Protein AF-0000000070113692 (afdb_homodimer)

Structure (mmCIF, N/CA/C/O backbone):
data_AF-0000000070113692-model_v1
#
loop_
_entity.id
_entity.type
_entity.pdbx_description
1 polymer 'Putative glutamate--cysteine ligase 2'
#
loop_
_atom_site.group_PDB
_atom_site.id
_atom_site.type_symbol
_atom_site.label_atom_id
_atom_site.label_alt_id
_atom_site.label_comp_id
_atom_site.label_asym_id
_atom_site.label_entity_id
_atom_site.label_seq_id
_atom_site.pdbx_PDB_ins_code
_atom_site.Cartn_x
_atom_site.Cartn_y
_atom_site.Cartn_z
_atom_site.occupancy
_atom_site.B_iso_or_equiv
_atom_site.auth_seq_id
_atom_site.auth_comp_id
_atom_site.auth_asym_id
_atom_site.auth_atom_id
_atom_site.pdbx_PDB_model_num
ATOM 1 N N . MET A 1 1 ? -15.805 25.297 23.344 1 83.69 1 MET A N 1
ATOM 2 C CA . MET A 1 1 ? -14.906 25.297 22.188 1 83.69 1 MET A CA 1
ATOM 3 C C . MET A 1 1 ? -13.984 24.078 22.219 1 83.69 1 MET A C 1
ATOM 5 O O . MET A 1 1 ? -13.461 23.734 23.281 1 83.69 1 MET A O 1
ATOM 9 N N . ARG A 1 2 ? -13.859 23.469 21.078 1 93.44 2 ARG A N 1
ATOM 10 C CA . ARG A 1 2 ? -13.016 22.281 21.047 1 93.44 2 ARG A CA 1
ATOM 11 C C . ARG A 1 2 ? -11.539 22.656 21.016 1 93.44 2 ARG A C 1
ATOM 13 O O . ARG A 1 2 ? -11.133 23.531 20.234 1 93.44 2 ARG A O 1
ATOM 20 N N . THR A 1 3 ? -10.82 22.109 21.875 1 97.69 3 THR A N 1
ATOM 21 C CA . THR A 1 3 ? -9.375 22.344 21.922 1 97.69 3 THR A CA 1
ATOM 22 C C . THR A 1 3 ? -8.68 21.594 20.781 1 97.69 3 THR A C 1
ATOM 24 O O . THR A 1 3 ? -9.242 20.656 20.219 1 97.69 3 THR A O 1
ATOM 27 N N . PHE A 1 4 ? -7.535 22.078 20.375 1 98.44 4 PHE A N 1
ATOM 28 C CA . PHE A 1 4 ? -6.758 21.375 19.359 1 98.44 4 PHE A CA 1
ATOM 29 C C . PHE A 1 4 ? -5.266 21.656 19.531 1 98.44 4 PHE A C 1
ATOM 31 O O . PHE A 1 4 ? -4.875 22.453 20.375 1 98.44 4 PHE A O 1
ATOM 38 N N . GLY A 1 5 ? -4.406 20.953 18.938 1 98.5 5 GLY A N 1
ATOM 39 C CA . GLY A 1 5 ? -2.959 21.031 18.859 1 98.5 5 GLY A CA 1
ATOM 40 C C . GLY A 1 5 ? -2.385 20.312 17.641 1 98.5 5 GLY A C 1
ATOM 41 O O . GLY A 1 5 ? -3.094 19.578 16.969 1 98.5 5 GLY A O 1
ATOM 42 N N . VAL A 1 6 ? -1.096 20.641 17.359 1 98.69 6 VAL A N 1
ATOM 43 C CA . VAL A 1 6 ? -0.519 20.031 16.156 1 98.69 6 VAL A CA 1
ATOM 44 C C . VAL A 1 6 ? 0.861 19.469 16.484 1 98.69 6 VAL A C 1
ATOM 46 O O . VAL A 1 6 ? 1.522 19.906 17.422 1 98.69 6 VAL A O 1
ATOM 49 N N . GLU A 1 7 ? 1.207 18.422 15.828 1 98.56 7 GLU A N 1
ATOM 50 C CA . GLU A 1 7 ? 2.549 17.859 15.703 1 98.56 7 GLU A CA 1
ATOM 51 C C . GLU A 1 7 ? 3.09 18.031 14.281 1 98.56 7 GLU A C 1
ATOM 53 O O . GLU A 1 7 ? 2.424 17.672 13.312 1 98.56 7 GLU A O 1
ATOM 58 N N . GLU A 1 8 ? 4.234 18.625 14.172 1 98.81 8 GLU A N 1
ATOM 59 C CA . GLU A 1 8 ? 4.859 18.812 12.867 1 98.81 8 GLU A CA 1
ATOM 60 C C . GLU A 1 8 ? 6.184 18.062 12.773 1 98.81 8 GLU A C 1
ATOM 62 O O . GLU A 1 8 ? 7.047 18.203 13.641 1 98.81 8 GLU A O 1
ATOM 67 N N . GLU A 1 9 ? 6.266 17.297 11.758 1 98.69 9 GLU A N 1
ATOM 68 C CA . GLU A 1 9 ? 7.527 16.641 11.438 1 98.69 9 GLU A CA 1
ATOM 69 C C . GLU A 1 9 ? 8.297 17.406 10.367 1 98.69 9 GLU A C 1
ATOM 71 O O . GLU A 1 9 ? 7.699 17.922 9.414 1 98.69 9 GLU A O 1
ATOM 76 N N . PHE A 1 10 ? 9.664 17.516 10.547 1 98.75 10 PHE A N 1
ATOM 77 C CA . PHE A 1 10 ? 10.492 18.266 9.602 1 98.75 10 PHE A CA 1
ATOM 78 C C . PHE A 1 10 ? 11.688 17.438 9.172 1 98.75 10 PHE A C 1
ATOM 80 O O . PHE A 1 10 ? 12.125 16.531 9.891 1 98.75 10 PHE A O 1
ATOM 87 N N . LEU A 1 11 ? 12.164 17.75 8.008 1 98.56 11 LEU A N 1
ATOM 88 C CA . LEU A 1 11 ? 13.461 17.219 7.586 1 98.56 11 LEU A CA 1
ATOM 89 C C . LEU A 1 11 ? 14.57 18.234 7.863 1 98.56 11 LEU A C 1
ATOM 91 O O . LEU A 1 11 ? 14.352 19.438 7.754 1 98.56 11 LEU A O 1
ATOM 95 N N . LEU A 1 12 ? 15.695 17.734 8.242 1 98.69 12 LEU A N 1
ATOM 96 C CA . LEU A 1 12 ? 16.953 18.484 8.25 1 98.69 12 LEU A CA 1
ATOM 97 C C . LEU A 1 12 ? 17.734 18.219 6.965 1 98.69 12 LEU A C 1
ATOM 99 O O . LEU A 1 12 ? 18.172 17.094 6.711 1 98.69 12 LEU A O 1
ATOM 103 N N . LEU A 1 13 ? 17.938 19.344 6.172 1 98.69 13 LEU A N 1
ATOM 104 C CA . LEU A 1 13 ? 18.531 19.156 4.855 1 98.69 13 LEU A CA 1
ATOM 105 C C . LEU A 1 13 ? 19.844 19.922 4.734 1 98.69 13 LEU A C 1
ATOM 107 O O . LEU A 1 13 ? 20.016 2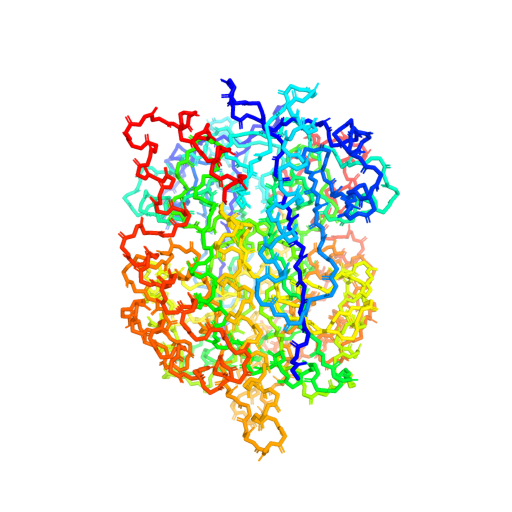0.953 5.383 1 98.69 13 LEU A O 1
ATOM 111 N N . ASP A 1 14 ? 20.797 19.375 3.949 1 98.44 14 ASP A N 1
ATOM 112 C CA . ASP A 1 14 ? 21.891 20.141 3.363 1 98.44 14 ASP A CA 1
ATOM 113 C C . ASP A 1 14 ? 21.422 20.891 2.113 1 98.44 14 ASP A C 1
ATOM 115 O O . ASP A 1 14 ? 21.172 20.266 1.072 1 98.44 14 ASP A O 1
ATOM 119 N N . LEU A 1 15 ? 21.328 22.141 2.207 1 97.75 15 LEU A N 1
ATOM 120 C CA . LEU A 1 15 ? 20.75 22.922 1.105 1 97.75 15 LEU A CA 1
ATOM 121 C C . LEU A 1 15 ? 21.703 22.969 -0.08 1 97.75 15 LEU A C 1
ATOM 123 O O . LEU A 1 15 ? 21.328 23.406 -1.169 1 97.75 15 LEU A O 1
ATOM 127 N N . ARG A 1 16 ? 23.078 22.562 0.041 1 97.62 16 ARG A N 1
ATOM 128 C CA . ARG A 1 16 ? 24.031 22.5 -1.062 1 97.62 16 ARG A CA 1
ATOM 129 C C . ARG A 1 16 ? 23.766 21.281 -1.938 1 97.62 16 ARG A C 1
ATOM 131 O O . ARG A 1 16 ? 24.016 21.312 -3.145 1 97.62 16 ARG A O 1
ATOM 138 N N . THR A 1 17 ? 23.109 20.219 -1.308 1 97.88 17 THR A N 1
ATOM 139 C CA . THR A 1 17 ? 22.938 18.969 -2.045 1 97.88 17 THR A CA 1
ATOM 140 C C . THR A 1 17 ? 21.469 18.547 -2.08 1 97.88 17 THR A C 1
ATOM 142 O O . THR A 1 17 ? 21.062 17.734 -2.914 1 97.88 17 THR A O 1
ATOM 145 N N . GLY A 1 18 ? 20.703 19.094 -1.194 1 98.19 18 GLY A N 1
ATOM 146 C CA . GLY A 1 18 ? 19.312 18.672 -1.054 1 98.19 18 GLY A CA 1
ATOM 147 C C . GLY A 1 18 ? 19.156 17.391 -0.257 1 98.19 18 GLY A C 1
ATOM 148 O O . GLY A 1 18 ? 18.031 16.922 -0.055 1 98.19 18 GLY A O 1
ATOM 149 N N . GLU A 1 19 ? 20.234 16.828 0.259 1 98.12 19 GLU A N 1
ATOM 150 C CA . GLU A 1 19 ? 20.203 15.539 0.946 1 98.12 19 GLU A CA 1
ATOM 151 C C . GLU A 1 19 ? 19.859 15.711 2.424 1 98.12 19 GLU A C 1
ATOM 153 O O . GLU A 1 19 ? 20.125 16.766 3.012 1 98.12 19 GLU A O 1
ATOM 158 N N . ASN A 1 20 ? 19.328 14.664 2.994 1 98.19 20 ASN A N 1
ATOM 159 C CA . ASN A 1 20 ? 19.031 14.633 4.422 1 98.19 20 ASN A CA 1
ATOM 160 C C . ASN A 1 20 ? 20.297 14.648 5.262 1 98.19 20 ASN A C 1
ATOM 162 O O . ASN A 1 20 ? 21.281 14 4.91 1 98.19 20 ASN A O 1
ATOM 166 N N . MET A 1 21 ? 20.25 15.336 6.336 1 97.38 21 MET A N 1
ATOM 167 C CA . MET A 1 21 ? 21.359 15.383 7.273 1 97.38 21 MET A CA 1
ATOM 168 C C . MET A 1 21 ? 20.984 14.75 8.609 1 97.38 21 MET A C 1
ATOM 170 O O . MET A 1 21 ? 20 15.133 9.219 1 97.38 21 MET A O 1
ATOM 174 N N . PRO A 1 22 ? 21.766 13.766 9.055 1 95.81 22 PRO A N 1
ATOM 175 C CA . PRO A 1 22 ? 21.469 13.102 10.328 1 95.81 22 PRO A CA 1
ATOM 176 C C . PRO A 1 22 ? 21.891 13.922 11.539 1 95.81 22 PRO A C 1
ATOM 178 O O . PRO A 1 22 ? 22.75 13.492 12.305 1 95.81 22 PRO A O 1
ATOM 181 N N . GLU A 1 23 ? 21.203 15.062 11.797 1 95.81 23 GLU A N 1
ATOM 182 C CA . GLU A 1 23 ? 21.672 16.016 12.797 1 95.81 23 GLU A CA 1
ATOM 183 C C . GLU A 1 23 ? 20.625 16.25 13.875 1 95.81 23 GLU A C 1
ATOM 185 O O . GLU A 1 23 ? 20.75 17.188 14.672 1 95.81 23 GLU A O 1
ATOM 190 N N . ALA A 1 24 ? 19.625 15.453 13.945 1 96.12 24 ALA A N 1
ATOM 191 C CA . ALA A 1 24 ? 18.484 15.703 14.805 1 96.12 24 ALA A CA 1
ATOM 192 C C . ALA A 1 24 ? 18.906 15.836 16.266 1 96.12 24 ALA A C 1
ATOM 194 O O . ALA A 1 24 ? 18.469 16.75 16.969 1 96.12 24 ALA A O 1
ATOM 195 N N . ASP A 1 25 ? 19.797 14.945 16.719 1 94.62 25 ASP A N 1
ATOM 196 C CA . ASP A 1 25 ? 20.203 14.977 18.109 1 94.62 25 ASP A CA 1
ATOM 197 C C . ASP A 1 25 ? 20.891 16.297 18.453 1 94.62 25 ASP A C 1
ATOM 199 O O . ASP A 1 25 ? 20.641 16.875 19.516 1 94.62 25 ASP A O 1
ATOM 203 N N . LYS A 1 26 ? 21.766 16.719 17.594 1 96.31 26 LYS A N 1
ATOM 204 C CA . LYS A 1 26 ? 22.469 17.984 17.797 1 96.31 26 LYS A CA 1
ATOM 205 C C . LYS A 1 26 ? 21.5 19.172 17.766 1 96.31 26 LYS A C 1
ATOM 207 O O . LYS A 1 26 ? 21.641 20.094 18.562 1 96.31 26 LYS A O 1
ATOM 212 N N . VAL A 1 27 ? 20.578 19.125 16.844 1 97.75 27 VAL A N 1
ATOM 213 C CA . VAL A 1 27 ? 19.609 20.203 16.703 1 97.75 27 VAL A CA 1
ATOM 214 C C . VAL A 1 27 ? 18.734 20.297 17.953 1 97.75 27 VAL A C 1
ATOM 216 O O . VAL A 1 27 ? 18.516 21.375 18.5 1 97.75 27 VAL A O 1
ATOM 219 N N . VAL A 1 28 ? 18.266 19.188 18.422 1 96.69 28 VAL A N 1
ATOM 220 C CA . VAL A 1 28 ? 17.422 19.141 19.625 1 96.69 28 VAL A CA 1
ATOM 221 C C . VAL A 1 28 ? 18.203 19.641 20.828 1 96.69 28 VAL A C 1
ATOM 223 O O . VAL A 1 28 ? 17.672 20.391 21.656 1 96.69 28 VAL A O 1
ATOM 226 N N . ALA A 1 29 ? 19.453 19.25 20.906 1 95.88 29 ALA A N 1
ATOM 227 C CA . ALA A 1 29 ? 20.297 19.672 22.016 1 95.88 29 ALA A CA 1
ATOM 228 C C . ALA A 1 29 ? 20.5 21.188 22 1 95.88 29 ALA A C 1
ATOM 230 O O . ALA A 1 29 ? 20.703 21.797 23.047 1 95.88 29 ALA A O 1
ATOM 231 N N . ALA A 1 30 ? 20.438 21.781 20.844 1 97.12 30 ALA A N 1
ATOM 232 C CA . ALA A 1 30 ? 20.703 23.203 20.672 1 97.12 30 ALA A CA 1
ATOM 233 C C . ALA A 1 30 ? 19.438 24.031 20.938 1 97.12 30 ALA A C 1
ATOM 235 O O . ALA A 1 30 ? 19.5 25.25 21.062 1 97.12 30 ALA A O 1
ATOM 236 N N . LEU A 1 31 ? 18.281 23.406 21.062 1 97.25 31 LEU A N 1
ATOM 237 C CA . LEU A 1 31 ? 17.031 24.109 21.344 1 97.25 31 LEU A CA 1
ATOM 238 C C . LEU A 1 31 ? 17.031 24.719 22.734 1 97.25 31 LEU A C 1
ATOM 240 O O . LEU A 1 31 ? 17.531 24.094 23.688 1 97.25 31 LEU A O 1
ATOM 244 N N . PRO A 1 32 ? 16.5 25.891 22.891 1 95.56 32 PRO A N 1
ATOM 245 C CA . PRO A 1 32 ? 16.25 26.359 24.25 1 95.56 32 PRO A CA 1
ATOM 246 C C . PRO A 1 32 ? 15.352 25.422 25.047 1 95.56 32 PRO A C 1
ATOM 248 O O . PRO A 1 32 ? 14.508 24.734 24.469 1 95.56 32 PRO A O 1
ATOM 251 N N . GLU A 1 33 ? 15.453 25.438 26.297 1 94.06 33 GLU A N 1
ATOM 252 C CA . GLU A 1 33 ? 14.82 24.469 27.188 1 94.06 33 GLU A CA 1
ATOM 253 C C . GLU A 1 33 ? 13.312 24.406 26.953 1 94.06 33 GLU A C 1
ATOM 255 O O . GLU A 1 33 ? 12.75 23.312 26.828 1 94.06 33 GLU A O 1
ATOM 260 N N . PRO A 1 34 ? 12.648 25.547 26.922 1 93.38 34 PRO A N 1
ATOM 261 C CA . PRO A 1 34 ? 11.203 25.484 26.703 1 93.38 34 PRO A CA 1
ATOM 262 C C . PRO A 1 34 ? 10.836 24.797 25.391 1 93.38 34 PRO A C 1
ATOM 264 O O . PRO A 1 34 ? 9.82 24.109 25.312 1 93.38 34 PRO A O 1
ATOM 267 N N . MET A 1 35 ? 11.617 25 24.391 1 94.88 35 MET A N 1
ATOM 268 C CA . MET A 1 35 ? 11.352 24.422 23.078 1 94.88 35 MET A CA 1
ATOM 269 C C . MET A 1 35 ? 11.773 22.953 23.047 1 94.88 35 MET A C 1
ATOM 271 O O . MET A 1 35 ? 11.172 22.141 22.344 1 94.88 35 MET A O 1
ATOM 275 N N . ARG A 1 36 ? 12.781 22.625 23.734 1 95.94 36 ARG A N 1
ATOM 276 C CA . ARG A 1 36 ? 13.227 21.234 23.797 1 95.94 36 ARG A CA 1
ATOM 277 C C . ARG A 1 36 ? 12.133 20.344 24.375 1 95.94 36 ARG A C 1
ATOM 279 O O . ARG A 1 36 ? 11.969 19.203 23.922 1 95.94 36 ARG A O 1
ATOM 286 N N . ARG A 1 37 ? 11.359 20.875 25.25 1 94.44 37 ARG A N 1
ATOM 287 C CA . ARG A 1 37 ? 10.266 20.125 25.859 1 94.44 37 ARG A CA 1
ATOM 288 C C . ARG A 1 37 ? 9.164 19.844 24.844 1 94.44 37 ARG A C 1
ATOM 290 O O . ARG A 1 37 ? 8.367 18.922 25.016 1 94.44 37 ARG A O 1
ATOM 297 N N . ARG A 1 38 ? 9.125 20.641 23.797 1 96 38 ARG A N 1
ATOM 298 C CA . ARG A 1 38 ? 8.125 20.484 22.75 1 96 38 ARG A CA 1
ATOM 299 C C . ARG A 1 38 ? 8.688 19.688 21.562 1 96 38 ARG A C 1
ATOM 301 O O . ARG A 1 38 ? 8.078 19.656 20.484 1 96 38 ARG A O 1
ATOM 308 N N . SER A 1 39 ? 9.828 19.188 21.734 1 96.44 39 SER A N 1
ATOM 309 C CA . SER A 1 39 ? 10.43 18.375 20.688 1 96.44 39 SER A CA 1
ATOM 310 C C . SER A 1 39 ? 10.281 16.891 20.984 1 96.44 39 SER A C 1
ATOM 312 O O . SER A 1 39 ? 10.18 16.484 22.141 1 96.44 39 SER A O 1
ATOM 314 N N . ARG A 1 40 ? 10.125 16.094 19.922 1 90.81 40 ARG A N 1
ATOM 315 C CA . ARG A 1 40 ? 10.07 14.641 20.016 1 90.81 40 ARG A CA 1
ATOM 316 C C . ARG A 1 40 ? 11.07 13.984 19.078 1 90.81 40 ARG A C 1
ATOM 318 O O . ARG A 1 40 ? 11.305 14.477 17.969 1 90.81 40 ARG A O 1
ATOM 325 N N . ARG A 1 41 ? 11.578 12.906 19.547 1 87.06 41 ARG A N 1
ATOM 326 C CA . ARG A 1 41 ? 12.461 12.109 18.703 1 87.06 41 ARG A CA 1
ATOM 327 C C . ARG A 1 41 ? 11.68 11.422 17.594 1 87.06 41 ARG A C 1
ATOM 329 O O . ARG A 1 41 ? 10.586 10.906 17.828 1 87.06 41 ARG A O 1
ATOM 336 N N . GLU A 1 42 ? 12.227 11.406 16.453 1 90.25 42 GLU A N 1
ATOM 337 C CA . GLU A 1 42 ? 11.602 10.781 15.297 1 90.25 42 GLU A CA 1
ATOM 338 C C . GLU A 1 42 ? 12.391 9.555 14.844 1 90.25 42 GLU A C 1
ATOM 340 O O . GLU A 1 42 ? 13.477 9.281 15.359 1 90.25 42 GLU A O 1
ATOM 345 N N . PHE A 1 43 ? 11.859 8.859 13.93 1 88.88 43 PHE A N 1
ATOM 346 C CA . PHE A 1 43 ? 12.328 7.566 13.445 1 88.88 43 PHE A CA 1
ATOM 347 C C . PHE A 1 43 ? 13.695 7.695 12.789 1 88.88 43 PHE A C 1
ATOM 349 O O . PHE A 1 43 ? 14.539 6.801 12.922 1 88.88 43 PHE A O 1
ATOM 356 N N . ARG A 1 44 ? 13.953 8.828 12.117 1 93.38 44 ARG A N 1
ATOM 357 C CA . ARG A 1 44 ? 15.203 9.062 11.391 1 93.38 44 ARG A CA 1
ATOM 358 C C . ARG A 1 44 ? 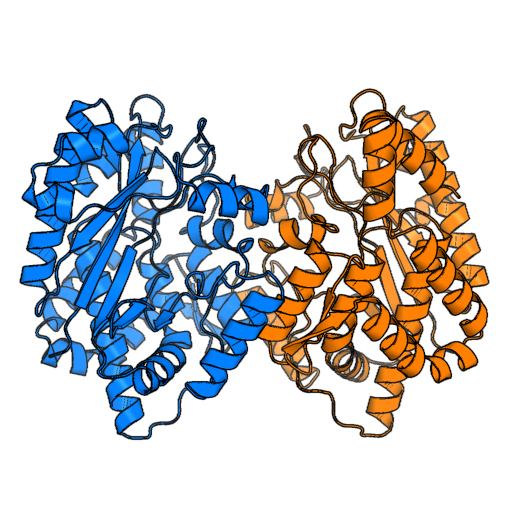16.016 10.172 12.055 1 93.38 44 ARG A C 1
ATOM 360 O O . ARG A 1 44 ? 15.453 11.172 12.508 1 93.38 44 ARG A O 1
ATOM 367 N N . PRO A 1 45 ? 17.312 10.008 12.008 1 94.25 45 PRO A N 1
ATOM 368 C CA . PRO A 1 45 ? 18.156 11.055 12.594 1 94.25 45 PRO A CA 1
ATOM 369 C C . PRO A 1 45 ? 18.141 12.352 11.773 1 94.25 45 PRO A C 1
ATOM 371 O O . PRO A 1 45 ? 18.656 13.375 12.219 1 94.25 45 PRO A O 1
ATOM 374 N N . SER A 1 46 ? 17.562 12.328 10.625 1 96.69 46 SER A N 1
ATOM 375 C CA . SER A 1 46 ? 17.438 13.523 9.789 1 96.69 46 SER A CA 1
ATOM 376 C C . SER A 1 46 ? 16.094 14.211 10.016 1 96.69 46 SER A C 1
ATOM 378 O O . SER A 1 46 ? 15.766 15.188 9.336 1 96.69 46 SER A O 1
ATOM 380 N N . MET A 1 47 ? 15.328 13.711 10.938 1 97.06 47 MET A N 1
ATOM 381 C CA . MET A 1 47 ? 13.992 14.242 11.203 1 97.06 47 MET A CA 1
ATOM 382 C C . MET A 1 47 ? 13.914 14.836 12.602 1 97.06 47 MET A C 1
ATOM 384 O O . MET A 1 47 ? 14.594 14.375 13.523 1 97.06 47 MET A O 1
ATOM 388 N N . MET A 1 48 ? 13.07 15.766 12.758 1 97.06 48 MET A N 1
ATOM 389 C CA . MET A 1 48 ? 12.695 16.25 14.086 1 97.06 48 MET A CA 1
ATOM 390 C C . MET A 1 48 ? 11.203 16.578 14.141 1 97.06 48 MET A C 1
ATOM 392 O O . MET A 1 48 ? 10.578 16.812 13.109 1 97.06 48 MET A O 1
ATOM 396 N N . GLU A 1 49 ? 10.672 16.547 15.242 1 98.19 49 GLU A N 1
ATOM 397 C CA . GLU A 1 49 ? 9.258 16.828 15.469 1 98.19 49 GLU A CA 1
ATOM 398 C C . GLU A 1 49 ? 9.062 17.891 16.531 1 98.19 49 GLU A C 1
ATOM 400 O O . GLU A 1 49 ? 9.727 17.875 17.578 1 98.19 49 GLU A O 1
ATOM 405 N N . MET A 1 50 ? 8.273 18.859 16.234 1 98.56 50 MET A N 1
ATOM 406 C CA . MET A 1 50 ? 7.832 19.859 17.203 1 98.56 50 MET A CA 1
ATOM 407 C C . MET A 1 50 ? 6.332 19.734 17.469 1 98.56 50 MET A C 1
ATOM 409 O O . MET A 1 50 ? 5.555 19.5 16.531 1 98.56 50 MET A O 1
ATOM 413 N N . VAL A 1 51 ? 5.918 19.891 18.703 1 98.31 51 VAL A N 1
ATOM 414 C CA . VAL A 1 51 ? 4.512 19.766 19.078 1 98.31 51 VAL A CA 1
ATOM 415 C C . VAL A 1 51 ? 4.043 21.047 19.781 1 98.31 51 VAL A C 1
ATOM 417 O O . VAL A 1 51 ? 4.848 21.766 20.375 1 98.31 51 VAL A O 1
ATOM 420 N N . THR A 1 52 ? 2.824 21.391 19.656 1 98.19 52 THR A N 1
ATOM 421 C CA . THR A 1 52 ? 2.246 22.5 20.406 1 98.19 52 THR A CA 1
ATOM 422 C C . THR A 1 52 ? 1.614 22.016 21.703 1 98.19 52 THR A C 1
ATOM 424 O O . THR A 1 52 ? 1.319 20.828 21.844 1 98.19 52 THR A O 1
ATOM 427 N N . ASP A 1 53 ? 1.486 22.953 22.625 1 97.12 53 ASP A N 1
ATOM 428 C CA . ASP A 1 53 ? 0.564 22.719 23.719 1 97.12 53 ASP A CA 1
ATOM 429 C C . ASP A 1 53 ? -0.887 22.766 23.25 1 97.12 53 ASP A C 1
ATOM 431 O O . ASP A 1 53 ? -1.151 23 22.062 1 97.12 53 ASP A O 1
ATOM 435 N N . VAL A 1 54 ? -1.83 22.406 24.156 1 98 54 VAL A N 1
ATOM 436 C CA . VAL A 1 54 ? -3.254 22.5 23.844 1 98 54 VAL A CA 1
ATOM 437 C C . VAL A 1 54 ? -3.633 23.953 23.594 1 98 54 VAL A C 1
ATOM 439 O O . VAL A 1 54 ? -3.279 24.844 24.375 1 98 54 VAL A O 1
ATOM 442 N N . CYS A 1 55 ? -4.262 24.203 22.484 1 98.31 55 CYS A N 1
ATOM 443 C CA . CYS A 1 55 ? -4.715 25.531 22.109 1 98.31 55 CYS A CA 1
ATOM 444 C C . CYS A 1 55 ? -6.238 25.609 22.094 1 98.31 55 CYS A C 1
ATOM 446 O O . CYS A 1 55 ? -6.91 24.594 21.875 1 98.31 55 CYS A O 1
ATOM 448 N N . VAL A 1 56 ? -6.781 26.844 22.25 1 96.88 56 VAL A N 1
ATOM 449 C CA . VAL A 1 56 ? -8.227 27.031 22.234 1 96.88 56 VAL A CA 1
ATOM 450 C C . VAL A 1 56 ? -8.617 27.953 21.078 1 96.88 56 VAL A C 1
ATOM 452 O O . VAL A 1 56 ? -9.797 28.031 20.719 1 96.88 56 VAL A O 1
ATOM 455 N N . ASP A 1 57 ? -7.648 28.656 20.5 1 96.06 57 ASP A N 1
ATOM 456 C CA . ASP A 1 57 ? -7.945 29.469 19.328 1 96.06 57 ASP A CA 1
ATOM 457 C C . ASP A 1 57 ? -6.785 29.453 18.344 1 96.06 57 ASP A C 1
ATOM 459 O O . ASP A 1 57 ? -5.656 29.109 18.703 1 96.06 57 ASP A O 1
ATOM 463 N N . SER A 1 58 ? -7.066 29.875 17.141 1 97.62 58 SER A N 1
ATOM 464 C CA . SER A 1 58 ? -6.133 29.766 16.031 1 97.62 58 SER A CA 1
ATOM 465 C C . SER A 1 58 ? -4.973 30.75 16.172 1 97.62 58 SER A C 1
ATOM 467 O O . SER A 1 58 ? -3.883 30.5 15.641 1 97.62 58 SER A O 1
ATOM 469 N N . GLY A 1 59 ? -5.215 31.875 16.828 1 97.75 59 GLY A N 1
ATOM 470 C CA . GLY A 1 59 ? -4.121 32.812 17.078 1 97.75 59 GLY A CA 1
ATOM 471 C C . GLY A 1 59 ? -3.037 32.219 17.969 1 97.75 59 GLY A C 1
ATOM 472 O O . GLY A 1 59 ? -1.848 32.375 17.703 1 97.75 59 GLY A O 1
ATOM 473 N N . GLU A 1 60 ? -3.516 31.562 19.031 1 97.81 60 GLU A N 1
ATOM 474 C CA . GLU A 1 60 ? -2.592 30.875 19.938 1 97.81 60 GLU A CA 1
ATOM 475 C C . GLU A 1 60 ? -1.812 29.797 19.203 1 97.81 60 GLU A C 1
ATOM 477 O O . GLU A 1 60 ? -0.599 29.656 19.375 1 97.81 60 GLU A O 1
ATOM 482 N N . LEU A 1 61 ? -2.459 29.016 18.422 1 98.56 61 LEU A N 1
ATOM 483 C CA . LEU A 1 61 ? -1.804 27.969 17.641 1 98.56 61 LEU A CA 1
ATOM 484 C C . LEU A 1 61 ? -0.765 28.578 16.688 1 98.56 61 LEU A C 1
ATOM 486 O O . LEU A 1 61 ? 0.359 28.078 16.594 1 98.56 61 LEU A O 1
ATOM 490 N N . ALA A 1 62 ? -1.165 29.641 15.992 1 98.56 62 ALA A N 1
ATOM 491 C CA . ALA A 1 62 ? -0.26 30.297 15.047 1 98.56 62 ALA A CA 1
ATOM 492 C C . ALA A 1 62 ? 1.023 30.75 15.742 1 98.56 62 ALA A C 1
ATOM 494 O O . ALA A 1 62 ? 2.121 30.531 15.219 1 98.56 62 ALA A O 1
ATOM 495 N N . ALA A 1 63 ? 0.868 31.328 16.859 1 98.31 63 ALA A N 1
ATOM 496 C CA . ALA A 1 63 ? 2.016 31.828 17.625 1 98.31 63 ALA A CA 1
ATOM 497 C C . ALA A 1 63 ? 2.934 30.688 18.047 1 98.31 63 ALA A C 1
ATOM 499 O O . ALA A 1 63 ? 4.156 30.781 17.938 1 98.31 63 ALA A O 1
ATOM 500 N N . GLN A 1 64 ? 2.369 29.609 18.531 1 98.38 64 GLN A N 1
ATOM 501 C CA . GLN A 1 64 ? 3.166 28.484 19 1 98.38 64 GLN A CA 1
ATOM 502 C C . GLN A 1 64 ? 3.883 27.797 17.844 1 98.38 64 GLN A C 1
ATOM 504 O O . GLN A 1 64 ? 5.062 27.453 17.953 1 98.38 64 GLN A O 1
ATOM 509 N N . VAL A 1 65 ? 3.172 27.594 16.734 1 98.62 65 VAL A N 1
ATOM 510 C CA . VAL A 1 65 ? 3.752 26.953 15.555 1 98.62 65 VAL A CA 1
ATOM 511 C C . VAL A 1 65 ? 4.922 27.781 15.039 1 98.62 65 VAL A C 1
ATOM 513 O O . VAL A 1 65 ? 6.012 27.266 14.797 1 98.62 65 VAL A O 1
ATOM 516 N N . LEU A 1 66 ? 4.691 29.109 14.914 1 98.38 66 LEU A N 1
ATOM 517 C CA . LEU A 1 66 ? 5.719 29.984 14.367 1 98.38 66 LEU A CA 1
ATOM 518 C C . LEU A 1 66 ? 6.934 30.031 15.289 1 98.38 66 LEU A C 1
ATOM 520 O O . LEU A 1 66 ? 8.07 29.984 14.82 1 98.38 66 LEU A O 1
ATOM 524 N N . SER A 1 67 ? 6.707 30.125 16.578 1 97.94 67 SER A N 1
ATOM 525 C CA . SER A 1 67 ? 7.805 30.172 17.547 1 97.94 67 SER A CA 1
ATOM 526 C C . SER A 1 67 ? 8.609 28.875 17.531 1 97.94 67 SER A C 1
ATOM 528 O O . SER A 1 67 ? 9.844 28.906 17.578 1 97.94 67 SER A O 1
ATOM 530 N N . ALA A 1 68 ? 7.953 27.781 17.484 1 98.31 68 ALA A N 1
ATOM 531 C CA . ALA A 1 68 ? 8.617 26.469 17.453 1 98.31 68 ALA A CA 1
ATOM 532 C C . ALA A 1 68 ? 9.453 26.328 16.172 1 98.31 68 ALA A C 1
ATOM 534 O O . ALA A 1 68 ? 10.594 25.859 16.234 1 98.31 68 ALA A O 1
ATOM 535 N N . ARG A 1 69 ? 8.883 26.688 15.031 1 98.56 69 ARG A N 1
ATOM 536 C CA . ARG A 1 69 ? 9.586 26.578 13.75 1 98.56 69 ARG A CA 1
ATOM 537 C C . ARG A 1 69 ? 10.836 27.453 13.742 1 98.56 69 ARG A C 1
ATOM 539 O O . ARG A 1 69 ? 11.898 27.016 13.297 1 98.56 69 ARG A O 1
ATOM 546 N N . ARG A 1 70 ? 10.703 28.672 14.219 1 98.5 70 ARG A N 1
ATOM 547 C CA . ARG A 1 70 ? 11.844 29.578 14.227 1 98.5 70 ARG A CA 1
ATOM 548 C C . ARG A 1 70 ? 12.945 29.062 15.141 1 98.5 70 ARG A C 1
ATOM 550 O O . ARG A 1 70 ? 14.125 29.094 14.773 1 98.5 70 ARG A O 1
ATOM 557 N N . ALA A 1 71 ? 12.555 28.594 16.328 1 98.38 71 ALA A N 1
ATOM 558 C CA . ALA A 1 71 ? 13.547 28.031 17.25 1 98.38 71 ALA A CA 1
ATOM 559 C C . ALA A 1 71 ? 14.242 26.812 16.641 1 98.38 71 ALA A C 1
ATOM 561 O O . ALA A 1 71 ? 15.461 26.688 16.734 1 98.38 71 ALA A O 1
ATOM 562 N N . ALA A 1 72 ? 13.477 25.938 16.062 1 98.56 72 ALA A N 1
ATOM 563 C CA . ALA A 1 72 ? 14.023 24.734 15.438 1 98.56 72 ALA A CA 1
ATOM 564 C C . ALA A 1 72 ? 14.953 25.094 14.281 1 98.56 72 ALA A C 1
ATOM 566 O O . ALA A 1 72 ? 16.016 24.484 14.109 1 98.56 72 ALA A O 1
ATOM 567 N N . ALA A 1 73 ? 14.516 26.062 13.469 1 98.69 73 ALA A N 1
ATOM 568 C CA . ALA A 1 73 ? 15.328 26.484 12.328 1 98.69 73 ALA A CA 1
ATOM 569 C C . ALA A 1 73 ? 16.656 27.078 12.797 1 98.69 73 ALA A C 1
ATOM 571 O O . ALA A 1 73 ? 17.703 26.812 12.203 1 98.69 73 ALA A O 1
ATOM 572 N N . GLU A 1 74 ? 16.609 27.906 13.805 1 98.25 74 GLU A N 1
ATOM 573 C CA . GLU A 1 74 ? 17.828 28.5 14.352 1 98.25 74 GLU A CA 1
ATOM 574 C C . GLU A 1 74 ? 18.766 27.422 14.883 1 98.25 74 GLU A C 1
ATOM 576 O O . GLU A 1 74 ? 19.984 27.469 14.641 1 98.25 74 GLU A O 1
ATOM 581 N N . ALA A 1 75 ? 18.203 26.484 15.586 1 98.25 75 ALA A N 1
ATOM 582 C CA . ALA A 1 75 ? 19 25.375 16.109 1 98.25 75 ALA A CA 1
ATOM 583 C C . ALA A 1 75 ? 19.625 24.562 14.977 1 98.25 75 ALA A C 1
ATOM 585 O O . ALA A 1 75 ? 20.781 24.141 15.07 1 98.25 75 ALA A O 1
ATOM 586 N N . ALA A 1 76 ? 18.844 24.297 13.93 1 98.31 76 ALA A N 1
ATOM 587 C CA . ALA A 1 76 ? 19.344 23.547 12.781 1 98.31 76 ALA A CA 1
ATOM 588 C C . ALA A 1 76 ? 20.5 24.281 12.109 1 98.31 76 ALA A C 1
ATOM 590 O O . ALA A 1 76 ? 21.516 23.672 11.758 1 98.31 76 ALA A O 1
ATOM 591 N N . GLU A 1 77 ? 20.312 25.562 11.953 1 97.5 77 GLU A N 1
ATOM 592 C CA . GLU A 1 77 ? 21.359 26.375 11.32 1 97.5 77 GLU A CA 1
ATOM 593 C C . GLU A 1 77 ? 22.672 26.281 12.086 1 97.5 77 GLU A C 1
ATOM 595 O O . GLU A 1 77 ? 23.75 26.281 11.477 1 97.5 77 GLU A O 1
ATOM 600 N N . ALA A 1 78 ? 22.547 26.172 13.312 1 95.31 78 ALA A N 1
ATOM 601 C CA . ALA A 1 78 ? 23.734 26.094 14.164 1 95.31 78 ALA A CA 1
ATOM 602 C C . ALA A 1 78 ? 24.5 24.797 13.914 1 95.31 78 ALA A C 1
ATOM 604 O O . ALA A 1 78 ? 25.703 24.703 14.203 1 95.31 78 ALA A O 1
ATOM 605 N N . THR A 1 79 ? 23.875 23.828 13.398 1 94.38 79 THR A N 1
ATOM 606 C CA . THR A 1 79 ? 24.5 22.547 13.133 1 94.38 79 THR A CA 1
ATOM 607 C C . THR A 1 79 ? 24.844 22.406 11.656 1 94.38 79 THR A C 1
ATOM 609 O O . THR A 1 79 ? 25.375 21.375 11.234 1 94.38 79 THR A O 1
ATOM 612 N N . GLY A 1 80 ? 24.562 23.406 10.883 1 96.06 80 GLY A N 1
ATOM 613 C CA . GLY A 1 80 ? 24.828 23.391 9.453 1 96.06 80 GLY A CA 1
ATOM 614 C C . GLY A 1 80 ? 23.688 22.828 8.633 1 96.06 80 GLY A C 1
ATOM 615 O O . GLY A 1 80 ? 23.797 22.734 7.406 1 96.06 80 GLY A O 1
ATOM 616 N N . ALA A 1 81 ? 22.609 22.469 9.273 1 98 81 ALA A N 1
ATOM 617 C CA . ALA A 1 81 ? 21.438 21.953 8.586 1 98 81 ALA A CA 1
ATOM 618 C C . ALA A 1 81 ? 20.375 23.031 8.406 1 98 81 ALA A C 1
ATOM 620 O O . ALA A 1 81 ? 20.484 24.125 8.992 1 98 81 ALA A O 1
ATOM 621 N N . ALA A 1 82 ? 19.5 22.812 7.539 1 98.75 82 ALA A N 1
ATOM 622 C CA . ALA A 1 82 ? 18.328 23.641 7.379 1 98.75 82 ALA A CA 1
ATOM 623 C C . ALA A 1 82 ? 17.047 22.875 7.754 1 98.75 82 ALA A C 1
ATOM 625 O O . ALA A 1 82 ? 16.891 21.719 7.383 1 98.75 82 ALA A O 1
ATOM 626 N N . LEU A 1 83 ? 16.234 23.5 8.562 1 98.81 83 LEU A N 1
ATOM 627 C CA . LEU A 1 83 ? 14.906 22.969 8.805 1 98.81 83 LEU A CA 1
ATOM 628 C C . LEU A 1 83 ? 13.992 23.203 7.605 1 98.81 83 LEU A C 1
ATOM 630 O O . LEU A 1 83 ? 13.773 24.344 7.207 1 98.81 83 LEU A O 1
ATOM 634 N N . VAL A 1 84 ? 13.461 22.172 7.027 1 98.94 84 VAL A N 1
ATOM 635 C CA . VAL A 1 84 ? 12.633 22.312 5.832 1 98.94 84 VAL A CA 1
ATOM 636 C C . VAL A 1 84 ? 11.328 21.547 6.004 1 98.94 84 VAL A C 1
ATOM 638 O O . VAL A 1 84 ? 11.336 20.344 6.258 1 98.94 84 VAL A O 1
ATOM 641 N N . ALA A 1 85 ? 10.211 22.234 5.871 1 98.88 85 ALA A N 1
ATOM 642 C CA . ALA A 1 85 ? 8.883 21.641 5.906 1 98.88 85 ALA A CA 1
ATOM 643 C C . ALA A 1 85 ? 8.516 21.047 4.547 1 98.88 85 ALA A C 1
ATOM 645 O O . ALA A 1 85 ? 7.867 21.703 3.73 1 98.88 85 ALA A O 1
ATOM 646 N N . ILE A 1 86 ? 8.891 19.844 4.297 1 98.81 86 ILE A N 1
ATOM 647 C CA . ILE A 1 86 ? 8.594 19.109 3.072 1 98.81 86 ILE A CA 1
ATOM 648 C C . ILE A 1 86 ? 8.148 17.688 3.424 1 98.81 86 ILE A C 1
ATOM 650 O O . ILE A 1 86 ? 8.672 17.078 4.355 1 98.81 86 ILE A O 1
ATOM 654 N N . GLY A 1 87 ? 7.148 17.203 2.734 1 98.81 87 GLY A N 1
ATOM 655 C CA . GLY A 1 87 ? 6.445 16.016 3.158 1 98.81 87 GLY A CA 1
ATOM 656 C C . GLY A 1 87 ? 7.199 14.734 2.834 1 98.81 87 GLY A C 1
ATOM 657 O O . GLY A 1 87 ? 6.859 13.656 3.344 1 98.81 87 GLY A O 1
ATOM 658 N N . ALA A 1 88 ? 8.219 14.789 1.946 1 98.75 88 ALA A N 1
ATOM 659 C CA . ALA A 1 88 ? 9.008 13.609 1.594 1 98.75 88 ALA A CA 1
ATOM 660 C C . ALA A 1 88 ? 10.445 13.992 1.28 1 98.75 88 ALA A C 1
ATOM 662 O O . ALA A 1 88 ? 10.719 15.117 0.858 1 98.75 88 ALA A O 1
ATOM 663 N N . THR A 1 89 ? 11.43 13.062 1.505 1 98.69 89 THR A N 1
ATOM 664 C CA . THR A 1 89 ? 12.82 13.25 1.113 1 98.69 89 THR A CA 1
ATOM 665 C C . THR A 1 89 ? 12.922 13.625 -0.364 1 98.69 89 THR A C 1
ATOM 667 O O . THR A 1 89 ? 12.531 12.844 -1.234 1 98.69 89 THR A O 1
ATOM 670 N N . PRO A 1 90 ? 13.469 14.789 -0.66 1 98.69 90 PRO A N 1
ATOM 671 C CA . PRO A 1 90 ? 13.422 15.25 -2.051 1 98.69 90 PRO A CA 1
ATOM 672 C C . PRO A 1 90 ? 14.531 14.648 -2.908 1 98.69 90 PRO A C 1
ATOM 674 O O . PRO A 1 90 ? 14.32 14.367 -4.09 1 98.69 90 PRO A O 1
ATOM 677 N N . VAL A 1 91 ? 15.711 14.375 -2.312 1 98.19 91 VAL A N 1
ATOM 678 C CA . VAL A 1 91 ? 16.844 13.953 -3.123 1 98.19 91 VAL A CA 1
ATOM 679 C C . VAL A 1 91 ? 17.328 12.578 -2.664 1 98.19 91 VAL A C 1
ATOM 681 O O . VAL A 1 91 ? 17.125 11.578 -3.359 1 98.19 91 VAL A O 1
ATOM 684 N N . ALA A 1 92 ? 17.875 12.523 -1.41 1 96.88 92 ALA A N 1
ATOM 685 C CA . ALA A 1 92 ? 18.391 11.25 -0.926 1 96.88 92 ALA A CA 1
ATOM 686 C C . ALA A 1 92 ? 18.562 11.266 0.59 1 96.88 92 ALA A C 1
ATOM 688 O O . ALA A 1 92 ? 18.75 12.328 1.188 1 96.88 92 ALA A O 1
ATOM 689 N N . GLU A 1 93 ? 18.375 10.188 1.125 1 95.44 93 GLU A N 1
ATOM 690 C CA . GLU A 1 93 ? 18.703 9.906 2.521 1 95.44 93 GLU A CA 1
ATOM 691 C C . GLU A 1 93 ? 19.766 8.82 2.639 1 95.44 93 GLU A C 1
ATOM 693 O O . GLU A 1 93 ? 19.438 7.629 2.664 1 95.44 93 GLU A O 1
ATOM 698 N N . ARG A 1 94 ? 20.969 9.195 2.791 1 89.38 94 ARG A N 1
ATOM 699 C CA . ARG A 1 94 ? 22.078 8.242 2.803 1 89.38 94 ARG A CA 1
ATOM 700 C C . ARG A 1 94 ? 22.125 7.473 4.117 1 89.38 94 ARG A C 1
ATOM 702 O O . ARG A 1 94 ? 22.609 6.34 4.156 1 89.38 94 ARG A O 1
ATOM 709 N N . PHE A 1 95 ? 21.641 8.102 5.125 1 85.25 95 PHE A N 1
ATOM 710 C CA . PHE A 1 95 ? 21.625 7.465 6.438 1 85.25 95 PHE A CA 1
ATOM 711 C C . PHE A 1 95 ? 20.219 6.98 6.773 1 85.25 95 PHE A C 1
ATOM 713 O O . PHE A 1 95 ? 19.422 7.719 7.355 1 85.25 95 PHE A O 1
ATOM 720 N N . ARG A 1 96 ? 19.969 5.672 6.531 1 81.31 96 ARG A N 1
ATOM 721 C CA . ARG A 1 96 ? 18.594 5.176 6.645 1 81.31 96 ARG A CA 1
ATOM 722 C C . ARG A 1 96 ? 18.422 4.363 7.922 1 81.31 96 ARG A C 1
ATOM 724 O O . ARG A 1 96 ? 17.312 3.895 8.219 1 81.31 96 ARG A O 1
ATOM 731 N N . GLU A 1 97 ? 19.531 4.258 8.633 1 81.62 97 GLU A N 1
ATOM 732 C CA . GLU A 1 97 ? 19.391 3.559 9.906 1 81.62 97 GLU A CA 1
ATOM 733 C C . GLU A 1 97 ? 18.625 4.414 10.922 1 81.62 97 GLU A C 1
ATOM 735 O O . GLU A 1 97 ? 18.844 5.625 10.992 1 81.62 97 GLU A O 1
ATOM 740 N N . PRO A 1 98 ? 17.781 3.762 11.578 1 83.94 98 PRO A N 1
ATOM 741 C CA . PRO A 1 98 ? 16.984 4.527 12.547 1 83.94 98 PRO A CA 1
ATOM 742 C C . PRO A 1 98 ? 17.828 5.129 13.664 1 83.94 98 PRO A C 1
ATOM 744 O O . PRO A 1 98 ? 18.984 4.742 13.836 1 83.94 98 PRO A O 1
ATOM 747 N N . ALA A 1 99 ? 17.25 6.055 14.328 1 79.31 99 ALA A N 1
ATOM 748 C CA . ALA A 1 99 ? 17.859 6.586 15.539 1 79.31 99 ALA A CA 1
ATOM 749 C C . ALA A 1 99 ? 18.109 5.48 16.562 1 79.31 99 ALA A C 1
ATOM 751 O O . ALA A 1 99 ? 17.484 4.418 16.5 1 79.31 99 ALA A O 1
ATOM 752 N N . ASP A 1 100 ? 19.141 5.609 17.375 1 79.88 100 ASP A N 1
ATOM 753 C CA . ASP A 1 100 ? 19.531 4.598 18.359 1 79.88 100 ASP A CA 1
ATOM 754 C C . ASP A 1 100 ? 18.484 4.465 19.453 1 79.88 100 ASP A C 1
ATOM 756 O O . ASP A 1 100 ? 18.594 5.078 20.516 1 79.88 100 ASP A O 1
ATOM 760 N N . ASP A 1 101 ? 17.484 3.826 19.156 1 84.94 101 ASP A N 1
ATOM 761 C CA . ASP A 1 101 ? 16.312 3.562 19.984 1 84.94 101 ASP A CA 1
ATOM 762 C C . ASP A 1 101 ? 15.844 2.119 19.812 1 84.94 101 ASP A C 1
ATOM 764 O O . ASP A 1 101 ? 15.773 1.606 18.703 1 84.94 101 ASP A O 1
ATOM 768 N N . GLU A 1 102 ? 15.672 1.429 20.953 1 85.88 102 GLU A N 1
ATOM 769 C CA . GLU A 1 102 ? 15.273 0.024 20.969 1 85.88 102 GLU A CA 1
ATOM 770 C C . GLU A 1 102 ? 13.984 -0.192 20.172 1 85.88 102 GLU A C 1
ATOM 772 O O . GLU A 1 102 ? 13.867 -1.161 19.422 1 85.88 102 GLU A O 1
ATOM 777 N N . ARG A 1 103 ? 13.078 0.73 20.344 1 85.69 103 ARG A N 1
ATOM 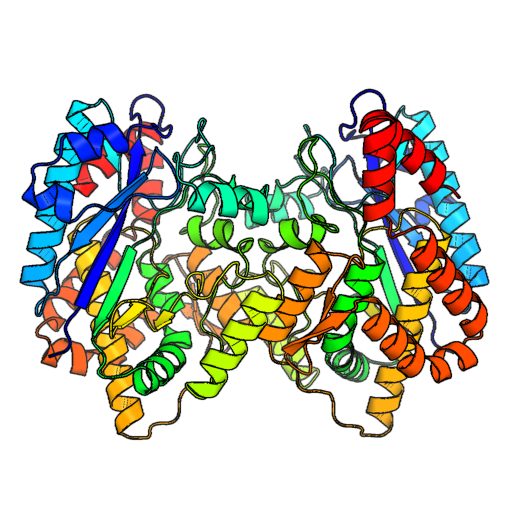778 C CA . ARG A 1 103 ? 11.805 0.611 19.641 1 85.69 103 ARG A CA 1
ATOM 779 C C . ARG A 1 103 ? 12 0.736 18.141 1 85.69 103 ARG A C 1
ATOM 781 O O . ARG A 1 103 ? 11.406 -0.024 17.375 1 85.69 103 ARG A O 1
ATOM 788 N N . PHE A 1 104 ? 12.797 1.624 17.766 1 85.69 104 PHE A N 1
ATOM 789 C CA . PHE A 1 104 ? 13.023 1.85 16.328 1 85.69 104 PHE A CA 1
ATOM 790 C C . PHE A 1 104 ? 13.758 0.668 15.711 1 85.69 104 PHE A C 1
ATOM 792 O O . PHE A 1 104 ? 13.445 0.263 14.586 1 85.69 104 PHE A O 1
ATOM 799 N N . ARG A 1 105 ? 14.617 0.092 16.422 1 88.94 105 ARG A N 1
ATOM 800 C CA . ARG A 1 105 ? 15.305 -1.105 15.945 1 88.94 105 ARG A CA 1
ATOM 801 C C . ARG A 1 105 ? 14.328 -2.266 15.781 1 88.94 105 ARG A C 1
ATOM 803 O O . ARG A 1 105 ? 14.422 -3.027 14.812 1 88.94 105 ARG A O 1
ATOM 810 N N . ALA A 1 106 ? 13.445 -2.346 16.734 1 91.38 106 ALA A N 1
ATOM 811 C CA . ALA A 1 106 ? 12.43 -3.395 16.672 1 91.38 106 ALA A CA 1
ATOM 812 C C . ALA A 1 106 ? 11.531 -3.207 15.453 1 91.38 106 ALA A C 1
ATOM 814 O O . ALA A 1 106 ? 11.141 -4.18 14.805 1 91.38 106 ALA A O 1
ATOM 815 N N . ILE A 1 107 ? 11.234 -1.984 15.148 1 90.69 107 ILE A N 1
ATOM 816 C CA . ILE A 1 107 ? 10.391 -1.661 14 1 90.69 107 ILE A CA 1
ATOM 817 C C . ILE A 1 107 ? 11.102 -2.066 12.711 1 90.69 107 ILE A C 1
ATOM 819 O O . ILE A 1 107 ? 10.492 -2.688 11.836 1 90.69 107 ILE A O 1
ATOM 823 N N . VAL A 1 108 ? 12.391 -1.789 12.625 1 90.88 108 VAL A N 1
ATOM 824 C CA . VAL A 1 108 ? 13.164 -2.131 11.438 1 90.88 108 VAL A CA 1
ATOM 825 C C . VAL A 1 108 ? 13.266 -3.648 11.305 1 90.88 108 VAL A C 1
ATOM 827 O O . VAL A 1 108 ? 13.117 -4.191 10.203 1 90.88 108 VAL A O 1
ATOM 830 N N . ALA A 1 109 ? 13.484 -4.27 12.422 1 91.5 109 ALA A N 1
ATOM 831 C CA . ALA A 1 109 ? 13.586 -5.727 12.414 1 91.5 109 ALA A CA 1
ATOM 832 C C . ALA A 1 109 ? 12.273 -6.363 11.977 1 91.5 109 ALA A C 1
ATOM 834 O O . ALA A 1 109 ? 12.266 -7.379 11.273 1 91.5 109 ALA A O 1
ATOM 835 N N . HIS A 1 110 ? 11.219 -5.734 12.352 1 92.44 110 HIS A N 1
ATOM 836 C CA . HIS A 1 110 ? 9.898 -6.316 12.148 1 92.44 110 HIS A CA 1
ATOM 837 C C . HIS A 1 110 ? 9.406 -6.062 10.727 1 92.44 110 HIS A C 1
ATOM 839 O O . HIS A 1 110 ? 8.812 -6.949 10.102 1 92.44 110 HIS A O 1
ATOM 845 N N . TYR A 1 111 ? 9.664 -4.926 10.125 1 94.06 111 TYR A N 1
ATOM 846 C CA . TYR A 1 111 ? 9.039 -4.547 8.867 1 94.06 111 TYR A CA 1
ATOM 847 C C . TYR A 1 111 ? 10.047 -4.559 7.727 1 94.06 111 TYR A C 1
ATOM 849 O O . TYR A 1 111 ? 9.68 -4.391 6.559 1 94.06 111 TYR A O 1
ATOM 857 N N . GLY A 1 112 ? 11.352 -4.715 8.07 1 93 112 GLY A N 1
ATOM 858 C CA . GLY A 1 112 ? 12.375 -4.914 7.062 1 93 112 GLY A CA 1
ATOM 859 C C . GLY A 1 112 ? 12.508 -3.742 6.105 1 93 112 GLY A C 1
ATOM 860 O O . GLY A 1 112 ? 12.664 -2.598 6.535 1 93 112 GLY A O 1
ATOM 861 N N . PRO A 1 113 ? 12.445 -4.031 4.77 1 93.44 113 PRO A N 1
ATOM 862 C CA . PRO A 1 113 ? 12.703 -2.998 3.762 1 93.44 113 PRO A CA 1
ATOM 863 C C . PRO A 1 113 ? 11.711 -1.839 3.838 1 93.44 113 PRO A C 1
ATOM 865 O O . PRO A 1 113 ? 12.055 -0.705 3.492 1 93.44 113 PRO A O 1
ATOM 868 N N . VAL A 1 114 ? 10.5 -2.096 4.285 1 94.12 114 VAL A N 1
ATOM 869 C CA . VAL A 1 114 ? 9.477 -1.058 4.391 1 94.12 114 VAL A CA 1
ATOM 870 C C . VAL A 1 114 ? 9.977 0.059 5.309 1 94.12 114 VAL A C 1
ATOM 872 O O . VAL A 1 114 ? 9.836 1.241 4.988 1 94.12 114 VAL A O 1
ATOM 875 N N . ALA A 1 115 ? 10.656 -0.307 6.402 1 93 115 ALA A N 1
ATOM 876 C CA . ALA A 1 115 ? 11.133 0.64 7.406 1 93 115 ALA A CA 1
ATOM 877 C C . ALA A 1 115 ? 12.359 1.397 6.91 1 93 115 ALA A C 1
ATOM 879 O O . ALA A 1 115 ? 12.812 2.346 7.551 1 93 115 ALA A O 1
ATOM 880 N N . ARG A 1 116 ? 12.898 1.047 5.758 1 92.25 116 ARG A N 1
ATOM 881 C CA . ARG A 1 116 ? 14.133 1.653 5.273 1 92.25 116 ARG A CA 1
ATOM 882 C C . ARG A 1 116 ? 13.859 2.609 4.117 1 92.25 116 ARG A C 1
ATOM 884 O O . ARG A 1 116 ? 14.789 3.182 3.543 1 92.25 116 ARG A O 1
ATOM 891 N N . ASP A 1 117 ? 12.586 2.768 3.758 1 93.44 117 ASP A N 1
ATOM 892 C CA . ASP A 1 117 ? 12.242 3.805 2.791 1 93.44 117 ASP A CA 1
ATOM 893 C C . ASP A 1 117 ? 12.648 5.188 3.297 1 93.44 117 ASP A C 1
ATOM 895 O O . ASP A 1 117 ? 12.742 5.406 4.504 1 93.44 117 ASP A O 1
ATOM 899 N N . PRO A 1 118 ? 12.898 6.125 2.336 1 95 118 PRO A N 1
ATOM 900 C CA . PRO A 1 118 ? 13.312 7.465 2.766 1 95 118 PRO A CA 1
ATOM 901 C C . PRO A 1 118 ? 12.273 8.133 3.666 1 95 118 PRO A C 1
ATOM 903 O O . PRO A 1 118 ? 11.086 7.824 3.582 1 95 118 PRO A O 1
ATOM 906 N N . ALA A 1 119 ? 12.711 9.039 4.434 1 96.62 119 ALA A N 1
ATOM 907 C CA . ALA A 1 119 ? 11.891 9.695 5.449 1 96.62 119 ALA A CA 1
ATOM 908 C C . ALA A 1 119 ? 10.773 10.516 4.812 1 96.62 119 ALA A C 1
ATOM 910 O O . ALA A 1 119 ? 10.961 11.109 3.748 1 96.62 119 ALA A O 1
ATOM 911 N N . VAL A 1 120 ? 9.641 10.523 5.453 1 97.44 120 VAL A N 1
ATOM 912 C CA . VAL A 1 120 ? 8.508 11.375 5.109 1 97.44 120 VAL A CA 1
ATOM 913 C C . VAL A 1 120 ? 8.023 12.117 6.352 1 97.44 120 VAL A C 1
ATOM 915 O O . VAL A 1 120 ? 8.266 11.68 7.48 1 97.44 120 VAL A O 1
ATOM 918 N N . CYS A 1 121 ? 7.383 13.258 6.18 1 98.62 121 CYS A N 1
ATOM 919 C CA . CYS A 1 121 ? 7 14.125 7.285 1 98.62 121 CYS A CA 1
ATOM 920 C C . CYS A 1 121 ? 5.531 14.531 7.18 1 98.62 121 CYS A C 1
ATOM 922 O O . CYS A 1 121 ? 5.082 14.977 6.121 1 98.62 121 CYS A O 1
ATOM 924 N N . GLY A 1 122 ? 4.812 14.391 8.258 1 98.44 122 GLY A N 1
ATOM 925 C CA . GLY A 1 122 ? 3.408 14.758 8.312 1 98.44 122 GLY A CA 1
ATOM 926 C C . GLY A 1 122 ? 3.123 15.875 9.305 1 98.44 122 GLY A C 1
ATOM 927 O O . GLY A 1 122 ? 4.023 16.328 10.016 1 98.44 122 GLY A O 1
ATOM 928 N N . CYS A 1 123 ? 1.979 16.422 9.195 1 98.81 123 CYS A N 1
ATOM 929 C CA . CYS A 1 123 ? 1.353 17.297 10.188 1 98.81 123 CYS A CA 1
ATOM 930 C C . CYS A 1 123 ? 0.139 16.625 10.812 1 98.81 123 CYS A C 1
ATOM 932 O O . CYS A 1 123 ? -0.812 16.266 10.109 1 98.81 123 CYS A O 1
ATOM 934 N N . HIS A 1 124 ? 0.21 16.375 12.086 1 98.5 124 HIS A N 1
ATOM 935 C CA . HIS A 1 124 ? -0.888 15.727 12.789 1 98.5 124 HIS A CA 1
ATOM 936 C C . HIS A 1 124 ? -1.687 16.734 13.609 1 98.5 124 HIS A C 1
ATOM 938 O O . HIS A 1 124 ? -1.109 17.562 14.32 1 98.5 124 HIS A O 1
ATOM 944 N N . VAL A 1 125 ? -2.959 16.656 13.469 1 98.88 125 VAL A N 1
ATOM 945 C CA . VAL A 1 125 ? -3.842 17.547 14.219 1 98.88 125 VAL A CA 1
ATOM 946 C C . VAL A 1 125 ? -4.613 16.75 15.266 1 98.88 125 VAL A C 1
ATOM 948 O O . VAL A 1 125 ? -5.266 15.758 14.938 1 98.88 125 VAL A O 1
ATOM 951 N N . HIS A 1 126 ? -4.461 17.141 16.484 1 98.75 126 HIS A N 1
ATOM 952 C CA . HIS A 1 126 ? -5.23 16.594 17.594 1 98.75 126 HIS A CA 1
ATOM 953 C C . HIS A 1 126 ? -6.402 17.5 17.969 1 98.75 126 HIS A C 1
ATOM 955 O O . HIS A 1 126 ? -6.219 18.703 18.188 1 98.75 126 HIS A O 1
ATOM 961 N N . VAL A 1 127 ? -7.586 16.969 18 1 98.88 127 VAL A N 1
ATOM 962 C CA . VAL A 1 127 ? -8.773 17.703 18.406 1 98.88 127 VAL A CA 1
ATOM 963 C C . VAL A 1 127 ? -9.438 17.016 19.594 1 98.88 127 VAL A C 1
ATOM 965 O O . VAL A 1 127 ? -9.711 15.82 19.562 1 98.88 127 VAL A O 1
ATOM 968 N N . GLY A 1 128 ? -9.695 17.781 20.625 1 98.56 128 GLY A N 1
ATOM 969 C CA . GLY A 1 128 ? -10.25 17.25 21.859 1 98.56 128 GLY A CA 1
ATOM 970 C C . GLY A 1 128 ? -11.656 16.703 21.703 1 98.56 128 GLY A C 1
ATOM 971 O O . GLY A 1 128 ? -12.5 17.359 21.078 1 98.56 128 GLY A O 1
ATOM 972 N N . VAL A 1 129 ? -11.898 15.547 22.156 1 97.94 129 VAL A N 1
ATOM 973 C CA . VAL A 1 129 ? -13.219 14.945 22.281 1 97.94 129 VAL A CA 1
ATOM 974 C C . VAL A 1 129 ? -13.383 14.352 23.672 1 97.94 129 VAL A C 1
ATOM 976 O O . VAL A 1 129 ? -12.391 13.977 24.312 1 97.94 129 VAL A O 1
ATOM 979 N N . PRO A 1 130 ? -14.555 14.203 24.188 1 95.5 130 PRO A N 1
ATOM 980 C CA . PRO A 1 130 ? -14.75 13.844 25.594 1 95.5 130 PRO A CA 1
ATOM 981 C C . PRO A 1 130 ? -14.461 12.375 25.875 1 95.5 130 PRO A C 1
ATOM 983 O O . PRO A 1 130 ? -14.141 12.008 27.016 1 95.5 130 PRO A O 1
ATOM 986 N N . ASP A 1 131 ? -14.664 11.469 24.906 1 95.12 131 ASP A N 1
ATOM 987 C CA . ASP A 1 131 ? -14.445 10.047 25.172 1 95.12 131 ASP A CA 1
ATOM 988 C C . ASP A 1 131 ? -14.18 9.289 23.859 1 95.12 131 ASP A C 1
ATOM 990 O O . ASP A 1 131 ? -14.305 9.852 22.781 1 95.12 131 ASP A O 1
ATOM 994 N N . ARG A 1 132 ? -13.758 8.055 24.062 1 95.19 132 ARG A N 1
ATOM 995 C CA . ARG A 1 132 ? -13.352 7.219 22.938 1 95.19 132 ARG A CA 1
ATOM 996 C C . ARG A 1 132 ? -14.547 6.883 22.047 1 95.19 132 ARG A C 1
ATOM 998 O O . ARG A 1 132 ? -14.398 6.734 20.844 1 95.19 132 ARG A O 1
ATOM 1005 N N . ALA A 1 133 ? -15.727 6.73 22.656 1 96.62 133 ALA A N 1
ATOM 1006 C CA . ALA A 1 133 ? -16.922 6.422 21.875 1 96.62 133 ALA A CA 1
ATOM 1007 C C . ALA A 1 133 ? -17.203 7.5 20.828 1 96.62 133 ALA A C 1
ATOM 1009 O O . ALA A 1 133 ? -17.438 7.188 19.672 1 96.62 133 ALA A O 1
ATOM 1010 N N . LEU A 1 134 ? -17.125 8.734 21.281 1 97.19 134 LEU A N 1
ATOM 1011 C CA . LEU A 1 134 ? -17.312 9.828 20.344 1 97.19 134 LEU A CA 1
ATOM 1012 C C . LEU A 1 134 ? -16.172 9.875 19.328 1 97.19 134 LEU A C 1
ATOM 1014 O O . LEU A 1 134 ? -16.406 10.195 18.156 1 97.19 134 LEU A O 1
ATOM 1018 N N . ALA A 1 135 ? -14.938 9.57 19.766 1 97.56 135 ALA A N 1
ATOM 1019 C CA . ALA A 1 135 ? -13.812 9.547 18.828 1 97.56 135 ALA A CA 1
ATOM 1020 C C . ALA A 1 135 ? -14.062 8.578 17.688 1 97.56 135 ALA A C 1
ATOM 1022 O O . ALA A 1 135 ? -13.781 8.891 16.531 1 97.56 135 ALA A O 1
ATOM 1023 N N . VAL A 1 136 ? -14.641 7.426 17.969 1 97 136 VAL A N 1
ATOM 1024 C CA . VAL A 1 136 ? -14.953 6.414 16.969 1 97 136 VAL A CA 1
ATOM 1025 C C . VAL A 1 136 ? -16 6.949 15.992 1 97 136 VAL A C 1
ATOM 1027 O O . VAL A 1 136 ? -15.852 6.828 14.773 1 97 136 VAL A O 1
ATOM 1030 N N . GLU A 1 137 ? -17.031 7.613 16.531 1 97.31 137 GLU A N 1
ATOM 1031 C CA . GLU A 1 137 ? -18.078 8.211 15.719 1 97.31 137 GLU A CA 1
ATOM 1032 C C . GLU A 1 137 ? -17.516 9.273 14.781 1 97.31 137 GLU A C 1
ATOM 1034 O O . GLU A 1 137 ? -17.875 9.336 13.609 1 97.31 137 GLU A O 1
ATOM 1039 N N . VAL A 1 138 ? -16.641 10.047 15.344 1 98.12 138 VAL A N 1
ATOM 1040 C CA . VAL A 1 138 ? -16.062 11.148 14.594 1 98.12 138 VAL A CA 1
ATOM 1041 C C . VAL A 1 138 ? -15.18 10.609 13.469 1 98.12 138 VAL A C 1
ATOM 1043 O O . VAL A 1 138 ? -15.297 11.039 12.32 1 98.12 138 VAL A O 1
ATOM 1046 N N . CYS A 1 139 ? -14.344 9.641 13.773 1 97.75 139 CYS A N 1
ATOM 1047 C CA . CYS A 1 139 ? -13.461 9.062 12.758 1 97.75 139 CYS A CA 1
ATOM 1048 C C . CYS A 1 139 ? -14.258 8.508 11.586 1 97.75 139 CYS A C 1
ATOM 1050 O O . CYS A 1 139 ? -13.875 8.688 10.43 1 97.75 139 CYS A O 1
ATOM 1052 N N . THR A 1 140 ? -15.375 7.906 11.875 1 97.06 140 THR A N 1
ATOM 1053 C CA . THR A 1 140 ? -16.234 7.348 10.844 1 97.06 140 THR A CA 1
ATOM 1054 C C . THR A 1 140 ? -16.766 8.445 9.93 1 97.06 140 THR A C 1
ATOM 1056 O O . THR A 1 140 ? -16.812 8.273 8.703 1 97.06 140 THR A O 1
ATOM 1059 N N . ARG A 1 141 ? -17.078 9.57 10.492 1 97.5 141 ARG A N 1
ATOM 1060 C CA . ARG A 1 141 ? -17.734 10.648 9.773 1 97.5 141 ARG A CA 1
ATOM 1061 C C . ARG A 1 141 ? -16.734 11.508 9.023 1 97.5 141 ARG A C 1
ATOM 1063 O O . ARG A 1 141 ? -17.109 12.305 8.164 1 97.5 141 ARG A O 1
ATOM 1070 N N . LEU A 1 142 ? -15.43 11.344 9.305 1 97.88 142 LEU A N 1
ATOM 1071 C CA . LEU A 1 142 ? -14.391 12.133 8.648 1 97.88 142 LEU A CA 1
ATOM 1072 C C . LEU A 1 142 ? -13.961 11.484 7.336 1 97.88 142 LEU A C 1
ATOM 1074 O O . LEU A 1 142 ? -13.328 12.125 6.5 1 97.88 142 LEU A O 1
ATOM 1078 N N . ARG A 1 143 ? -14.297 10.203 7.105 1 96.94 143 ARG A N 1
ATOM 1079 C CA . ARG A 1 143 ? -13.75 9.367 6.035 1 96.94 143 ARG A CA 1
ATOM 1080 C C . ARG A 1 143 ? -13.875 10.07 4.688 1 96.94 143 ARG A C 1
ATOM 1082 O O . ARG A 1 143 ? -12.883 10.227 3.973 1 96.94 143 ARG A O 1
ATOM 1089 N N . GLY A 1 144 ? -15.031 10.625 4.402 1 97 144 GLY A N 1
ATOM 1090 C CA . GLY A 1 144 ? -15.336 11.117 3.064 1 97 144 GLY A CA 1
ATOM 1091 C C . GLY A 1 144 ? -14.734 12.477 2.777 1 97 144 GLY A C 1
ATOM 1092 O O . GLY A 1 144 ? -14.672 12.906 1.623 1 97 144 GLY A O 1
ATOM 1093 N N . TRP A 1 145 ? -14.172 13.148 3.818 1 98.31 145 TRP A N 1
ATOM 1094 C CA . TRP A 1 145 ? -13.711 14.516 3.645 1 98.31 145 TRP A CA 1
ATOM 1095 C C . TRP A 1 145 ? -12.188 14.586 3.684 1 98.31 145 TRP A C 1
ATOM 1097 O O . TRP A 1 145 ? -11.594 15.586 3.264 1 98.31 145 TRP A O 1
ATOM 1107 N N . LEU A 1 146 ? -11.539 13.555 4.172 1 98.38 146 LEU A N 1
ATOM 1108 C CA . LEU A 1 146 ? -10.094 13.609 4.395 1 98.38 146 LEU A CA 1
ATOM 1109 C C . LEU A 1 146 ? -9.344 13.703 3.072 1 98.38 146 LEU A C 1
ATOM 1111 O O . LEU A 1 146 ? -8.258 14.281 3.008 1 98.38 146 LEU A O 1
ATOM 1115 N N . PRO A 1 147 ? -9.891 13.156 1.925 1 98.5 147 PRO A N 1
ATOM 1116 C CA . PRO A 1 147 ? -9.195 13.375 0.653 1 98.5 147 PRO A CA 1
ATOM 1117 C C . PRO A 1 147 ? -9.07 14.852 0.291 1 98.5 147 PRO A C 1
ATOM 1119 O O . PRO A 1 147 ? -8.07 15.266 -0.295 1 98.5 147 PRO A O 1
ATOM 1122 N N . VAL A 1 148 ? -10.07 15.625 0.61 1 98.81 148 VAL A N 1
ATOM 1123 C CA . VAL A 1 148 ? -10.016 17.062 0.316 1 98.81 148 VAL A CA 1
ATOM 1124 C C . VAL A 1 148 ? -8.945 17.719 1.175 1 98.81 148 VAL A C 1
ATOM 1126 O O . VAL A 1 148 ? -8.156 18.531 0.677 1 98.81 148 VAL A O 1
ATOM 1129 N N . VAL A 1 149 ? -8.906 17.344 2.463 1 98.81 149 VAL A N 1
ATOM 1130 C CA . VAL A 1 149 ? -7.883 17.875 3.361 1 98.81 149 VAL A CA 1
ATOM 1131 C C . VAL A 1 149 ? -6.5 17.453 2.873 1 98.81 149 VAL A C 1
ATOM 1133 O O . VAL A 1 149 ? -5.562 18.25 2.873 1 98.81 149 VAL A O 1
ATOM 1136 N N . GLN A 1 150 ? -6.414 16.188 2.438 1 98.75 150 GLN A N 1
ATOM 1137 C CA . GLN A 1 150 ? -5.176 15.648 1.889 1 98.75 150 GLN A CA 1
ATOM 1138 C C . GLN A 1 150 ? -4.699 16.469 0.693 1 98.75 150 GLN A C 1
ATOM 1140 O O . GLN A 1 150 ? -3.525 16.844 0.62 1 98.75 150 GLN A O 1
ATOM 1145 N N . ALA A 1 151 ? -5.594 16.734 -0.206 1 98.88 151 ALA A N 1
ATOM 1146 C CA . ALA A 1 151 ? -5.258 17.5 -1.41 1 98.88 151 ALA A CA 1
ATOM 1147 C C . ALA A 1 151 ? -4.785 18.906 -1.061 1 98.88 151 ALA A C 1
ATOM 1149 O O . ALA A 1 151 ? -3.812 19.406 -1.634 1 98.88 151 ALA A O 1
ATOM 1150 N N . LEU A 1 152 ? -5.461 19.484 -0.121 1 98.81 152 LEU A N 1
ATOM 1151 C CA . LEU A 1 152 ? -5.148 20.844 0.322 1 98.81 152 LEU A CA 1
ATOM 1152 C C . LEU A 1 152 ? -3.758 20.906 0.943 1 98.81 152 LEU A C 1
ATOM 1154 O O . LEU A 1 152 ? -3.039 21.891 0.767 1 98.81 152 LEU A O 1
ATOM 1158 N N . ALA A 1 153 ? -3.338 19.828 1.602 1 98.81 153 ALA A N 1
ATOM 1159 C CA . ALA A 1 153 ? -2.105 19.828 2.385 1 98.81 153 ALA A CA 1
ATOM 1160 C C . ALA A 1 153 ? -0.955 19.203 1.593 1 98.81 153 ALA A C 1
ATOM 1162 O O . ALA A 1 153 ? 0.131 18.984 2.133 1 98.81 153 ALA A O 1
ATOM 1163 N N . ALA A 1 154 ? -1.16 18.891 0.315 1 98.81 154 ALA A N 1
ATOM 1164 C CA . ALA A 1 154 ? -0.133 18.219 -0.478 1 98.81 154 ALA A CA 1
ATOM 1165 C C . ALA A 1 154 ? 1.137 19.062 -0.555 1 98.81 154 ALA A C 1
ATOM 1167 O O . ALA A 1 154 ? 1.09 20.234 -0.933 1 98.81 154 ALA A O 1
ATOM 1168 N N . ASN A 1 155 ? 2.293 18.484 -0.215 1 98.94 155 ASN A N 1
ATOM 1169 C CA . ASN A 1 155 ? 3.543 19.219 -0.084 1 98.94 155 ASN A CA 1
ATOM 1170 C C . ASN A 1 155 ? 4.758 18.312 -0.293 1 98.94 155 ASN A C 1
ATOM 1172 O O . ASN A 1 155 ? 5.801 18.531 0.324 1 98.94 155 ASN A O 1
ATOM 1176 N N . SER A 1 156 ? 4.68 17.266 -1.143 1 98.88 156 SER A N 1
ATOM 1177 C CA . SER A 1 156 ? 5.793 16.328 -1.3 1 98.88 156 SER A CA 1
ATOM 1178 C C . SER A 1 156 ? 5.84 15.758 -2.715 1 98.88 156 SER A C 1
ATOM 1180 O O . SER A 1 156 ? 5.738 14.547 -2.904 1 98.88 156 SER A O 1
ATOM 1182 N N . PRO A 1 157 ? 6.164 16.609 -3.719 1 98.69 157 PRO A N 1
ATOM 1183 C CA . PRO A 1 157 ? 6.105 16.141 -5.109 1 98.69 157 PRO A CA 1
ATOM 1184 C C . PRO A 1 157 ? 7.41 15.5 -5.57 1 98.69 157 PRO A C 1
ATOM 1186 O O . PRO A 1 157 ? 7.492 15.008 -6.699 1 98.69 157 PRO A O 1
ATOM 1189 N N . TRP A 1 158 ? 8.422 15.414 -4.719 1 98.56 158 TRP A N 1
ATOM 1190 C CA . TRP A 1 158 ? 9.75 15.016 -5.176 1 98.56 158 TRP A CA 1
ATOM 1191 C C . TRP A 1 158 ? 10.156 13.672 -4.57 1 98.56 158 TRP A C 1
ATOM 1193 O O . TRP A 1 158 ? 9.727 13.328 -3.463 1 98.56 158 TRP A O 1
ATOM 1203 N N . SER A 1 159 ? 10.922 12.93 -5.23 1 97.69 159 SER A N 1
ATOM 1204 C CA . SER A 1 159 ? 11.656 11.758 -4.773 1 97.69 159 SER A CA 1
ATOM 1205 C C . SER A 1 159 ? 12.898 11.516 -5.617 1 97.69 159 SER A C 1
ATOM 1207 O O . SER A 1 159 ? 12.867 11.664 -6.84 1 97.69 159 SER A O 1
ATOM 1209 N N . ALA A 1 160 ? 14.008 11.273 -4.977 1 96.5 160 ALA A N 1
ATOM 1210 C CA . ALA A 1 160 ? 15.266 10.953 -5.641 1 96.5 160 ALA A CA 1
ATOM 1211 C C . ALA A 1 160 ? 15.672 12.055 -6.613 1 96.5 160 ALA A C 1
ATOM 1213 O O . ALA A 1 160 ? 16.172 11.781 -7.707 1 96.5 160 ALA A O 1
ATOM 1214 N N . GLY A 1 161 ? 15.367 13.289 -6.297 1 97.56 161 GLY A N 1
ATOM 1215 C CA . GLY A 1 161 ? 15.805 14.453 -7.059 1 97.56 161 GLY A CA 1
ATOM 1216 C C . GLY A 1 161 ? 14.922 14.734 -8.266 1 97.56 161 GLY A C 1
ATOM 1217 O O . GLY A 1 161 ? 15.266 15.578 -9.102 1 97.56 161 GLY A O 1
ATOM 1218 N N . ALA A 1 162 ? 13.781 14.031 -8.352 1 97 162 ALA A N 1
ATOM 1219 C CA . ALA A 1 162 ? 12.938 14.188 -9.539 1 97 162 ALA A CA 1
ATOM 1220 C C . ALA A 1 162 ? 11.477 14.359 -9.148 1 97 162 ALA A C 1
ATOM 1222 O O . ALA A 1 162 ? 11.047 13.906 -8.086 1 97 162 ALA A O 1
ATOM 1223 N N . ASP A 1 163 ? 10.75 15.078 -10.023 1 97.75 163 ASP A N 1
ATOM 1224 C CA . ASP A 1 163 ? 9.297 15.172 -9.906 1 97.75 163 ASP A CA 1
ATOM 1225 C C . ASP A 1 163 ? 8.656 13.789 -10.016 1 97.75 163 ASP A C 1
ATOM 1227 O O . ASP A 1 163 ? 8.836 13.086 -11.008 1 97.75 163 ASP A O 1
ATOM 1231 N N . THR A 1 164 ? 7.941 13.406 -8.992 1 97.38 164 THR A N 1
ATOM 1232 C CA . THR A 1 164 ? 7.359 12.062 -8.953 1 97.38 164 THR A CA 1
ATOM 1233 C C . THR A 1 164 ? 6.105 11.992 -9.82 1 97.38 164 THR A C 1
ATOM 1235 O O . THR A 1 164 ? 5.645 10.906 -10.156 1 97.38 164 THR A O 1
ATOM 1238 N N . GLY A 1 165 ? 5.5 13.133 -10.109 1 96.19 165 GLY A N 1
ATOM 1239 C CA . GLY A 1 165 ? 4.188 13.18 -10.727 1 96.19 165 GLY A CA 1
ATOM 1240 C C . GLY A 1 165 ? 3.055 13.203 -9.711 1 96.19 165 GLY A C 1
ATOM 1241 O O . GLY A 1 165 ? 1.885 13.32 -10.086 1 96.19 165 GLY A O 1
ATOM 1242 N N . TYR A 1 166 ? 3.357 13.109 -8.445 1 97.69 166 TYR A N 1
ATOM 1243 C CA . TYR A 1 166 ? 2.391 13.211 -7.359 1 97.69 166 TYR A CA 1
ATOM 1244 C C . TYR A 1 166 ? 2.523 14.539 -6.633 1 97.69 166 TYR A C 1
ATOM 1246 O O . TYR A 1 166 ? 3.629 15.062 -6.48 1 97.69 166 TYR A O 1
ATOM 1254 N N . ALA A 1 167 ? 1.372 15.047 -6.176 1 98.56 167 ALA A N 1
ATOM 1255 C CA . ALA A 1 167 ? 1.398 16.203 -5.285 1 98.56 167 ALA A CA 1
ATOM 1256 C C . ALA A 1 167 ? 1.845 15.805 -3.883 1 98.56 167 ALA A C 1
ATOM 1258 O O . ALA A 1 167 ? 2.537 16.562 -3.205 1 98.56 167 ALA A O 1
ATOM 1259 N N . SER A 1 168 ? 1.469 14.656 -3.459 1 98.62 168 SER A N 1
ATOM 1260 C CA . SER A 1 168 ? 1.865 14.086 -2.176 1 98.62 168 SER A CA 1
ATOM 1261 C C . SER A 1 168 ? 2.451 12.688 -2.348 1 98.62 168 SER A C 1
ATOM 1263 O O . SER A 1 168 ? 1.727 11.695 -2.281 1 98.62 168 SER A O 1
ATOM 1265 N N . TRP A 1 169 ? 3.74 12.602 -2.492 1 98.44 169 TRP A N 1
ATOM 1266 C CA . TRP A 1 169 ? 4.453 11.328 -2.582 1 98.44 169 TRP A CA 1
ATOM 1267 C C . TRP A 1 169 ? 4.449 10.609 -1.239 1 98.44 169 TRP A C 1
ATOM 1269 O O . TRP A 1 169 ? 4.406 9.375 -1.189 1 98.44 169 TRP A O 1
ATOM 1279 N N . ARG A 1 170 ? 4.398 11.352 -0.178 1 98.38 170 ARG A N 1
ATOM 1280 C CA . ARG A 1 170 ? 4.348 10.773 1.162 1 98.38 170 ARG A CA 1
ATOM 1281 C C . ARG A 1 170 ? 3.234 9.734 1.269 1 98.38 170 ARG A C 1
ATOM 1283 O O . ARG A 1 170 ? 3.453 8.633 1.778 1 98.38 170 ARG A O 1
ATOM 1290 N N . CYS A 1 171 ? 2.086 10.094 0.786 1 96.38 171 CYS A N 1
ATOM 1291 C CA . CYS A 1 171 ? 0.92 9.227 0.903 1 96.38 171 CYS A CA 1
ATOM 1292 C C . CYS A 1 171 ? 1.14 7.918 0.158 1 96.38 171 CYS A C 1
ATOM 1294 O O . CYS A 1 171 ? 0.786 6.848 0.657 1 96.38 171 CYS A O 1
ATOM 1296 N N . VAL A 1 172 ? 1.788 7.98 -0.985 1 95.94 172 VAL A N 1
ATOM 1297 C CA . VAL A 1 172 ? 2.025 6.805 -1.82 1 95.94 172 VAL A CA 1
ATOM 1298 C C . VAL A 1 172 ? 3.133 5.953 -1.207 1 95.94 172 VAL A C 1
ATOM 1300 O O . VAL A 1 172 ? 3.008 4.727 -1.122 1 95.94 172 VAL A O 1
ATOM 1303 N N . GLN A 1 173 ? 4.188 6.602 -0.771 1 96.31 173 GLN A N 1
ATOM 1304 C CA . GLN A 1 173 ? 5.32 5.902 -0.176 1 96.31 173 GLN A CA 1
ATOM 1305 C C . GLN A 1 173 ? 4.891 5.109 1.056 1 96.31 173 GLN A C 1
ATOM 1307 O O . GLN A 1 173 ? 5.363 3.992 1.279 1 96.31 173 GLN A O 1
ATOM 1312 N N . LEU A 1 174 ? 3.973 5.633 1.78 1 95.94 174 LEU A N 1
ATOM 1313 C CA . LEU A 1 174 ? 3.58 5.059 3.062 1 95.94 174 LEU A CA 1
ATOM 1314 C C . LEU A 1 174 ? 2.633 3.879 2.865 1 95.94 174 LEU A C 1
ATOM 1316 O O . LEU A 1 174 ? 2.322 3.16 3.816 1 95.94 174 LEU A O 1
ATOM 1320 N N . GLU A 1 175 ? 2.225 3.605 1.67 1 94.25 175 GLU A N 1
ATOM 1321 C CA . GLU A 1 175 ? 1.207 2.594 1.4 1 94.25 175 GLU A CA 1
ATOM 1322 C C . GLU A 1 175 ? 1.702 1.2 1.776 1 94.25 175 GLU A C 1
ATOM 1324 O O . GLU A 1 175 ? 0.9 0.297 2.023 1 94.25 175 GLU A O 1
ATOM 1329 N N . ARG A 1 176 ? 2.979 0.914 1.892 1 93.06 176 ARG A N 1
ATOM 1330 C CA . ARG A 1 176 ? 3.508 -0.409 2.207 1 93.06 176 ARG A CA 1
ATOM 1331 C C . ARG A 1 176 ? 3.443 -0.682 3.707 1 93.06 176 ARG A C 1
ATOM 1333 O O . ARG A 1 176 ? 3.615 -1.821 4.145 1 93.06 176 ARG A O 1
ATOM 1340 N N . TRP A 1 177 ? 3.26 0.41 4.48 1 93.12 177 TRP A N 1
ATOM 1341 C CA . TRP A 1 177 ? 3.092 0.206 5.918 1 93.12 177 TRP A CA 1
ATOM 1342 C C . TRP A 1 177 ? 1.743 -0.438 6.223 1 93.12 177 TRP A C 1
ATOM 1344 O O . TRP A 1 177 ? 0.697 0.081 5.828 1 93.12 177 TRP A O 1
ATOM 1354 N N . PRO A 1 178 ? 1.748 -1.503 6.945 1 89.5 178 PRO A N 1
ATOM 1355 C CA . PRO A 1 178 ? 0.465 -2.141 7.25 1 89.5 178 PRO A CA 1
ATOM 1356 C C . PRO A 1 178 ? -0.417 -1.284 8.156 1 89.5 178 PRO A C 1
ATOM 1358 O O . PRO A 1 178 ? 0.094 -0.49 8.953 1 89.5 178 PRO A O 1
ATOM 1361 N N . SER A 1 179 ? -1.673 -1.342 8.016 1 83.75 179 SER A N 1
ATOM 1362 C CA . SER A 1 179 ? -2.699 -0.678 8.82 1 83.75 179 SER A CA 1
ATOM 1363 C C . SER A 1 179 ? -2.666 0.833 8.609 1 83.75 179 SER A C 1
ATOM 1365 O O . SER A 1 179 ? -3.184 1.588 9.438 1 83.75 179 SER A O 1
ATOM 1367 N N . LEU A 1 180 ? -1.901 1.3 7.695 1 90.81 180 LEU A N 1
ATOM 1368 C CA . LEU A 1 180 ? -1.978 2.699 7.289 1 90.81 180 LEU A CA 1
ATOM 1369 C C . LEU A 1 180 ? -3.111 2.916 6.293 1 90.81 180 LEU A C 1
ATOM 1371 O O . LEU A 1 180 ? -3.336 2.082 5.414 1 90.81 180 LEU A O 1
ATOM 1375 N N . GLY A 1 181 ? -3.846 3.994 6.445 1 92.19 181 GLY A N 1
ATOM 1376 C CA . GLY A 1 181 ? -4.91 4.285 5.5 1 92.19 181 GLY A CA 1
ATOM 1377 C C . GLY A 1 181 ? -6.137 4.902 6.152 1 92.19 181 GLY A C 1
ATOM 1378 O O . GLY A 1 181 ? -6.043 5.469 7.246 1 92.19 181 GLY A O 1
ATOM 1379 N N . PRO A 1 182 ? -7.191 4.836 5.406 1 95.19 182 PRO A N 1
ATOM 1380 C CA . PRO A 1 182 ? -8.43 5.402 5.953 1 95.19 182 PRO A CA 1
ATOM 1381 C C . PRO A 1 182 ? -8.93 4.641 7.18 1 95.19 182 PRO A C 1
ATOM 1383 O O . PRO A 1 182 ? -8.711 3.43 7.293 1 95.19 182 PRO A O 1
ATOM 1386 N N . TRP A 1 183 ? -9.547 5.34 8.07 1 95.5 183 TRP A N 1
ATOM 1387 C CA . TRP A 1 183 ? -10.281 4.715 9.164 1 95.5 183 TRP A CA 1
ATOM 1388 C C . TRP A 1 183 ? -11.234 3.643 8.641 1 95.5 183 TRP A C 1
ATOM 1390 O O . TRP A 1 183 ? -12 3.891 7.707 1 95.5 183 TRP A O 1
ATOM 1400 N N . PRO A 1 184 ? -11.086 2.457 9.258 1 92.69 184 PRO A N 1
ATOM 1401 C CA . PRO A 1 184 ? -12.031 1.42 8.844 1 92.69 184 PRO A CA 1
ATOM 1402 C C . PRO A 1 184 ? -13.438 1.647 9.398 1 92.69 184 PRO A C 1
ATOM 1404 O O . PRO A 1 184 ? -13.617 2.457 10.312 1 92.69 184 PRO A O 1
ATOM 1407 N N . HIS A 1 185 ? -14.469 1.215 8.828 1 87.31 185 HIS A N 1
ATOM 1408 C CA . HIS A 1 185 ? -15.859 1.335 9.273 1 87.31 185 HIS A CA 1
ATOM 1409 C C . HIS A 1 185 ? -16.094 0.559 10.562 1 87.31 185 HIS A C 1
ATOM 1411 O O . HIS A 1 185 ? -16.703 -0.511 10.547 1 87.31 185 HIS A O 1
ATOM 1417 N N . LEU A 1 186 ? -15.539 1.174 11.641 1 92.19 186 LEU A N 1
ATOM 1418 C CA . LEU A 1 186 ? -15.75 0.553 12.938 1 92.19 186 LEU A CA 1
ATOM 1419 C C . LEU A 1 186 ? -16.984 1.127 13.625 1 92.19 186 LEU A C 1
ATOM 1421 O O . LEU A 1 186 ? -17.234 2.334 13.562 1 92.19 186 LEU A O 1
ATOM 1425 N N . ARG A 1 187 ? -17.781 0.298 14.289 1 87.25 187 ARG A N 1
ATOM 1426 C CA . ARG A 1 187 ? -19.125 0.659 14.703 1 87.25 187 ARG A CA 1
ATOM 1427 C C . ARG A 1 187 ? -19.188 0.997 16.188 1 87.25 187 ARG A C 1
ATOM 1429 O O . ARG A 1 187 ? -20.141 1.604 16.656 1 87.25 187 ARG A O 1
ATOM 1436 N N . SER A 1 188 ? -18.188 0.609 16.906 1 94.81 188 SER A N 1
ATOM 1437 C CA . SER A 1 188 ? -18.172 0.794 18.344 1 94.81 188 SER A CA 1
ATOM 1438 C C . SER A 1 188 ? -16.75 0.704 18.906 1 94.81 188 SER A C 1
ATOM 1440 O O . SER A 1 188 ? -15.828 0.322 18.188 1 94.81 188 SER A O 1
ATOM 1442 N N . VAL A 1 189 ? -16.656 1.134 20.109 1 95.88 189 VAL A N 1
ATOM 1443 C CA . VAL A 1 189 ? -15.375 1.032 20.797 1 95.88 189 VAL A CA 1
ATOM 1444 C C . VAL A 1 189 ? -14.945 -0.431 20.875 1 95.88 189 VAL A C 1
ATOM 1446 O O . VAL A 1 189 ? -13.766 -0.746 20.734 1 95.88 189 VAL A O 1
ATOM 1449 N N . GLU A 1 190 ? -15.898 -1.313 21.094 1 96.06 190 GLU A N 1
ATOM 1450 C CA . GLU A 1 190 ? -15.609 -2.742 21.156 1 96.06 190 GLU A CA 1
ATOM 1451 C C . GLU A 1 190 ? -15.078 -3.25 19.812 1 96.06 190 GLU A C 1
ATOM 1453 O O . GLU A 1 190 ? -14.117 -4.023 19.781 1 96.06 190 GLU A O 1
ATOM 1458 N N . ASP A 1 191 ? -15.75 -2.836 18.812 1 95 191 ASP A N 1
ATOM 1459 C CA . ASP A 1 191 ? -15.305 -3.189 17.469 1 95 191 ASP A CA 1
ATOM 1460 C C . ASP A 1 191 ? -13.891 -2.674 17.203 1 95 191 ASP A C 1
ATOM 1462 O O . ASP A 1 191 ? -13.062 -3.379 16.625 1 95 191 ASP A O 1
ATOM 1466 N N . PHE A 1 192 ? -13.672 -1.456 17.688 1 95.25 192 PHE A N 1
ATOM 1467 C CA . PHE A 1 192 ? -12.359 -0.837 17.578 1 95.25 192 PHE A CA 1
ATOM 1468 C C . PHE A 1 192 ? -11.305 -1.666 18.297 1 95.25 192 PHE A C 1
ATOM 1470 O O . PHE A 1 192 ? -10.289 -2.041 17.703 1 95.25 192 PHE A O 1
ATOM 1477 N N . GLU A 1 193 ? -11.531 -2.027 19.438 1 94.5 193 GLU A N 1
ATOM 1478 C CA . GLU A 1 193 ? -10.586 -2.764 20.266 1 94.5 193 GLU A CA 1
ATOM 1479 C C . GLU A 1 193 ? -10.328 -4.16 19.703 1 94.5 193 GLU A C 1
ATOM 1481 O O . GLU A 1 193 ? -9.188 -4.621 19.672 1 94.5 193 GLU A O 1
ATOM 1486 N N . ARG A 1 194 ? -11.344 -4.793 19.266 1 94.19 194 ARG A N 1
ATOM 1487 C CA . ARG A 1 194 ? -11.211 -6.121 18.672 1 94.19 194 ARG A CA 1
ATOM 1488 C C . ARG A 1 194 ? -10.367 -6.078 17.406 1 94.19 194 ARG A C 1
ATOM 1490 O O . ARG A 1 194 ? -9.539 -6.953 17.172 1 94.19 194 ARG A O 1
ATOM 1497 N N . THR A 1 195 ? -10.641 -5.074 16.594 1 95.06 195 THR A N 1
ATOM 1498 C CA . THR A 1 195 ? -9.898 -4.926 15.344 1 95.06 195 THR A CA 1
ATOM 1499 C C . THR A 1 195 ? -8.422 -4.66 15.625 1 95.06 195 THR A C 1
ATOM 1501 O O . THR A 1 195 ? -7.547 -5.277 15.016 1 95.06 195 THR A O 1
ATOM 1504 N N . VAL A 1 196 ? -8.148 -3.809 16.547 1 95 196 VAL A N 1
ATOM 1505 C CA . VAL A 1 196 ? -6.773 -3.49 16.906 1 95 196 VAL A CA 1
ATOM 1506 C C . VAL A 1 196 ? -6.074 -4.746 17.438 1 95 196 VAL A C 1
ATOM 1508 O O . VAL A 1 196 ? -4.934 -5.027 17.062 1 95 196 VAL A O 1
ATOM 1511 N N . ALA A 1 197 ? -6.758 -5.508 18.219 1 95.12 197 ALA A N 1
ATOM 1512 C CA . ALA A 1 197 ? -6.191 -6.746 18.75 1 95.12 197 ALA A CA 1
ATOM 1513 C C . ALA A 1 197 ? -5.852 -7.715 17.609 1 95.12 197 ALA A C 1
ATOM 1515 O O . ALA A 1 197 ? -4.801 -8.367 17.641 1 95.12 197 ALA A O 1
ATOM 1516 N N . ALA A 1 198 ? -6.719 -7.809 16.656 1 94.69 198 ALA A N 1
ATOM 1517 C CA . ALA A 1 198 ? -6.484 -8.695 15.516 1 94.69 198 ALA A CA 1
ATOM 1518 C C . ALA A 1 198 ? -5.293 -8.227 14.688 1 94.69 198 ALA A C 1
ATOM 1520 O O . ALA A 1 198 ? -4.508 -9.039 14.203 1 94.69 198 ALA A O 1
ATOM 1521 N N . LEU A 1 199 ? -5.191 -6.934 14.539 1 95.69 199 LEU A N 1
ATOM 1522 C CA . LEU A 1 199 ? -4.074 -6.371 13.797 1 95.69 199 LEU A CA 1
ATOM 1523 C C . LEU A 1 199 ? -2.752 -6.645 14.508 1 95.69 199 LEU A C 1
ATOM 1525 O O . LEU A 1 199 ? -1.741 -6.926 13.859 1 95.69 199 LEU A O 1
ATOM 1529 N N . VAL A 1 200 ? -2.771 -6.582 15.781 1 94.94 200 VAL A N 1
ATOM 1530 C CA . VAL A 1 200 ? -1.577 -6.895 16.562 1 94.94 200 VAL A CA 1
ATOM 1531 C C . VAL A 1 200 ? -1.263 -8.383 16.438 1 94.94 200 VAL A C 1
ATOM 1533 O O . VAL A 1 200 ? -0.12 -8.766 16.188 1 94.94 200 VAL A O 1
ATOM 1536 N N . SER A 1 201 ? -2.27 -9.234 16.531 1 93 201 SER A N 1
ATOM 1537 C CA . SER A 1 201 ? -2.104 -10.68 16.484 1 93 201 SER A CA 1
ATOM 1538 C C . SER A 1 201 ? -1.58 -11.141 15.125 1 93 201 SER A C 1
ATOM 1540 O O . SER A 1 201 ? -0.834 -12.117 15.039 1 93 201 SER A O 1
ATOM 1542 N N . SER A 1 202 ? -1.929 -10.453 14.125 1 93.94 202 SER A N 1
ATOM 1543 C CA . SER A 1 202 ? -1.538 -10.797 12.758 1 93.94 202 SER A CA 1
ATOM 1544 C C . SER A 1 202 ? -0.103 -10.367 12.469 1 93.94 202 SER A C 1
ATOM 1546 O O . SER A 1 202 ? 0.486 -10.781 11.469 1 93.94 202 SER A O 1
ATOM 1548 N N . GLY A 1 203 ? 0.446 -9.453 13.367 1 92.81 203 GLY A N 1
ATOM 1549 C CA . GLY A 1 203 ? 1.756 -8.875 13.125 1 92.81 203 GLY A CA 1
ATOM 1550 C C . GLY A 1 203 ? 1.704 -7.621 12.266 1 92.81 203 GLY A C 1
ATOM 1551 O O . GLY A 1 203 ? 2.729 -6.977 12.039 1 92.81 203 GLY A O 1
ATOM 1552 N N . ALA A 1 204 ? 0.516 -7.328 11.727 1 93.12 204 ALA A N 1
ATOM 1553 C CA . ALA A 1 204 ? 0.389 -6.078 10.984 1 93.12 204 ALA A CA 1
ATOM 1554 C C . ALA A 1 204 ? 0.797 -4.883 11.844 1 93.12 204 ALA A C 1
ATOM 1556 O O . ALA A 1 204 ? 1.401 -3.93 11.344 1 93.12 204 ALA A O 1
ATOM 1557 N N . MET A 1 205 ? 0.44 -4.953 13.094 1 93.56 205 MET A N 1
ATOM 1558 C CA . MET A 1 205 ? 0.911 -4.004 14.102 1 93.56 205 MET A CA 1
ATOM 1559 C C . MET A 1 205 ? 1.747 -4.707 15.164 1 93.56 205 MET A C 1
ATOM 1561 O O . MET A 1 205 ? 1.398 -5.801 15.609 1 93.56 205 MET A O 1
ATOM 1565 N N . MET A 1 206 ? 2.852 -4.059 15.508 1 90.69 206 MET A N 1
ATOM 1566 C CA . MET A 1 206 ? 3.668 -4.617 16.578 1 90.69 206 MET A CA 1
ATOM 1567 C C . MET A 1 206 ? 2.965 -4.484 17.922 1 90.69 206 MET A C 1
ATOM 1569 O O . MET A 1 206 ? 3.125 -5.336 18.797 1 90.69 206 MET A O 1
ATOM 1573 N N . ASP A 1 207 ? 2.256 -3.4 18.031 1 88.62 207 ASP A N 1
ATOM 1574 C CA . ASP A 1 207 ? 1.471 -3.123 19.234 1 88.62 207 ASP A CA 1
ATOM 1575 C C . ASP A 1 207 ? 0.383 -2.09 18.953 1 88.62 207 ASP A C 1
ATOM 1577 O O . ASP A 1 207 ? 0.285 -1.575 17.828 1 88.62 207 ASP A O 1
ATOM 1581 N N . ALA A 1 208 ? -0.395 -1.805 19.969 1 84.75 208 ALA A N 1
ATOM 1582 C CA . ALA A 1 208 ? -1.587 -0.981 19.781 1 84.75 208 ALA A CA 1
ATOM 1583 C C . ALA A 1 208 ? -1.213 0.468 19.484 1 84.75 208 ALA A C 1
ATOM 1585 O O . ALA A 1 208 ? -2.043 1.245 19 1 84.75 208 ALA A O 1
ATOM 1586 N N . SER A 1 209 ? -0.051 0.856 19.734 1 81.31 209 SER A N 1
ATOM 1587 C CA . SER A 1 209 ? 0.365 2.232 19.484 1 81.31 209 SER A CA 1
ATOM 1588 C C . SER A 1 209 ? 0.605 2.471 18 1 81.31 209 SER A C 1
ATOM 1590 O O . SER A 1 209 ? 0.712 3.617 17.562 1 81.31 209 SER A O 1
ATOM 1592 N N . MET A 1 210 ? 0.561 1.414 17.203 1 84.62 210 MET A N 1
ATOM 1593 C CA . MET A 1 210 ? 0.903 1.518 15.789 1 84.62 210 MET A CA 1
ATOM 1594 C C . MET A 1 210 ? -0.354 1.617 14.93 1 84.62 210 MET A C 1
ATOM 1596 O O . MET A 1 210 ? -0.328 1.289 13.742 1 84.62 210 MET A O 1
ATOM 1600 N N . VAL A 1 211 ? -1.395 2.055 15.484 1 85.5 211 VAL A N 1
ATOM 1601 C CA . VAL A 1 211 ? -2.551 2.385 14.664 1 85.5 211 VAL A CA 1
ATOM 1602 C C . VAL A 1 211 ? -2.219 3.568 13.758 1 85.5 211 VAL A C 1
ATOM 1604 O O . VAL A 1 211 ? -1.984 4.68 14.242 1 85.5 211 VAL A O 1
ATOM 1607 N N . LEU A 1 212 ? -2.18 3.352 12.406 1 90.5 212 LEU A N 1
ATOM 1608 C CA . LEU A 1 212 ? -1.687 4.367 11.484 1 90.5 212 LEU A CA 1
ATOM 1609 C C . LEU A 1 212 ? -2.799 4.848 10.562 1 90.5 212 LEU A C 1
ATOM 1611 O O . LEU A 1 212 ? -2.537 5.25 9.422 1 90.5 212 LEU A O 1
ATOM 1615 N N . TRP A 1 213 ? -4.027 4.75 11.023 1 95.81 213 TRP A N 1
ATOM 1616 C CA . TRP A 1 213 ? -5.125 5.27 10.219 1 95.81 213 TRP A CA 1
ATOM 1617 C C . TRP A 1 213 ? -5.074 6.793 10.141 1 95.81 213 TRP A C 1
ATOM 1619 O O . TRP A 1 213 ? -4.574 7.449 11.055 1 95.81 213 TRP A O 1
ATOM 1629 N N . TRP A 1 214 ? -5.578 7.367 9.078 1 97 214 TRP A N 1
ATOM 1630 C CA . TRP A 1 214 ? -5.48 8.797 8.789 1 97 214 TRP A CA 1
ATOM 1631 C C . TRP A 1 214 ? -6.234 9.617 9.828 1 97 214 TRP A C 1
ATOM 1633 O O . TRP A 1 214 ? -5.957 10.805 10.016 1 97 214 TRP A O 1
ATOM 1643 N N . ALA A 1 215 ? -7.234 9.039 10.398 1 97.31 215 ALA A N 1
ATOM 1644 C CA . ALA A 1 215 ? -7.922 9.508 11.602 1 97.31 215 ALA A CA 1
ATOM 1645 C C . ALA A 1 215 ? -8.055 8.383 12.625 1 97.31 215 ALA A C 1
ATOM 1647 O O . ALA A 1 215 ? -8.367 7.246 12.273 1 97.31 215 ALA A O 1
ATOM 1648 N N . ARG A 1 216 ? -7.781 8.758 13.875 1 96.5 216 ARG A N 1
ATOM 1649 C CA . ARG A 1 216 ? -7.828 7.723 14.906 1 96.5 216 ARG A CA 1
ATOM 1650 C C . ARG A 1 216 ? -8.039 8.328 16.281 1 96.5 216 ARG A C 1
ATOM 1652 O O . ARG A 1 216 ? -7.691 9.492 16.516 1 96.5 216 ARG A O 1
ATOM 1659 N N . PRO A 1 217 ? -8.641 7.52 17.203 1 95.56 217 PRO A N 1
ATOM 1660 C CA . PRO A 1 217 ? -8.516 7.91 18.609 1 95.56 217 PRO A CA 1
ATOM 1661 C C . PRO A 1 217 ? -7.07 7.883 19.109 1 95.56 217 PRO A C 1
ATOM 1663 O O . PRO A 1 217 ? -6.367 6.887 18.906 1 95.56 217 PRO A O 1
ATOM 1666 N N . SER A 1 218 ? -6.633 8.93 19.656 1 93.38 218 SER A N 1
ATOM 1667 C CA . SER A 1 218 ? -5.281 8.961 20.203 1 93.38 218 SER A CA 1
ATOM 1668 C C . SER A 1 218 ? -5.129 7.949 21.344 1 93.38 218 SER A C 1
ATOM 1670 O O . SER A 1 218 ? -6.043 7.766 22.141 1 93.38 218 SER A O 1
ATOM 1672 N N . ALA A 1 219 ? -4.023 7.309 21.375 1 87 219 ALA A N 1
ATOM 1673 C CA . ALA A 1 219 ? -3.727 6.344 22.422 1 87 219 ALA A CA 1
ATOM 1674 C C . ALA A 1 219 ? -3.348 7.047 23.734 1 87 219 ALA A C 1
ATOM 1676 O O . ALA A 1 219 ? -3.453 6.465 24.812 1 87 219 ALA A O 1
ATOM 1677 N N . THR A 1 220 ? -2.943 8.266 23.609 1 87 220 THR A N 1
ATOM 1678 C CA . THR A 1 220 ? -2.334 8.961 24.734 1 87 220 THR A CA 1
ATOM 1679 C C . THR A 1 220 ? -3.26 10.062 25.266 1 87 220 THR A C 1
ATOM 1681 O O . THR A 1 220 ? -3.359 10.273 26.469 1 87 220 THR A O 1
ATOM 1684 N N . PHE A 1 221 ? -3.951 10.758 24.312 1 91.38 221 PHE A N 1
ATOM 1685 C CA . PHE A 1 221 ? -4.746 11.93 24.656 1 91.38 221 PHE A CA 1
ATOM 1686 C C . PHE A 1 221 ? -6.219 11.695 24.359 1 91.38 221 PHE A C 1
ATOM 1688 O O . PHE A 1 221 ? -6.562 10.836 23.547 1 91.38 221 PHE A O 1
ATOM 1695 N N . PRO A 1 222 ? -7.062 12.383 25.078 1 95.06 222 PRO A N 1
ATOM 1696 C CA . PRO A 1 222 ? -8.484 12.312 24.734 1 95.06 222 PRO A CA 1
ATOM 1697 C C . PRO A 1 222 ? -8.836 13.125 23.484 1 95.06 222 PRO A C 1
ATOM 1699 O O . PRO A 1 222 ? -9.602 14.086 23.562 1 95.06 222 PRO A O 1
ATOM 1702 N N . THR A 1 223 ? -8.219 12.766 22.375 1 97.88 223 THR A N 1
ATOM 1703 C CA . THR A 1 223 ? -8.367 13.5 21.109 1 97.88 223 THR A CA 1
ATOM 1704 C C . THR A 1 223 ? -8.594 12.539 19.953 1 97.88 223 THR A C 1
ATOM 1706 O O . THR A 1 223 ? -8.336 11.344 20.062 1 97.88 223 THR A O 1
ATOM 1709 N N . VAL A 1 224 ? -9.211 13.047 18.906 1 98.31 224 VAL A N 1
ATOM 1710 C CA . VAL A 1 224 ? -9.078 12.484 17.578 1 98.31 224 VAL A CA 1
ATOM 1711 C C . VAL A 1 224 ? -7.832 13.047 16.906 1 98.31 224 VAL A C 1
ATOM 1713 O O . VAL A 1 224 ? -7.629 14.266 16.875 1 98.31 224 VAL A O 1
ATOM 1716 N N . GLU A 1 225 ? -7.008 12.188 16.469 1 98.12 225 GLU A N 1
ATOM 1717 C CA . GLU A 1 225 ? -5.797 12.57 15.75 1 98.12 225 GLU A CA 1
ATOM 1718 C C . GLU A 1 225 ? -5.969 12.375 14.25 1 98.12 225 GLU A C 1
ATOM 1720 O O . GLU A 1 225 ? -6.277 11.273 13.789 1 98.12 225 GLU A O 1
ATOM 1725 N N . VAL A 1 226 ? -5.855 13.414 13.492 1 98.62 226 VAL A N 1
ATOM 1726 C CA . VAL A 1 226 ? -5.875 13.352 12.031 1 98.62 226 VAL A CA 1
ATOM 1727 C C . VAL A 1 226 ? -4.457 13.5 11.492 1 98.62 226 VAL A C 1
ATOM 1729 O O . VAL A 1 226 ? -3.779 14.492 11.773 1 98.62 226 VAL A O 1
ATOM 1732 N N . ARG A 1 227 ? -4.059 12.492 10.617 1 97.56 227 ARG A N 1
ATOM 1733 C CA . ARG A 1 227 ? -2.646 12.367 10.281 1 97.56 227 ARG A CA 1
ATOM 1734 C C . ARG A 1 227 ? -2.443 12.375 8.766 1 97.56 227 ARG A C 1
ATOM 1736 O O . ARG A 1 227 ? -1.37 12.016 8.281 1 97.56 227 ARG A O 1
ATOM 1743 N N . ILE A 1 228 ? -3.391 12.797 8.008 1 98.12 228 ILE A N 1
ATOM 1744 C CA . ILE A 1 228 ? -3.381 12.609 6.562 1 98.12 228 ILE A CA 1
ATOM 1745 C C . ILE A 1 228 ? -2.52 13.688 5.906 1 98.12 228 ILE A C 1
ATOM 1747 O O . ILE A 1 228 ? -1.976 13.477 4.82 1 98.12 228 ILE A O 1
ATOM 1751 N N . ALA A 1 229 ? -2.25 14.789 6.559 1 98.75 229 ALA A N 1
ATOM 1752 C CA . ALA A 1 229 ? -1.621 15.953 5.945 1 98.75 229 ALA A CA 1
ATOM 1753 C C . ALA A 1 229 ? -0.107 15.781 5.863 1 98.75 229 ALA A C 1
ATOM 1755 O O . ALA A 1 229 ? 0.52 15.305 6.812 1 98.75 229 ALA A O 1
ATOM 1756 N N . ASP A 1 230 ? 0.516 16.141 4.719 1 98.88 230 ASP A N 1
ATOM 1757 C CA . ASP A 1 230 ? 1.943 16.453 4.723 1 98.88 230 ASP A CA 1
ATOM 1758 C C . ASP A 1 230 ? 2.258 17.578 5.699 1 98.88 230 ASP A C 1
ATOM 1760 O O . ASP A 1 230 ? 1.385 18.391 6.02 1 98.88 230 ASP A O 1
ATOM 1764 N N . VAL A 1 231 ? 3.469 17.609 6.172 1 98.88 231 VAL A N 1
ATOM 1765 C CA . VAL A 1 231 ? 3.859 18.844 6.855 1 98.88 231 VAL A CA 1
ATOM 1766 C C . VAL A 1 231 ? 3.633 20.047 5.938 1 98.88 231 VAL A C 1
ATOM 1768 O O . VAL A 1 231 ? 3.926 19.984 4.742 1 98.88 231 VAL A O 1
ATOM 1771 N N . CYS A 1 232 ? 3.051 21.109 6.516 1 98.81 232 CYS A N 1
ATOM 1772 C CA . CYS A 1 232 ? 2.693 22.266 5.715 1 98.81 232 CYS A CA 1
ATOM 1773 C C . CYS A 1 232 ? 3.895 23.188 5.52 1 98.81 232 CYS A C 1
ATOM 1775 O O . CYS A 1 232 ? 4.707 23.359 6.43 1 98.81 232 CYS A O 1
ATOM 1777 N N . PRO A 1 233 ? 4.008 23.797 4.402 1 98.62 233 PRO A N 1
ATOM 1778 C CA . PRO A 1 233 ? 5.203 24.578 4.094 1 98.62 233 PRO A CA 1
ATOM 1779 C C . PRO A 1 233 ? 5.324 25.828 4.961 1 98.62 233 PRO A C 1
ATOM 1781 O O . PRO A 1 233 ? 6.438 26.25 5.305 1 98.62 233 PRO A O 1
ATOM 1784 N N . ARG A 1 234 ? 4.234 26.484 5.312 1 98.19 234 ARG A N 1
ATOM 1785 C CA . ARG A 1 234 ? 4.223 27.688 6.141 1 98.19 234 ARG A CA 1
ATOM 1786 C C . ARG A 1 234 ? 3.363 27.484 7.383 1 98.19 234 ARG A C 1
ATOM 1788 O O . ARG A 1 234 ? 2.494 26.609 7.406 1 98.19 234 ARG A O 1
ATOM 1795 N N . ALA A 1 235 ? 3.635 28.344 8.359 1 98.44 235 ALA A N 1
ATOM 1796 C CA . ALA A 1 235 ? 2.852 28.297 9.594 1 98.44 235 ALA A CA 1
ATOM 1797 C C . ALA A 1 235 ? 1.372 28.531 9.312 1 98.44 235 ALA A C 1
ATOM 1799 O O . ALA A 1 235 ? 0.506 27.875 9.883 1 98.44 235 ALA A O 1
ATOM 1800 N N . CYS A 1 236 ? 1.062 29.453 8.414 1 98.12 236 CYS A N 1
ATOM 1801 C CA . CYS A 1 236 ? -0.329 29.781 8.117 1 98.12 236 CYS A CA 1
ATOM 1802 C C . CYS A 1 236 ? -1.039 28.594 7.469 1 98.12 236 CYS A C 1
ATOM 1804 O O . CYS A 1 236 ? -2.238 28.406 7.668 1 98.12 236 CYS A O 1
ATOM 1806 N N . ASP A 1 237 ? -0.304 27.812 6.66 1 98.69 237 ASP A N 1
ATOM 1807 C CA . ASP A 1 237 ? -0.884 26.609 6.074 1 98.69 237 ASP A CA 1
ATOM 1808 C C . ASP A 1 237 ? -1.243 25.578 7.156 1 98.69 237 ASP A C 1
ATOM 1810 O O . ASP A 1 237 ? -2.285 24.938 7.078 1 98.69 237 ASP A O 1
ATOM 1814 N N . THR A 1 238 ? -0.349 25.453 8.125 1 98.88 238 THR A N 1
ATOM 1815 C CA . THR A 1 238 ? -0.613 24.562 9.242 1 98.88 238 THR A CA 1
ATOM 1816 C C . THR A 1 238 ? -1.873 24.984 9.992 1 98.88 238 THR A C 1
ATOM 1818 O O . THR A 1 238 ? -2.725 24.156 10.305 1 98.88 238 THR A O 1
ATOM 1821 N N . VAL A 1 239 ? -1.957 26.25 10.25 1 98.88 239 VAL A N 1
ATOM 1822 C CA . VAL A 1 239 ? -3.102 26.781 10.992 1 98.88 239 VAL A CA 1
ATOM 1823 C C . VAL A 1 239 ? -4.383 26.547 10.188 1 98.88 239 VAL A C 1
ATOM 1825 O O . VAL A 1 239 ? -5.418 26.188 10.75 1 98.88 239 VAL A O 1
ATOM 1828 N N . LEU A 1 240 ? -4.344 26.781 8.867 1 98.88 240 LEU A N 1
ATOM 1829 C CA . LEU A 1 240 ? -5.48 26.531 7.988 1 98.88 240 LEU A CA 1
ATOM 1830 C C . LEU A 1 240 ? -5.945 25.078 8.109 1 98.88 240 LEU A C 1
ATOM 1832 O O . LEU A 1 240 ? -7.125 24.812 8.359 1 98.88 240 LEU A O 1
ATOM 1836 N N . VAL A 1 241 ? -5.031 24.125 7.969 1 98.88 241 VAL A N 1
ATOM 1837 C CA . VAL A 1 241 ? -5.355 22.703 8.023 1 98.88 241 VAL A CA 1
ATOM 1838 C C . VAL A 1 241 ? -5.914 22.344 9.398 1 98.88 241 VAL A C 1
ATOM 1840 O O . VAL A 1 241 ? -6.93 21.656 9.508 1 98.88 241 VAL A O 1
ATOM 1843 N N . ALA A 1 242 ? -5.297 22.859 10.422 1 98.94 242 ALA A N 1
ATOM 1844 C CA . ALA A 1 242 ? -5.715 22.562 11.789 1 98.94 242 ALA A CA 1
ATOM 1845 C C . ALA A 1 242 ? -7.125 23.094 12.055 1 98.94 242 ALA A C 1
ATOM 1847 O O . ALA A 1 242 ? -7.949 22.391 12.656 1 98.94 242 ALA A O 1
ATOM 1848 N N . ALA A 1 243 ? -7.367 24.328 11.633 1 98.81 243 ALA A N 1
ATOM 1849 C CA . ALA A 1 243 ? -8.688 24.922 11.836 1 98.81 243 ALA A CA 1
ATOM 1850 C C . ALA A 1 243 ? -9.766 24.141 11.086 1 98.81 243 ALA A C 1
ATOM 1852 O O . ALA A 1 243 ? -10.859 23.922 11.602 1 98.81 243 ALA A O 1
ATOM 1853 N N . LEU A 1 244 ? -9.484 23.75 9.883 1 98.81 244 LEU A N 1
ATOM 1854 C CA . LEU A 1 244 ? -10.422 22.969 9.086 1 98.81 244 LEU A CA 1
ATOM 1855 C C . LEU A 1 244 ? -10.703 21.609 9.75 1 98.81 244 LEU A C 1
ATOM 1857 O O . LEU A 1 244 ? -11.859 21.188 9.836 1 98.81 244 LEU A O 1
ATOM 1861 N N . VAL A 1 245 ? -9.664 20.953 10.188 1 98.88 245 VAL A N 1
ATOM 1862 C CA . VAL A 1 245 ? -9.805 19.641 10.836 1 98.88 245 VAL A CA 1
ATOM 1863 C C . VAL A 1 245 ? -10.617 19.797 12.117 1 98.88 245 VAL A C 1
ATOM 1865 O O . VAL A 1 245 ? -11.516 19 12.391 1 98.88 245 VAL A O 1
ATOM 1868 N N . ARG A 1 246 ? -10.297 20.828 12.93 1 98.88 246 ARG A N 1
ATOM 1869 C CA . ARG A 1 246 ? -11.062 21.078 14.148 1 98.88 246 ARG A CA 1
ATOM 1870 C C . ARG A 1 246 ? -12.539 21.266 13.836 1 98.88 246 ARG A C 1
ATOM 1872 O O . ARG A 1 246 ? -13.398 20.703 14.516 1 98.88 246 ARG A O 1
ATOM 1879 N N . ALA A 1 247 ? -12.812 22.047 12.812 1 98.81 247 ALA A N 1
ATOM 1880 C CA . ALA A 1 247 ? -14.195 22.312 12.414 1 98.81 247 ALA A CA 1
ATOM 1881 C C . ALA A 1 247 ? -14.875 21.031 11.922 1 98.81 247 ALA A C 1
ATOM 1883 O O . ALA A 1 247 ? -16.047 20.797 12.188 1 98.81 247 ALA A O 1
ATOM 1884 N N . LEU A 1 248 ? -14.148 20.219 11.172 1 98.75 248 LEU A N 1
ATOM 1885 C CA . LEU A 1 248 ? -14.664 18.938 10.695 1 98.75 248 LEU A CA 1
ATOM 1886 C C . LEU A 1 248 ? -15.031 18.031 11.867 1 98.75 248 LEU A C 1
ATOM 1888 O O . LEU A 1 248 ? -16.109 17.422 11.875 1 98.75 248 LEU A O 1
ATOM 1892 N N . VAL A 1 249 ? -14.117 17.906 12.828 1 98.88 249 VAL A N 1
ATOM 1893 C CA . VAL A 1 249 ? -14.344 17.078 14 1 98.88 249 VAL A CA 1
ATOM 1894 C C . VAL A 1 249 ? -15.547 17.594 14.781 1 98.88 249 VAL A C 1
ATOM 1896 O O . VAL A 1 249 ? -16.406 16.797 15.203 1 98.88 249 VAL A O 1
ATOM 1899 N N . ASP A 1 250 ? -15.609 18.891 14.969 1 98.69 250 ASP A N 1
ATOM 1900 C CA . ASP A 1 250 ? -16.719 19.5 15.68 1 98.69 250 ASP A CA 1
ATOM 1901 C C . ASP A 1 250 ? -18.047 19.219 14.969 1 98.69 250 ASP A C 1
ATOM 1903 O O . ASP A 1 250 ? -19.047 18.875 15.609 1 98.69 250 ASP A O 1
ATOM 1907 N N . THR A 1 251 ? -18.078 19.391 13.68 1 98.75 251 THR A N 1
ATOM 1908 C CA . THR A 1 251 ? -19.266 19.125 12.883 1 98.75 251 THR A CA 1
ATOM 1909 C C . THR A 1 251 ? -19.672 17.656 12.992 1 98.75 251 THR A C 1
ATOM 1911 O O . THR A 1 251 ? -20.859 17.344 13.188 1 98.75 251 THR A O 1
ATOM 1914 N N . ALA A 1 252 ? -18.719 16.766 12.867 1 98.56 252 ALA A N 1
ATOM 1915 C CA . ALA A 1 252 ? -18.984 15.328 12.977 1 98.56 252 ALA A CA 1
ATOM 1916 C C . ALA A 1 252 ? -19.531 14.977 14.352 1 98.56 252 ALA A C 1
ATOM 1918 O O . ALA A 1 252 ? -20.453 14.164 14.469 1 98.56 252 ALA A O 1
ATOM 1919 N N . ALA A 1 253 ? -18.953 15.562 15.398 1 98.31 253 ALA A N 1
ATOM 1920 C CA . ALA A 1 253 ? -19.422 15.336 16.766 1 98.31 253 ALA A CA 1
ATOM 1921 C C . ALA A 1 253 ? -20.859 15.797 16.938 1 98.31 253 ALA A C 1
ATOM 1923 O O . ALA A 1 253 ? -21.672 15.109 17.562 1 98.31 253 ALA A O 1
ATOM 1924 N N . ALA A 1 254 ? -21.172 16.953 16.422 1 98 254 ALA A N 1
ATOM 1925 C CA . ALA A 1 254 ? -22.531 17.484 16.484 1 98 254 ALA A CA 1
ATOM 1926 C C . ALA A 1 254 ? -23.516 16.562 15.758 1 98 254 ALA A C 1
ATOM 1928 O O . ALA A 1 254 ? -24.609 16.312 16.25 1 98 254 ALA A O 1
ATOM 1929 N N . ASP A 1 255 ? -23.125 16.125 14.555 1 98.12 255 ASP A N 1
ATOM 1930 C CA . ASP A 1 255 ? -23.953 15.188 13.805 1 98.12 255 ASP A CA 1
ATOM 1931 C C . ASP A 1 255 ? -24.219 13.914 14.609 1 98.12 255 ASP A C 1
ATOM 1933 O O . ASP A 1 255 ? -25.344 13.422 14.641 1 98.12 255 ASP A O 1
ATOM 1937 N N . ALA A 1 256 ? -23.172 13.422 15.227 1 97.38 256 ALA A N 1
ATOM 1938 C CA . ALA A 1 256 ? -23.328 12.219 16.047 1 97.38 256 ALA A CA 1
ATOM 1939 C C . ALA A 1 256 ? -24.297 12.453 17.188 1 97.38 256 ALA A C 1
ATOM 1941 O O . ALA A 1 256 ? -25.188 11.625 17.438 1 97.38 256 ALA A O 1
ATOM 1942 N N . ALA A 1 257 ? -24.172 13.508 17.875 1 96.38 257 ALA A N 1
ATOM 1943 C CA . ALA A 1 257 ? -25.031 13.852 19 1 96.38 257 ALA A CA 1
ATOM 1944 C C . ALA A 1 257 ? -26.484 14 18.547 1 96.38 257 ALA A C 1
ATOM 1946 O O . ALA A 1 257 ? -27.406 13.664 19.297 1 96.38 257 ALA A O 1
ATOM 1947 N N . ALA A 1 258 ? -26.625 14.469 17.359 1 97.69 258 ALA A N 1
ATOM 1948 C CA . ALA A 1 258 ? -27.953 14.703 16.828 1 97.69 258 ALA A CA 1
ATOM 1949 C C . ALA A 1 258 ? -28.547 13.422 16.234 1 97.69 258 ALA A C 1
ATOM 1951 O O . ALA A 1 258 ? -29.688 13.414 15.773 1 97.69 258 ALA A O 1
ATOM 1952 N N . GLY A 1 259 ? -27.781 12.406 16.125 1 96.62 259 GLY A N 1
ATOM 1953 C CA . GLY A 1 259 ? -28.266 11.133 15.617 1 96.62 259 GLY A CA 1
ATOM 1954 C C . GLY A 1 259 ? -28.266 11.062 14.102 1 96.62 259 GLY A C 1
ATOM 1955 O O . GLY A 1 259 ? -28.953 10.211 13.516 1 96.62 259 GLY A O 1
ATOM 1956 N N . VAL A 1 260 ? -27.578 11.992 13.531 1 97.12 260 VAL A N 1
ATOM 1957 C CA . VAL A 1 260 ? -27.453 11.93 12.078 1 97.12 260 VAL A CA 1
ATOM 1958 C C . VAL A 1 260 ? -26.672 10.68 11.68 1 97.12 260 VAL A C 1
ATOM 1960 O O . VAL A 1 260 ? -25.578 10.438 12.195 1 97.12 260 VAL A O 1
ATOM 1963 N N . PRO A 1 261 ? -27.234 9.867 10.773 1 95.75 261 PRO A N 1
ATOM 1964 C CA . PRO A 1 261 ? -26.484 8.672 10.367 1 95.75 261 PRO A CA 1
ATOM 1965 C C . PRO A 1 261 ? -25.156 9.008 9.695 1 95.75 261 PRO A C 1
ATOM 1967 O O . PRO A 1 261 ? -25.078 9.984 8.945 1 95.75 261 PRO A O 1
ATOM 1970 N N . ALA A 1 262 ? -24.109 8.219 10 1 94.69 262 ALA A N 1
ATOM 1971 C CA . ALA A 1 262 ? -22.812 8.398 9.344 1 94.69 262 ALA A CA 1
ATOM 1972 C C . ALA A 1 262 ? -22.891 8.039 7.859 1 94.69 262 ALA A C 1
ATOM 1974 O O . ALA A 1 262 ? -23.547 7.066 7.484 1 94.69 262 ALA A O 1
ATOM 1975 N N . PRO A 1 263 ? -22.25 8.82 6.988 1 92.19 263 PRO A N 1
ATOM 1976 C CA . PRO A 1 263 ? -22.25 8.469 5.566 1 92.19 263 PRO A CA 1
ATOM 1977 C C . PRO A 1 263 ? -21.531 7.145 5.293 1 92.19 263 PRO A C 1
ATOM 1979 O O . PRO A 1 263 ? -20.531 6.836 5.93 1 92.19 263 PRO A O 1
ATOM 1982 N N . GLU A 1 264 ? -22.125 6.367 4.434 1 89.12 264 GLU A N 1
ATOM 1983 C CA . GLU A 1 264 ? -21.484 5.141 3.971 1 89.12 264 GLU A CA 1
ATOM 1984 C C . GLU A 1 264 ? -20.641 5.395 2.723 1 89.12 264 GLU A C 1
ATOM 1986 O O . GLU A 1 264 ? -21.172 5.797 1.684 1 89.12 264 GLU A O 1
ATOM 1991 N N . VAL A 1 265 ? -19.406 5.277 2.857 1 91.31 265 VAL A N 1
ATOM 1992 C CA . VAL A 1 265 ? -18.484 5.473 1.743 1 91.31 265 VAL A CA 1
ATOM 1993 C C . VAL A 1 265 ? -17.797 4.152 1.41 1 91.31 265 VAL A C 1
ATOM 1995 O O . VAL A 1 265 ? -17.203 3.52 2.285 1 91.31 265 VAL A O 1
ATOM 1998 N N . SER A 1 266 ? -17.922 3.756 0.137 1 91.12 266 SER A N 1
ATOM 1999 C CA . SER A 1 266 ? -17.297 2.521 -0.316 1 91.12 266 SER A CA 1
ATOM 2000 C C . SER A 1 266 ? -15.781 2.594 -0.173 1 91.12 266 SER A C 1
ATOM 2002 O O . SER A 1 266 ? -15.172 3.617 -0.486 1 91.12 266 SER A O 1
ATOM 2004 N N . ASP A 1 267 ? -15.156 1.479 0.27 1 92.75 267 ASP A N 1
ATOM 2005 C CA . ASP A 1 267 ? -13.719 1.471 0.514 1 92.75 267 ASP A CA 1
ATOM 2006 C C . ASP A 1 267 ? -12.945 1.649 -0.788 1 92.75 267 ASP A C 1
ATOM 2008 O O . ASP A 1 267 ? -12 2.441 -0.851 1 92.75 267 ASP A O 1
ATOM 2012 N N . PRO A 1 268 ? -13.344 0.981 -1.891 1 92.94 268 PRO A N 1
ATOM 2013 C CA . PRO A 1 268 ? -12.594 1.191 -3.127 1 92.94 268 PRO A CA 1
ATOM 2014 C C . PRO A 1 268 ? -12.703 2.621 -3.652 1 92.94 268 PRO A C 1
ATOM 2016 O O . PRO A 1 268 ? -11.734 3.16 -4.195 1 92.94 268 PRO A O 1
ATOM 2019 N N . LEU A 1 269 ? -13.859 3.242 -3.467 1 94.88 269 LEU A N 1
ATOM 2020 C CA . LEU A 1 269 ? -14.023 4.625 -3.906 1 94.88 269 LEU A CA 1
ATOM 2021 C C . LEU A 1 269 ? -13.219 5.574 -3.02 1 94.88 269 LEU A C 1
ATOM 2023 O O . LEU A 1 269 ? -12.641 6.543 -3.51 1 94.88 269 LEU A O 1
ATOM 2027 N N . LEU A 1 270 ? -13.211 5.262 -1.742 1 96.38 270 LEU A N 1
ATOM 2028 C CA . LEU A 1 270 ? -12.438 6.086 -0.819 1 96.38 270 LEU A CA 1
ATOM 2029 C C . LEU A 1 270 ? -10.945 5.988 -1.123 1 96.38 270 LEU A C 1
ATOM 2031 O O . LEU A 1 270 ? -10.242 7.004 -1.152 1 96.38 270 LEU A O 1
ATOM 2035 N N . ALA A 1 271 ? -10.492 4.766 -1.339 1 94.75 271 ALA A N 1
ATOM 2036 C CA . ALA A 1 271 ? -9.094 4.578 -1.71 1 94.75 271 ALA A CA 1
ATOM 2037 C C . ALA A 1 271 ? -8.758 5.336 -2.992 1 94.75 271 ALA A C 1
ATOM 2039 O O . ALA A 1 271 ? -7.707 5.973 -3.086 1 94.75 271 ALA A O 1
ATOM 2040 N N . ALA A 1 272 ? -9.633 5.297 -3.912 1 95.81 272 ALA A N 1
ATOM 2041 C CA . ALA A 1 272 ? -9.461 6.008 -5.176 1 95.81 272 ALA A CA 1
ATOM 2042 C C . ALA A 1 272 ? -9.43 7.516 -4.957 1 95.81 272 ALA A C 1
ATOM 2044 O O . ALA A 1 272 ? -8.664 8.227 -5.613 1 95.81 272 ALA A O 1
ATOM 2045 N N . ALA A 1 273 ? -10.25 7.957 -4.098 1 97.75 273 ALA A N 1
ATOM 2046 C CA . ALA A 1 273 ? -10.289 9.383 -3.787 1 97.75 273 ALA A CA 1
ATOM 2047 C C . ALA A 1 273 ? -8.977 9.844 -3.16 1 97.75 273 ALA A C 1
ATOM 2049 O O . ALA A 1 273 ? -8.469 10.914 -3.496 1 97.75 273 ALA A O 1
ATOM 2050 N N . HIS A 1 274 ? -8.477 9.055 -2.229 1 97.62 274 HIS A N 1
ATOM 2051 C CA . HIS A 1 274 ? -7.195 9.383 -1.622 1 97.62 274 HIS A CA 1
ATOM 2052 C C . HIS A 1 274 ? -6.074 9.359 -2.656 1 97.62 274 HIS A C 1
ATOM 2054 O O . HIS A 1 274 ? -5.18 10.211 -2.631 1 97.62 274 HIS A O 1
ATOM 2060 N N . PHE A 1 275 ? -6.098 8.422 -3.564 1 96.88 275 PHE A N 1
ATOM 2061 C CA . PHE A 1 275 ? -5.105 8.375 -4.629 1 96.88 275 PHE A CA 1
ATOM 2062 C C . PHE A 1 275 ? -5.176 9.625 -5.492 1 96.88 275 PHE A C 1
ATOM 2064 O O . PHE A 1 275 ? -4.148 10.234 -5.797 1 96.88 275 PHE A O 1
ATOM 2071 N N . ASN A 1 276 ? -6.375 9.906 -5.883 1 97.81 276 ASN A N 1
ATOM 2072 C CA . ASN A 1 276 ? -6.59 11.102 -6.695 1 97.81 276 ASN A CA 1
ATOM 2073 C C . ASN A 1 276 ? -6.059 12.352 -6.004 1 97.81 276 ASN A C 1
ATOM 2075 O O . ASN A 1 276 ? -5.395 13.18 -6.629 1 97.81 276 ASN A O 1
ATOM 2079 N N . ALA A 1 277 ? -6.367 12.445 -4.746 1 98.44 277 ALA A N 1
ATOM 2080 C CA . ALA A 1 277 ? -5.91 13.594 -3.959 1 98.44 277 ALA A CA 1
ATOM 2081 C C . ALA A 1 277 ? -4.387 13.656 -3.914 1 98.44 277 ALA A C 1
ATOM 2083 O O . ALA A 1 277 ? -3.797 14.727 -4.062 1 98.44 277 ALA A O 1
ATOM 2084 N N . ALA A 1 278 ? -3.744 12.531 -3.697 1 97.75 278 ALA A N 1
ATOM 2085 C CA . ALA A 1 278 ? -2.287 12.469 -3.65 1 97.75 278 ALA A CA 1
ATOM 2086 C C . ALA A 1 278 ? -1.677 12.844 -4.996 1 97.75 278 ALA A C 1
ATOM 2088 O O . ALA A 1 278 ? -0.606 13.453 -5.055 1 97.75 278 ALA A O 1
ATOM 2089 N N . ARG A 1 279 ? -2.305 12.484 -6.012 1 96.25 279 ARG A N 1
ATOM 2090 C CA . ARG A 1 279 ? -1.786 12.688 -7.359 1 96.25 279 ARG A CA 1
ATOM 2091 C C . ARG A 1 279 ? -1.964 14.141 -7.801 1 96.25 279 ARG A C 1
ATOM 2093 O O . ARG A 1 279 ? -1 14.797 -8.195 1 96.25 279 ARG A O 1
ATOM 2100 N N . SER A 1 280 ? -3.156 14.625 -7.645 1 95.5 280 SER A N 1
ATOM 2101 C CA . SER A 1 280 ? -3.518 15.867 -8.312 1 95.5 280 SER A CA 1
ATOM 2102 C C . SER A 1 280 ? -3.42 17.062 -7.355 1 95.5 280 SER A C 1
ATOM 2104 O O . SER A 1 280 ? -3.391 18.203 -7.789 1 95.5 280 SER A O 1
ATOM 2106 N N . GLY A 1 281 ? -3.379 16.766 -6.078 1 97.19 281 GLY A N 1
ATOM 2107 C CA . GLY A 1 281 ? -3.639 17.891 -5.195 1 97.19 281 GLY A CA 1
ATOM 2108 C C . GLY A 1 281 ? -4.926 18.625 -5.523 1 97.19 281 GLY A C 1
ATOM 2109 O O . GLY A 1 281 ? -5.984 18 -5.652 1 97.19 281 GLY A O 1
ATOM 2110 N N . LEU A 1 282 ? -4.758 19.906 -5.598 1 98 282 LEU A N 1
ATOM 2111 C CA . LEU A 1 282 ? -5.953 20.688 -5.895 1 98 282 LEU A CA 1
ATOM 2112 C C . LEU A 1 282 ? -5.957 21.141 -7.352 1 98 282 LEU A C 1
ATOM 2114 O O . LEU A 1 282 ? -6.77 21.984 -7.742 1 98 282 LEU A O 1
ATOM 2118 N N . ALA A 1 283 ? -5.016 20.484 -8.078 1 92.44 283 ALA A N 1
ATOM 2119 C CA . ALA A 1 283 ? -4.949 20.812 -9.5 1 92.44 283 ALA A CA 1
ATOM 2120 C C . ALA A 1 283 ? -5.969 20 -10.297 1 92.44 283 ALA A C 1
ATOM 2122 O O . ALA A 1 283 ? -6.02 18.766 -10.188 1 92.44 283 ALA A O 1
ATOM 2123 N N . GLY A 1 284 ? -6.961 20.594 -10.758 1 91.56 284 GLY A N 1
ATOM 2124 C CA . GLY A 1 284 ? -7.906 19.906 -11.633 1 91.56 284 GLY A CA 1
ATOM 2125 C C . GLY A 1 284 ? -9.094 19.328 -10.883 1 91.56 284 GLY A C 1
ATOM 2126 O O . GLY A 1 284 ? -9.875 20.062 -10.281 1 91.56 284 GLY A O 1
ATOM 2127 N N . THR A 1 285 ? -9.125 17.859 -10.883 1 97 285 THR A N 1
ATOM 2128 C CA . THR A 1 285 ? -10.312 17.234 -10.32 1 97 285 THR A CA 1
ATOM 2129 C C . THR A 1 285 ? -9.945 16.359 -9.125 1 97 285 THR A C 1
ATOM 2131 O O . THR A 1 285 ? -8.781 15.961 -8.969 1 97 285 THR A O 1
ATOM 2134 N N . LEU A 1 286 ? -10.898 16.156 -8.258 1 98.25 286 LEU A N 1
ATOM 2135 C CA . LEU A 1 286 ? -10.891 15.164 -7.188 1 98.25 286 LEU A CA 1
ATOM 2136 C C . LEU A 1 286 ? -12.062 14.195 -7.328 1 98.25 286 LEU A C 1
ATOM 2138 O O . LEU A 1 286 ? -13.109 14.555 -7.871 1 98.25 286 LEU A O 1
ATOM 2142 N N . LEU A 1 287 ? -11.859 13 -6.926 1 98 287 LEU A N 1
ATOM 2143 C CA . LEU A 1 287 ? -12.953 12.031 -6.887 1 98 287 LEU A CA 1
ATOM 2144 C C . LEU A 1 287 ? -13.781 12.203 -5.621 1 98 287 LEU A C 1
ATOM 2146 O O . LEU A 1 287 ? -13.242 12.188 -4.512 1 98 287 LEU A O 1
ATOM 2150 N N . ASP A 1 288 ? -15.07 12.453 -5.844 1 97.62 288 ASP A N 1
ATOM 2151 C CA . ASP A 1 288 ? -16.016 12.453 -4.734 1 97.62 288 ASP A CA 1
ATOM 2152 C C . ASP A 1 288 ? -16.375 11.023 -4.324 1 97.62 288 ASP A C 1
ATOM 2154 O O . ASP A 1 288 ? -17.109 10.336 -5.043 1 97.62 288 ASP A O 1
ATOM 2158 N N . PRO A 1 289 ? -15.891 10.602 -3.117 1 95.31 289 PRO A N 1
ATOM 2159 C CA . PRO A 1 289 ? -16.109 9.195 -2.787 1 95.31 289 PRO A CA 1
ATOM 2160 C C . PRO A 1 289 ? -17.562 8.883 -2.449 1 95.31 289 PRO A C 1
ATOM 2162 O O . PRO A 1 289 ? -17.953 7.715 -2.377 1 95.31 289 PRO A O 1
ATOM 2165 N N . ALA A 1 290 ? -18.391 9.852 -2.244 1 94 290 ALA A N 1
ATOM 2166 C CA . ALA A 1 290 ? -19.812 9.625 -1.97 1 94 290 ALA A CA 1
ATOM 2167 C C . ALA A 1 290 ? -20.562 9.258 -3.244 1 94 290 ALA A C 1
ATOM 2169 O O . ALA A 1 290 ? -21.5 8.445 -3.207 1 94 290 ALA A O 1
ATOM 2170 N N . THR A 1 291 ? -20.078 9.781 -4.367 1 93.12 291 THR A N 1
ATOM 2171 C CA . THR A 1 291 ? -20.844 9.586 -5.598 1 93.12 291 THR A CA 1
ATOM 2172 C C . THR A 1 291 ? -20.031 8.773 -6.609 1 93.12 291 THR A C 1
ATOM 2174 O O . THR A 1 291 ? -20.594 8.25 -7.574 1 93.12 291 THR A O 1
ATOM 2177 N N . GLY A 1 292 ? -18.719 8.781 -6.422 1 93.81 292 GLY A N 1
ATOM 2178 C CA . GLY A 1 292 ? -17.859 8.133 -7.395 1 93.81 292 GLY A CA 1
ATOM 2179 C C . GLY A 1 292 ? -17.625 8.969 -8.633 1 93.81 292 GLY A C 1
ATOM 2180 O O . GLY A 1 292 ? -17.172 8.453 -9.656 1 93.81 292 GLY A O 1
ATOM 2181 N N . ARG A 1 293 ? -17.938 10.258 -8.539 1 95.06 293 ARG A N 1
ATOM 2182 C CA . ARG A 1 293 ? -17.797 11.133 -9.688 1 95.06 293 ARG A CA 1
ATOM 2183 C C . ARG A 1 293 ? -16.594 12.07 -9.516 1 95.06 293 ARG A C 1
ATOM 2185 O O . ARG A 1 293 ? -16.359 12.578 -8.414 1 95.06 293 ARG A O 1
ATOM 2192 N N . SER A 1 294 ? -15.859 12.211 -10.523 1 96.44 294 SER A N 1
ATOM 2193 C CA . SER A 1 294 ? -14.797 13.211 -10.57 1 96.44 294 SER A CA 1
ATOM 2194 C C . SER A 1 294 ? -15.375 14.625 -10.695 1 96.44 294 SER A C 1
ATOM 2196 O O . SER A 1 294 ? -16.234 14.875 -11.547 1 96.44 294 SER A O 1
ATOM 2198 N N . ARG A 1 295 ? -14.977 15.492 -9.867 1 97.31 295 ARG A N 1
ATOM 2199 C CA . ARG A 1 295 ? -15.461 16.859 -9.82 1 97.31 295 ARG A CA 1
ATOM 2200 C C . ARG A 1 295 ? -14.305 17.844 -9.703 1 97.31 295 ARG A C 1
ATOM 2202 O O . ARG A 1 295 ? -13.227 17.5 -9.219 1 97.31 295 ARG A O 1
ATOM 2209 N N . PRO A 1 296 ? -14.523 19.094 -10.188 1 97.75 296 PRO A N 1
ATOM 2210 C CA . PRO A 1 296 ? -13.469 20.078 -9.945 1 97.75 296 PRO A CA 1
ATOM 2211 C C . PRO A 1 296 ? -13.062 20.172 -8.477 1 97.75 296 PRO A C 1
ATOM 2213 O O . PRO A 1 296 ? -13.93 20.234 -7.598 1 97.75 296 PRO A O 1
ATOM 2216 N N . ALA A 1 297 ? -11.812 20.141 -8.188 1 98.44 297 ALA A N 1
ATOM 2217 C CA . ALA A 1 297 ? -11.297 20.062 -6.82 1 98.44 297 ALA A CA 1
ATOM 2218 C C . ALA A 1 297 ? -11.883 21.172 -5.953 1 98.44 297 ALA A C 1
ATOM 2220 O O . ALA A 1 297 ? -12.32 20.922 -4.828 1 98.44 297 ALA A O 1
ATOM 2221 N N . TRP A 1 298 ? -11.969 22.359 -6.48 1 98.62 298 TRP A N 1
ATOM 2222 C CA . TRP A 1 298 ? -12.359 23.516 -5.688 1 98.62 298 TRP A CA 1
ATOM 2223 C C . TRP A 1 298 ? -13.859 23.531 -5.434 1 98.62 298 TRP A C 1
ATOM 2225 O O . TRP A 1 298 ? -14.344 24.25 -4.555 1 98.62 298 TRP A O 1
ATOM 2235 N N . GLU A 1 299 ? -14.633 22.75 -6.207 1 98.56 299 GLU A N 1
ATOM 2236 C CA . GLU A 1 299 ? -16.031 22.531 -5.836 1 98.56 299 GLU A CA 1
ATOM 2237 C C . GLU A 1 299 ? -16.141 21.734 -4.539 1 98.56 299 GLU A C 1
ATOM 2239 O O . GLU A 1 299 ? -16.953 22.047 -3.68 1 98.56 299 GLU A O 1
ATOM 2244 N N . LEU A 1 300 ? -15.32 20.75 -4.426 1 98.5 300 LEU A N 1
ATOM 2245 C CA . LEU A 1 300 ? -15.328 19.938 -3.211 1 98.5 300 LEU A CA 1
ATOM 2246 C C . LEU A 1 300 ? -14.797 20.734 -2.025 1 98.5 300 LEU A C 1
ATOM 2248 O O . LEU A 1 300 ? -15.297 20.594 -0.906 1 98.5 300 LEU A O 1
ATOM 2252 N N . VAL A 1 301 ? -13.789 21.562 -2.244 1 98.81 301 VAL A N 1
ATOM 2253 C CA . VAL A 1 301 ? -13.297 22.453 -1.192 1 98.81 301 VAL A CA 1
ATOM 2254 C C . VAL A 1 301 ? -14.422 23.375 -0.729 1 98.81 301 VAL A C 1
ATOM 2256 O O . VAL A 1 301 ? -14.609 23.594 0.472 1 98.81 301 VAL A O 1
ATOM 2259 N N . GLY A 1 302 ? -15.141 23.938 -1.726 1 98.69 302 GLY A N 1
ATOM 2260 C CA . GLY A 1 302 ? -16.281 24.781 -1.387 1 98.69 302 GLY A CA 1
ATOM 2261 C C . GLY A 1 302 ? -17.328 24.062 -0.57 1 98.69 302 GLY A C 1
ATOM 2262 O O . GLY A 1 302 ? -17.859 24.625 0.397 1 98.69 302 GLY A O 1
ATOM 2263 N N . GLU A 1 303 ? -17.656 22.875 -0.906 1 98.56 303 GLU A N 1
ATOM 2264 C CA . GLU A 1 303 ? -18.641 22.078 -0.178 1 98.56 303 GLU A CA 1
ATOM 2265 C C . GLU A 1 303 ? -18.172 21.766 1.236 1 98.56 303 GLU A C 1
ATOM 2267 O O . GLU A 1 303 ? -18.953 21.766 2.182 1 98.56 303 GLU A O 1
ATOM 2272 N N . LEU A 1 304 ? -16.906 21.453 1.338 1 98.56 304 LEU A N 1
ATOM 2273 C CA . LEU A 1 304 ? -16.328 21.25 2.662 1 98.56 304 LEU A CA 1
ATOM 2274 C C . LEU A 1 304 ? -16.469 22.5 3.521 1 98.56 304 LEU A C 1
ATOM 2276 O O . LEU A 1 304 ? -16.891 22.422 4.676 1 98.56 304 LEU A O 1
ATOM 2280 N N . LEU A 1 305 ? -16.094 23.625 2.949 1 98.75 305 LEU A N 1
ATOM 2281 C CA . LEU A 1 305 ? -16.188 24.891 3.666 1 98.75 305 LEU A CA 1
ATOM 2282 C C . LEU A 1 305 ? -17.625 25.141 4.105 1 98.75 305 LEU A C 1
ATOM 2284 O O . LEU A 1 305 ? -17.875 25.5 5.258 1 98.75 305 LEU A O 1
ATOM 2288 N N . ASP A 1 306 ? -18.578 24.922 3.188 1 98.69 306 ASP A N 1
ATOM 2289 C CA . ASP A 1 306 ? -19.984 25.094 3.52 1 98.69 306 ASP A CA 1
ATOM 2290 C C . ASP A 1 306 ? -20.406 24.203 4.688 1 98.69 306 ASP A C 1
ATOM 2292 O O . ASP A 1 306 ? -21.078 24.656 5.617 1 98.69 306 ASP A O 1
ATOM 2296 N N . ARG A 1 307 ? -19.969 23.047 4.656 1 98.31 307 ARG A N 1
ATOM 2297 C CA . ARG A 1 307 ? -20.344 22.047 5.66 1 98.31 307 ARG A CA 1
ATOM 2298 C C . ARG A 1 307 ? -19.844 22.453 7.043 1 98.31 307 ARG A C 1
ATOM 2300 O O . ARG A 1 307 ? -20.531 22.266 8.039 1 98.31 307 ARG A O 1
ATOM 2307 N N . VAL A 1 308 ? -18.641 23.031 7.094 1 98.69 308 VAL A N 1
ATOM 2308 C CA . VAL A 1 308 ? -18.031 23.234 8.398 1 98.69 308 VAL A CA 1
ATOM 2309 C C . VAL A 1 308 ? -18.172 24.688 8.82 1 98.69 308 VAL A C 1
ATOM 2311 O O . VAL A 1 308 ? -17.703 25.078 9.898 1 98.69 308 VAL A O 1
ATOM 2314 N N . THR A 1 309 ? -18.766 25.531 8.07 1 98.75 309 THR A N 1
ATOM 2315 C CA . THR A 1 309 ? -18.906 26.969 8.32 1 98.75 309 THR A CA 1
ATOM 2316 C C . THR A 1 309 ? -19.516 27.219 9.695 1 98.75 309 THR A C 1
ATOM 2318 O O . THR A 1 309 ? -19.031 28.047 10.469 1 98.75 309 THR A O 1
ATOM 2321 N N . PRO A 1 310 ? -20.641 26.516 10.148 1 98.5 310 PRO A N 1
ATOM 2322 C CA . PRO A 1 310 ? -21.172 26.766 11.484 1 98.5 310 PRO A CA 1
ATOM 2323 C C . PRO A 1 310 ? -20.141 26.547 12.586 1 98.5 310 PRO A C 1
ATOM 2325 O O . PRO A 1 310 ? -20.047 27.344 13.523 1 98.5 310 PRO A O 1
ATOM 2328 N N . ALA A 1 311 ? -19.344 25.5 12.469 1 98.69 311 ALA A N 1
ATOM 2329 C CA . ALA A 1 311 ? -18.312 25.234 13.453 1 98.69 311 ALA A CA 1
ATOM 2330 C C . ALA A 1 311 ? -17.219 26.297 13.406 1 98.69 311 ALA A C 1
ATOM 2332 O O . ALA A 1 311 ? -16.719 26.719 14.453 1 98.69 311 ALA A O 1
ATOM 2333 N N . LEU A 1 312 ? -16.812 26.703 12.188 1 98.69 312 LEU A N 1
ATOM 2334 C CA . LEU A 1 312 ? -15.797 27.75 12.031 1 98.69 312 LEU A CA 1
ATOM 2335 C C . LEU A 1 312 ? -16.25 29.047 12.695 1 98.69 312 LEU A C 1
ATOM 2337 O O . LEU A 1 312 ? -15.438 29.75 13.312 1 98.69 312 LEU A O 1
ATOM 2341 N N . ARG A 1 313 ? -17.516 29.344 12.578 1 98.31 313 ARG A N 1
ATOM 2342 C CA . ARG A 1 313 ? -18.062 30.531 13.219 1 98.31 313 ARG A CA 1
ATOM 2343 C C . ARG A 1 313 ? -18 30.422 14.742 1 98.31 313 ARG A C 1
ATOM 2345 O O . ARG A 1 313 ? -17.594 31.359 15.422 1 98.31 313 ARG A O 1
ATOM 2352 N N . ARG A 1 314 ? -18.344 29.281 15.219 1 97.5 314 ARG A N 1
ATOM 2353 C CA . ARG A 1 314 ? -18.344 29.062 16.656 1 97.5 314 ARG A CA 1
ATOM 2354 C C . ARG A 1 314 ? -16.922 29.188 17.219 1 97.5 314 ARG A C 1
ATOM 2356 O O . ARG A 1 314 ? -16.734 29.703 18.328 1 97.5 314 ARG A O 1
ATOM 2363 N N . HIS A 1 315 ? -15.953 28.781 16.438 1 97.88 315 HIS A N 1
ATOM 2364 C CA . HIS A 1 315 ? -14.57 28.797 16.906 1 97.88 315 HIS A CA 1
ATOM 2365 C C . HIS A 1 315 ? -13.891 30.125 16.594 1 97.88 315 HIS A C 1
ATOM 2367 O O . HIS A 1 315 ? -12.766 30.375 17.047 1 97.88 315 HIS A O 1
ATOM 2373 N N . GLY A 1 316 ? -14.531 31 15.797 1 97.62 316 GLY A N 1
ATOM 2374 C CA . GLY A 1 316 ? -13.953 32.281 15.406 1 97.62 316 GLY A CA 1
ATOM 2375 C C . GLY A 1 316 ? -12.906 32.156 14.312 1 97.62 316 GLY A C 1
ATOM 2376 O O . GLY A 1 316 ? -12.016 33 14.195 1 97.62 316 GLY A O 1
ATOM 2377 N N . ASP A 1 317 ? -13.016 31.078 13.531 1 98.12 317 ASP A N 1
ATOM 2378 C CA . ASP A 1 317 ? -11.961 30.766 12.562 1 98.12 317 ASP A CA 1
ATOM 2379 C C . ASP A 1 317 ? -12.43 31.062 11.141 1 98.12 317 ASP A C 1
ATOM 2381 O O . ASP A 1 317 ? -11.656 30.922 10.188 1 98.12 317 ASP A O 1
ATOM 2385 N N . LEU A 1 318 ? -13.664 31.5 10.906 1 98.56 318 LEU A N 1
ATOM 2386 C CA . LEU A 1 318 ? -14.242 31.547 9.57 1 98.56 318 LEU A CA 1
ATOM 2387 C C . LEU A 1 318 ? -13.453 32.5 8.68 1 98.56 318 LEU A C 1
ATOM 2389 O O . LEU A 1 318 ? -13.102 32.156 7.547 1 98.56 318 LEU A O 1
ATOM 2393 N N . ASP A 1 319 ? -13.141 33.719 9.133 1 98.38 319 ASP A N 1
ATOM 2394 C CA . ASP A 1 319 ? -12.422 34.688 8.328 1 98.38 319 ASP A CA 1
ATOM 2395 C C . ASP A 1 319 ? -11.023 34.188 7.965 1 98.38 319 ASP A C 1
ATOM 2397 O O . ASP A 1 319 ? -10.594 34.312 6.816 1 98.38 319 ASP A O 1
ATOM 2401 N N . LEU A 1 320 ? -10.367 33.656 8.938 1 98.31 320 LEU A N 1
ATOM 2402 C CA . LEU A 1 320 ? -9.031 33.125 8.727 1 98.31 320 LEU A CA 1
ATOM 2403 C C . LEU A 1 320 ? -9.039 32.031 7.664 1 98.31 320 LEU A C 1
ATOM 2405 O O . LEU A 1 320 ? -8.266 32.094 6.707 1 98.31 320 LEU A O 1
ATOM 2409 N N . VAL A 1 321 ? -9.938 31.062 7.781 1 98.75 321 VAL A N 1
ATOM 2410 C CA . VAL A 1 321 ? -9.984 29.906 6.883 1 98.75 321 VAL A CA 1
ATOM 2411 C C . VAL A 1 321 ? -10.367 30.375 5.477 1 98.75 321 VAL A C 1
ATOM 2413 O O . VAL A 1 321 ? -9.758 29.938 4.492 1 98.75 321 VAL A O 1
ATOM 2416 N N . THR A 1 322 ? -11.305 31.25 5.363 1 98.69 322 THR A N 1
ATOM 2417 C CA . THR A 1 322 ? -11.727 31.75 4.055 1 98.69 322 THR A CA 1
ATOM 2418 C C . THR A 1 322 ? -10.594 32.5 3.367 1 98.69 322 THR A C 1
ATOM 2420 O O . THR A 1 322 ? -10.344 32.312 2.174 1 98.69 322 THR A O 1
ATOM 2423 N N . ALA A 1 323 ? -9.906 33.312 4.102 1 98.69 323 ALA A N 1
ATOM 2424 C CA . ALA A 1 323 ? -8.781 34.062 3.549 1 98.69 323 ALA A CA 1
ATOM 2425 C C . ALA A 1 323 ? -7.668 33.125 3.086 1 98.69 323 ALA A C 1
ATOM 2427 O O . ALA A 1 323 ? -7.098 33.312 2.008 1 98.69 323 ALA A O 1
ATOM 2428 N N . GLU A 1 324 ? -7.367 32.188 3.896 1 98.62 324 GLU A N 1
ATOM 2429 C CA . GLU A 1 324 ? -6.277 31.281 3.562 1 98.62 324 GLU A CA 1
ATOM 2430 C C . GLU A 1 324 ? -6.648 30.375 2.391 1 98.62 324 GLU A C 1
ATOM 2432 O O . GLU A 1 324 ? -5.797 30.047 1.567 1 98.62 324 GLU A O 1
ATOM 2437 N N . LEU A 1 325 ? -7.914 29.922 2.332 1 98.81 325 LEU A N 1
ATOM 2438 C CA . LEU A 1 325 ? -8.352 29.156 1.174 1 98.81 325 LEU A CA 1
ATOM 2439 C C . LEU A 1 325 ? -8.242 29.984 -0.103 1 98.81 325 LEU A C 1
ATOM 2441 O O . LEU A 1 325 ? -7.859 29.469 -1.154 1 98.81 325 LEU A O 1
ATOM 2445 N N . THR A 1 326 ? -8.578 31.234 -0.032 1 98.62 326 THR A N 1
ATOM 2446 C CA . THR A 1 326 ? -8.43 32.125 -1.172 1 98.62 326 THR A CA 1
ATOM 2447 C C . THR A 1 326 ? -6.965 32.25 -1.591 1 98.62 326 THR A C 1
ATOM 2449 O O . THR A 1 326 ? -6.648 32.188 -2.781 1 98.62 326 THR A O 1
ATOM 2452 N N . ARG A 1 327 ? -6.133 32.375 -0.652 1 98.31 327 ARG A N 1
ATOM 2453 C CA . ARG A 1 327 ? -4.703 32.438 -0.93 1 98.31 327 ARG A CA 1
ATOM 2454 C C . ARG A 1 327 ? -4.211 31.172 -1.599 1 98.31 327 ARG A C 1
ATOM 2456 O O . ARG A 1 327 ? -3.475 31.219 -2.586 1 98.31 327 ARG A O 1
ATOM 2463 N N . VAL A 1 328 ? -4.57 30.031 -1.06 1 98.56 328 VAL A N 1
ATOM 2464 C CA . VAL A 1 328 ? -4.141 28.75 -1.616 1 98.56 328 VAL A CA 1
ATOM 2465 C C . VAL A 1 328 ? -4.652 28.609 -3.049 1 98.56 328 VAL A C 1
ATOM 2467 O O . VAL A 1 328 ? -3.941 28.094 -3.92 1 98.56 328 VAL A O 1
ATOM 2470 N N . ARG A 1 329 ? -5.871 29.016 -3.221 1 98.25 329 ARG A N 1
ATOM 2471 C CA . ARG A 1 329 ? -6.434 28.953 -4.566 1 98.25 329 ARG A CA 1
ATOM 2472 C C . ARG A 1 329 ? -5.629 29.797 -5.543 1 98.25 329 ARG A C 1
ATOM 2474 O O . ARG A 1 329 ? -5.414 29.391 -6.691 1 98.25 329 ARG A O 1
ATOM 2481 N N . ARG A 1 330 ? -5.176 30.891 -5.098 1 97.75 330 ARG A N 1
ATOM 2482 C CA . ARG A 1 330 ? -4.426 31.812 -5.934 1 97.75 330 ARG A CA 1
ATOM 2483 C C . ARG A 1 330 ? -2.988 31.344 -6.125 1 97.75 330 ARG A C 1
ATOM 2485 O O . ARG A 1 330 ? -2.484 31.312 -7.25 1 97.75 330 ARG A O 1
ATOM 2492 N N . ASP A 1 331 ? -2.338 30.969 -5.012 1 97.06 331 ASP A N 1
ATOM 2493 C CA . ASP A 1 331 ? -0.894 30.75 -5.012 1 97.06 331 ASP A CA 1
ATOM 2494 C C . ASP A 1 331 ? -0.56 29.281 -5.266 1 97.06 331 ASP A C 1
ATOM 2496 O O . ASP A 1 331 ? 0.567 28.953 -5.641 1 97.06 331 ASP A O 1
ATOM 2500 N N . GLY A 1 332 ? -1.498 28.359 -4.949 1 97.62 332 GLY A N 1
ATOM 2501 C CA . GLY A 1 332 ? -1.258 26.938 -5.074 1 97.62 332 GLY A CA 1
ATOM 2502 C C . GLY A 1 332 ? -0.914 26.266 -3.756 1 97.62 332 GLY A C 1
ATOM 2503 O O . GLY A 1 332 ? -0.575 26.953 -2.783 1 97.62 332 GLY A O 1
ATOM 2504 N N . THR A 1 333 ? -1.065 24.938 -3.738 1 98.44 333 THR A N 1
ATOM 2505 C CA . THR A 1 333 ? -0.636 24.141 -2.592 1 98.44 333 THR A CA 1
ATOM 2506 C C . THR A 1 333 ? 0.885 24.156 -2.471 1 98.44 333 THR A C 1
ATOM 2508 O O . THR A 1 333 ? 1.581 24.688 -3.338 1 98.44 333 THR A O 1
ATOM 2511 N N . GLY A 1 334 ? 1.379 23.547 -1.329 1 98.62 334 GLY A N 1
ATOM 2512 C CA . GLY A 1 334 ? 2.82 23.406 -1.181 1 98.62 334 GLY A CA 1
ATOM 2513 C C . GLY A 1 334 ? 3.475 22.703 -2.354 1 98.62 334 GLY A C 1
ATOM 2514 O O . GLY A 1 334 ? 4.512 23.141 -2.852 1 98.62 334 GLY A O 1
ATOM 2515 N N . ALA A 1 335 ? 2.891 21.672 -2.836 1 98.81 335 ALA A N 1
ATOM 2516 C CA . ALA A 1 335 ? 3.434 20.906 -3.951 1 98.81 335 ALA A CA 1
ATOM 2517 C C . ALA A 1 335 ? 3.465 21.734 -5.23 1 98.81 335 ALA A C 1
ATOM 2519 O O . ALA A 1 335 ? 4.465 21.734 -5.949 1 98.81 335 ALA A O 1
ATOM 2520 N N . ALA A 1 336 ? 2.377 22.453 -5.492 1 98.5 336 ALA A N 1
ATOM 2521 C CA . ALA A 1 336 ? 2.295 23.266 -6.699 1 98.5 336 ALA A CA 1
ATOM 2522 C C . ALA A 1 336 ? 3.352 24.359 -6.691 1 98.5 336 ALA A C 1
ATOM 2524 O O . ALA A 1 336 ? 4 24.609 -7.711 1 98.5 336 ALA A O 1
ATOM 2525 N N . ARG A 1 337 ? 3.512 24.984 -5.59 1 98.38 337 ARG A N 1
ATOM 2526 C CA . ARG A 1 337 ? 4.492 26.062 -5.477 1 98.38 337 ARG A CA 1
ATOM 2527 C C . ARG A 1 337 ? 5.914 25.516 -5.617 1 98.38 337 ARG A C 1
ATOM 2529 O O . ARG A 1 337 ? 6.773 26.172 -6.219 1 98.38 337 ARG A O 1
ATOM 2536 N N . GLN A 1 338 ? 6.188 24.375 -5.027 1 98.75 338 GLN A N 1
ATOM 2537 C CA . GLN A 1 338 ? 7.496 23.734 -5.172 1 98.75 338 GLN A CA 1
ATOM 2538 C C . GLN A 1 338 ? 7.828 23.5 -6.641 1 98.75 338 GLN A C 1
ATOM 2540 O O . GLN A 1 338 ? 8.93 23.812 -7.094 1 98.75 338 GLN A O 1
ATOM 2545 N N . LEU A 1 339 ? 6.898 22.922 -7.34 1 98.5 339 LEU A N 1
ATOM 2546 C CA . LEU A 1 339 ? 7.121 22.625 -8.75 1 98.5 339 LEU A CA 1
ATOM 2547 C C . LEU A 1 339 ? 7.344 23.891 -9.555 1 98.5 339 LEU A C 1
ATOM 2549 O O . LEU A 1 339 ? 8.227 23.938 -10.414 1 98.5 339 LEU A O 1
ATOM 2553 N N . ALA A 1 340 ? 6.578 24.922 -9.289 1 98.19 340 ALA A N 1
ATOM 2554 C CA . ALA A 1 340 ? 6.746 26.203 -9.977 1 98.19 340 ALA A CA 1
ATOM 2555 C C . ALA A 1 340 ? 8.125 26.797 -9.695 1 98.19 340 ALA A C 1
ATOM 2557 O O . ALA A 1 340 ? 8.812 27.25 -10.617 1 98.19 340 ALA A O 1
ATOM 2558 N N . ASP A 1 341 ? 8.5 26.797 -8.453 1 98.31 341 ASP A N 1
ATOM 2559 C CA . ASP A 1 341 ? 9.797 27.344 -8.055 1 98.31 341 ASP A CA 1
ATOM 2560 C C . ASP A 1 341 ? 10.938 26.562 -8.688 1 98.31 341 ASP A C 1
ATOM 2562 O O . ASP A 1 341 ? 11.938 27.156 -9.109 1 98.31 341 ASP A O 1
ATOM 2566 N N . ALA A 1 342 ? 10.82 25.25 -8.727 1 98.56 342 ALA A N 1
ATOM 2567 C CA . ALA A 1 342 ? 11.875 24.406 -9.297 1 98.56 342 ALA A CA 1
ATOM 2568 C C . ALA A 1 342 ? 12 24.641 -10.797 1 98.56 342 ALA A C 1
ATOM 2570 O O . ALA A 1 342 ? 13.102 24.547 -11.352 1 98.56 342 ALA A O 1
ATOM 2571 N N . ARG A 1 343 ? 10.891 24.844 -11.453 1 97.5 343 ARG A N 1
ATOM 2572 C CA . ARG A 1 343 ? 10.922 25.125 -12.883 1 97.5 343 ARG A CA 1
ATOM 2573 C C . ARG A 1 343 ? 11.703 26.406 -13.172 1 97.5 343 ARG A C 1
ATOM 2575 O O . ARG A 1 343 ? 12.398 26.484 -14.188 1 97.5 343 ARG A O 1
ATOM 2582 N N . THR A 1 344 ? 11.664 27.312 -12.273 1 96.44 344 THR A N 1
ATOM 2583 C CA . THR A 1 344 ? 12.297 28.625 -12.469 1 96.44 344 THR A CA 1
ATOM 2584 C C . THR A 1 344 ? 13.75 28.594 -12.016 1 96.44 344 THR A C 1
ATOM 2586 O O . THR A 1 344 ? 14.625 29.141 -12.688 1 96.44 344 THR A O 1
ATOM 2589 N N . GLY A 1 345 ? 13.992 27.953 -10.875 1 97.5 345 GLY A N 1
ATOM 2590 C CA . GLY A 1 345 ? 15.32 28.109 -10.289 1 97.5 345 GLY A CA 1
ATOM 2591 C C . GLY A 1 345 ? 16.016 26.781 -10.039 1 97.5 345 GLY A C 1
ATOM 2592 O O . GLY A 1 345 ? 17.172 26.766 -9.586 1 97.5 345 GLY A O 1
ATOM 2593 N N . GLY A 1 346 ? 15.352 25.719 -10.32 1 97.88 346 GLY A N 1
ATOM 2594 C CA . GLY A 1 346 ? 15.93 24.406 -10.023 1 97.88 346 GLY A CA 1
ATOM 2595 C C . GLY A 1 346 ? 15.555 23.891 -8.641 1 97.88 346 GLY A C 1
ATOM 2596 O O . GLY A 1 346 ? 15.031 24.641 -7.816 1 97.88 346 GLY A O 1
ATOM 2597 N N . LEU A 1 347 ? 15.844 22.641 -8.422 1 98.25 347 LEU A N 1
ATOM 2598 C CA . LEU A 1 347 ? 15.422 21.953 -7.211 1 98.25 347 LEU A CA 1
ATOM 2599 C C . LEU A 1 347 ? 16.078 22.562 -5.977 1 98.25 347 LEU A C 1
ATOM 2601 O O . LEU A 1 347 ? 15.406 22.812 -4.973 1 98.25 347 LEU A O 1
ATOM 2605 N N . LEU A 1 348 ? 17.391 22.875 -6.031 1 98.38 348 LEU A N 1
ATOM 2606 C CA . LEU A 1 348 ? 18.125 23.359 -4.859 1 98.38 348 LEU A CA 1
ATOM 2607 C C . LEU A 1 348 ? 17.672 24.766 -4.492 1 98.38 348 LEU A C 1
ATOM 2609 O O . LEU A 1 348 ? 17.516 25.094 -3.311 1 98.38 348 LEU A O 1
ATOM 2613 N N . SER A 1 349 ? 17.469 25.578 -5.484 1 98.5 349 SER A N 1
ATOM 2614 C CA . SER A 1 349 ? 16.938 26.906 -5.23 1 98.5 349 SER A CA 1
ATOM 2615 C C . SER A 1 349 ? 15.539 26.844 -4.613 1 98.5 349 SER A C 1
ATOM 2617 O O . SER A 1 349 ? 15.219 27.594 -3.697 1 98.5 349 SER A O 1
ATOM 2619 N N . MET A 1 350 ? 14.75 25.922 -5.145 1 98.75 350 MET A N 1
ATOM 2620 C CA . MET A 1 350 ? 13.414 25.703 -4.598 1 98.75 350 MET A CA 1
ATOM 2621 C C . MET A 1 350 ? 13.492 25.281 -3.133 1 98.75 350 MET A C 1
ATOM 2623 O O . MET A 1 350 ? 12.742 25.797 -2.299 1 98.75 350 MET A O 1
ATOM 2627 N N . LEU A 1 351 ? 14.406 24.406 -2.727 1 98.81 351 LEU A N 1
ATOM 2628 C CA . LEU A 1 351 ? 14.547 23.953 -1.35 1 98.81 351 LEU A CA 1
ATOM 2629 C C . LEU A 1 351 ? 14.969 25.094 -0.437 1 98.81 351 LEU A C 1
ATOM 2631 O O . LEU A 1 351 ? 14.516 25.188 0.705 1 98.81 351 LEU A O 1
ATOM 2635 N N . ALA A 1 352 ? 15.82 25.953 -0.901 1 98.56 352 ALA A N 1
ATOM 2636 C CA . ALA A 1 352 ? 16.234 27.125 -0.131 1 98.56 352 ALA A CA 1
ATOM 2637 C C . ALA A 1 352 ? 15.055 28.047 0.143 1 98.56 352 ALA A C 1
ATOM 2639 O O . ALA A 1 352 ? 14.898 28.547 1.257 1 98.56 352 ALA A O 1
ATOM 2640 N N . ARG A 1 353 ? 14.281 28.234 -0.864 1 98.44 353 ARG A N 1
ATOM 2641 C CA . ARG A 1 353 ? 13.086 29.062 -0.697 1 98.44 353 ARG A CA 1
ATOM 2642 C C . ARG A 1 353 ? 12.109 28.422 0.286 1 98.44 353 ARG A C 1
ATOM 2644 O O . ARG A 1 353 ? 11.492 29.125 1.091 1 98.44 353 ARG A O 1
ATOM 2651 N N . LEU A 1 354 ? 11.969 27.141 0.167 1 98.69 354 LEU A N 1
ATOM 2652 C CA . LEU A 1 354 ? 11.078 26.406 1.073 1 98.69 354 LEU A CA 1
ATOM 2653 C C . LEU A 1 354 ? 11.57 26.516 2.514 1 98.69 354 LEU A C 1
ATOM 2655 O O . LEU A 1 354 ? 10.773 26.688 3.436 1 98.69 354 LEU A O 1
ATOM 2659 N N . ALA A 1 355 ? 12.859 26.391 2.719 1 98.75 355 ALA A N 1
ATOM 2660 C CA . ALA A 1 355 ? 13.438 26.562 4.047 1 98.75 355 ALA A CA 1
ATOM 2661 C C . ALA A 1 355 ? 13.094 27.922 4.625 1 98.75 355 ALA A C 1
ATOM 2663 O O . ALA A 1 355 ? 12.719 28.047 5.797 1 98.75 355 ALA A O 1
ATOM 2664 N N . ALA A 1 356 ? 13.195 28.953 3.789 1 98.25 356 ALA A N 1
ATOM 2665 C CA . ALA A 1 356 ? 12.875 30.312 4.211 1 98.25 356 ALA A CA 1
ATOM 2666 C C . ALA A 1 356 ? 11.391 30.438 4.551 1 98.25 356 ALA A C 1
ATOM 2668 O O . ALA A 1 356 ? 11.031 31.141 5.496 1 98.25 356 ALA A O 1
ATOM 2669 N N . SER A 1 357 ? 10.586 29.781 3.803 1 97.94 357 SER A N 1
ATOM 2670 C CA . SER A 1 357 ? 9.141 29.828 4.004 1 97.94 357 SER A CA 1
ATOM 2671 C C . SER A 1 357 ? 8.719 29.078 5.258 1 97.94 357 SER A C 1
ATOM 2673 O O . SER A 1 357 ? 7.68 29.359 5.848 1 97.94 357 SER A O 1
ATOM 2675 N N . THR A 1 358 ? 9.5 28.047 5.645 1 98.5 358 THR A N 1
ATOM 2676 C CA . THR A 1 358 ? 9.211 27.172 6.781 1 98.5 358 THR A CA 1
ATOM 2677 C C . THR A 1 358 ? 9.078 27.984 8.062 1 98.5 358 THR A C 1
ATOM 2679 O O . THR A 1 358 ? 8.305 27.625 8.953 1 98.5 358 THR A O 1
ATOM 2682 N N . VAL A 1 359 ? 9.75 29.156 8.164 1 98.19 359 VAL A N 1
ATOM 2683 C CA . VAL A 1 359 ? 9.781 29.891 9.414 1 98.19 359 VAL A CA 1
ATOM 2684 C C . VAL A 1 359 ? 8.922 31.156 9.289 1 98.19 359 VAL A C 1
ATOM 2686 O O . VAL A 1 359 ? 9.117 32.125 10.023 1 98.19 359 VAL A O 1
ATOM 2689 N N . ARG A 1 360 ? 8.125 31.203 8.297 1 93.69 360 ARG A N 1
ATOM 2690 C CA . ARG A 1 360 ? 7.191 32.312 8.086 1 93.69 360 ARG A CA 1
ATOM 2691 C C . ARG A 1 360 ? 5.746 31.828 8.18 1 93.69 360 ARG A C 1
ATOM 2693 O O . ARG A 1 360 ? 5.465 30.641 7.984 1 93.69 360 ARG A O 1
ATOM 2700 N N . MET B 1 1 ? -16.922 -30.172 -15.992 1 83.38 1 MET B N 1
ATOM 2701 C CA . MET B 1 1 ? -15.656 -29.859 -15.32 1 83.38 1 MET B CA 1
ATOM 2702 C C . MET B 1 1 ? -15.195 -28.453 -15.656 1 83.38 1 MET B C 1
ATOM 2704 O O . MET B 1 1 ? -15.273 -28.031 -16.812 1 83.38 1 MET B O 1
ATOM 2708 N N . ARG B 1 2 ? -14.773 -27.766 -14.625 1 93.44 2 ARG B N 1
ATOM 2709 C CA . ARG B 1 2 ? -14.352 -26.391 -14.875 1 93.44 2 ARG B CA 1
ATOM 2710 C C . ARG B 1 2 ? -12.961 -26.359 -15.5 1 93.44 2 ARG B C 1
ATOM 2712 O O . ARG B 1 2 ? -12.039 -27.031 -15.031 1 93.44 2 ARG B O 1
ATOM 2719 N N . THR B 1 3 ? -12.844 -25.688 -16.547 1 97.69 3 THR B N 1
ATOM 2720 C CA . THR B 1 3 ? -11.562 -25.531 -17.219 1 97.69 3 THR B CA 1
ATOM 2721 C C . THR B 1 3 ? -10.672 -24.547 -16.438 1 97.69 3 THR B C 1
ATOM 2723 O O . THR B 1 3 ? -11.156 -23.766 -15.633 1 97.69 3 THR B O 1
ATOM 2726 N N . PHE B 1 4 ? -9.375 -24.672 -16.609 1 98.5 4 PHE B N 1
ATOM 2727 C CA . PHE B 1 4 ? -8.453 -23.734 -15.977 1 98.5 4 PHE B CA 1
ATOM 2728 C C . PHE B 1 4 ? -7.168 -23.609 -16.797 1 98.5 4 PHE B C 1
ATOM 2730 O O . PHE B 1 4 ? -6.98 -24.328 -17.781 1 98.5 4 PHE B O 1
ATOM 2737 N N . GLY B 1 5 ? -6.363 -22.672 -16.594 1 98.5 5 GLY B N 1
ATOM 2738 C CA . GLY B 1 5 ? -5.059 -22.359 -17.156 1 98.5 5 GLY B CA 1
ATOM 2739 C C . GLY B 1 5 ? -4.234 -21.438 -16.266 1 98.5 5 GLY B C 1
ATOM 2740 O O . GLY B 1 5 ? -4.754 -20.875 -15.305 1 98.5 5 GLY B O 1
ATOM 2741 N N . VAL B 1 6 ? -2.914 -21.391 -16.578 1 98.69 6 VAL B N 1
ATOM 2742 C CA . VAL B 1 6 ? -2.062 -20.594 -15.711 1 98.69 6 VAL B CA 1
ATOM 2743 C C . VAL B 1 6 ? -1.163 -19.688 -16.562 1 98.69 6 VAL B C 1
ATOM 2745 O O . VAL B 1 6 ? -0.875 -20 -17.719 1 98.69 6 VAL B O 1
ATOM 2748 N N . GLU B 1 7 ? -0.863 -18.547 -16.047 1 98.56 7 GLU B N 1
ATOM 2749 C CA . GLU B 1 7 ? 0.196 -17.641 -16.484 1 98.56 7 GLU B CA 1
ATOM 2750 C C . GLU B 1 7 ? 1.317 -17.562 -15.453 1 98.56 7 GLU B C 1
ATOM 2752 O O . GLU B 1 7 ? 1.064 -17.344 -14.266 1 98.56 7 GLU B O 1
ATOM 2757 N N . GLU B 1 8 ? 2.514 -17.828 -15.875 1 98.81 8 GLU B N 1
ATOM 2758 C CA . GLU B 1 8 ? 3.664 -17.75 -14.984 1 98.81 8 GLU B CA 1
ATOM 2759 C C . GLU B 1 8 ? 4.645 -16.672 -15.43 1 98.81 8 GLU B C 1
ATOM 2761 O O . GLU B 1 8 ? 5.051 -16.641 -16.594 1 98.81 8 GLU B O 1
ATOM 2766 N N . GLU B 1 9 ? 4.949 -15.844 -14.5 1 98.69 9 GLU B N 1
ATOM 2767 C CA . GLU B 1 9 ? 6 -14.852 -14.719 1 98.69 9 GLU B CA 1
ATOM 2768 C C . GLU B 1 9 ? 7.328 -15.312 -14.133 1 98.69 9 GLU B C 1
ATOM 2770 O O . GLU B 1 9 ? 7.363 -15.906 -13.055 1 98.69 9 GLU B O 1
ATOM 2775 N N . PHE B 1 10 ? 8.461 -15.07 -14.898 1 98.75 10 PHE B N 1
ATOM 2776 C CA . PHE B 1 10 ? 9.773 -15.508 -14.445 1 98.75 10 PHE B CA 1
ATOM 2777 C C . PHE B 1 10 ? 10.781 -14.359 -14.523 1 98.75 10 PHE B C 1
ATOM 2779 O O . PHE B 1 10 ? 10.602 -13.422 -15.305 1 98.75 10 PHE B O 1
ATOM 2786 N N . LEU B 1 11 ? 11.773 -14.469 -13.703 1 98.56 11 LEU B N 1
ATOM 2787 C CA . LEU B 1 11 ? 12.93 -13.594 -13.852 1 98.56 11 LEU B CA 1
ATOM 2788 C C . LEU B 1 11 ? 14.039 -14.289 -14.641 1 98.56 11 LEU B C 1
ATOM 2790 O O . LEU B 1 11 ? 14.219 -15.5 -14.523 1 98.56 11 LEU B O 1
ATOM 2794 N N . LEU B 1 12 ? 14.703 -13.531 -15.438 1 98.69 12 LEU B N 1
ATOM 2795 C CA . LEU B 1 12 ? 15.984 -13.906 -16.031 1 98.69 12 LEU B CA 1
ATOM 2796 C C . LEU B 1 12 ? 17.141 -13.367 -15.195 1 98.69 12 LEU B C 1
ATOM 2798 O O . LEU B 1 12 ? 17.328 -12.156 -15.094 1 98.69 12 LEU B O 1
ATOM 2802 N N . LEU B 1 13 ? 17.953 -14.352 -14.633 1 98.69 13 LEU B N 1
ATOM 2803 C CA . LEU B 1 13 ? 18.984 -13.922 -13.688 1 98.69 13 LEU B CA 1
ATOM 2804 C C . LEU B 1 13 ? 20.375 -14.297 -14.195 1 98.69 13 LEU B C 1
ATOM 2806 O O . LEU B 1 13 ? 20.531 -15.289 -14.914 1 98.69 13 LEU B O 1
ATOM 2810 N N . ASP B 1 14 ? 21.375 -13.461 -13.859 1 98.5 14 ASP B N 1
ATOM 2811 C CA . ASP B 1 14 ? 22.781 -13.867 -13.852 1 98.5 14 ASP B CA 1
ATOM 2812 C C . ASP B 1 14 ? 23.125 -14.633 -12.57 1 98.5 14 ASP B C 1
ATOM 2814 O O . ASP B 1 14 ? 23.203 -14.047 -11.492 1 98.5 14 ASP B O 1
ATOM 2818 N N . LEU B 1 15 ? 23.344 -15.891 -12.695 1 97.81 15 LEU B N 1
ATOM 2819 C CA . LEU B 1 15 ? 23.531 -16.719 -11.508 1 97.81 15 LEU B CA 1
ATOM 2820 C C . LEU B 1 15 ? 24.891 -16.422 -10.852 1 97.81 15 LEU B C 1
ATOM 2822 O O . LEU B 1 15 ? 25.156 -16.875 -9.742 1 97.81 15 LEU B O 1
ATOM 2826 N N . ARG B 1 16 ? 25.922 -15.703 -11.531 1 97.81 16 ARG B N 1
ATOM 2827 C CA . ARG B 1 16 ? 27.203 -15.312 -10.945 1 97.81 16 ARG B CA 1
ATOM 2828 C C . ARG B 1 16 ? 27.031 -14.148 -9.977 1 97.81 16 ARG B C 1
ATOM 2830 O O . ARG B 1 16 ? 27.766 -14.039 -8.992 1 97.81 16 ARG B O 1
ATOM 2837 N N . THR B 1 17 ? 25.875 -13.336 -10.172 1 97.94 17 THR B N 1
ATOM 2838 C CA . THR B 1 17 ? 25.703 -12.133 -9.367 1 97.94 17 THR B CA 1
ATOM 2839 C C . THR B 1 17 ? 24.344 -12.125 -8.672 1 97.94 17 THR B C 1
ATOM 2841 O O . THR B 1 17 ? 24.141 -11.398 -7.703 1 97.94 17 THR B O 1
ATOM 2844 N N . GLY B 1 18 ? 23.453 -12.891 -9.172 1 98.25 18 GLY B N 1
ATOM 2845 C CA . GLY B 1 18 ? 22.078 -12.875 -8.672 1 98.25 18 GLY B CA 1
ATOM 2846 C C . GLY B 1 18 ? 21.25 -11.742 -9.242 1 98.25 18 GLY B C 1
ATOM 2847 O O . GLY B 1 18 ? 20.078 -11.602 -8.914 1 98.25 18 GLY B O 1
ATOM 2848 N N . GLU B 1 19 ? 21.797 -10.938 -10.133 1 98.12 19 GLU B N 1
ATOM 2849 C CA . GLU B 1 19 ? 21.141 -9.75 -10.664 1 98.12 19 GLU B CA 1
ATOM 2850 C C . GLU B 1 19 ? 20.25 -10.102 -11.859 1 98.12 19 GLU B C 1
ATOM 2852 O O . GLU B 1 19 ? 20.516 -11.078 -12.562 1 98.12 19 GLU B O 1
ATOM 2857 N N . ASN B 1 20 ? 19.266 -9.281 -12.078 1 98.19 20 ASN B N 1
ATOM 2858 C CA . ASN B 1 20 ? 18.391 -9.414 -13.234 1 98.19 20 ASN B CA 1
ATOM 2859 C C . ASN B 1 20 ? 19.125 -9.133 -14.539 1 98.19 20 ASN B C 1
ATOM 2861 O O . ASN B 1 20 ? 19.969 -8.227 -14.602 1 98.19 20 ASN B O 1
ATOM 2865 N N . MET B 1 21 ? 18.812 -9.875 -15.531 1 97.38 21 MET B N 1
ATOM 2866 C CA . MET B 1 21 ? 19.375 -9.68 -16.859 1 97.38 21 MET B CA 1
ATOM 2867 C C . MET B 1 21 ? 18.312 -9.258 -17.859 1 97.38 21 MET B C 1
ATOM 2869 O O . MET B 1 21 ? 17.297 -9.93 -18 1 97.38 21 MET B O 1
ATOM 2873 N N . PRO B 1 22 ? 18.516 -8.141 -18.547 1 95.88 22 PRO B N 1
ATOM 2874 C CA . PRO B 1 22 ? 17.547 -7.664 -19.516 1 95.88 22 PRO B CA 1
ATOM 2875 C C . PRO B 1 22 ? 17.594 -8.422 -20.844 1 95.88 22 PRO B C 1
ATOM 2877 O O . PRO B 1 22 ? 17.891 -7.832 -21.875 1 95.88 22 PRO B O 1
ATOM 2880 N N . GLU B 1 23 ? 17.203 -9.711 -20.844 1 95.88 23 GLU B N 1
ATOM 2881 C CA . GLU B 1 23 ? 17.438 -10.57 -22 1 95.88 23 GLU B CA 1
ATOM 2882 C C . GLU B 1 23 ? 16.125 -11.141 -22.531 1 95.88 23 GLU B C 1
ATOM 2884 O O . GLU B 1 23 ? 16.141 -12.062 -23.359 1 95.88 23 GLU B O 1
ATOM 2889 N N . ALA B 1 24 ? 15.023 -10.641 -22.109 1 96.19 24 ALA B N 1
ATOM 2890 C CA . ALA B 1 24 ? 13.727 -11.242 -22.406 1 96.19 24 ALA B CA 1
ATOM 2891 C C . ALA B 1 24 ? 13.5 -11.344 -23.922 1 96.19 24 ALA B C 1
ATOM 2893 O O . ALA B 1 24 ? 13.062 -12.383 -24.422 1 96.19 24 ALA B O 1
ATOM 2894 N N . ASP B 1 25 ? 13.82 -10.273 -24.641 1 94.69 25 ASP B N 1
ATOM 2895 C CA . ASP B 1 25 ? 13.586 -10.281 -26.094 1 94.69 25 ASP B CA 1
ATOM 2896 C C . ASP B 1 25 ? 14.391 -11.383 -26.781 1 94.69 25 ASP B C 1
ATOM 2898 O O . ASP B 1 25 ? 13.875 -12.078 -27.656 1 94.69 25 ASP B O 1
ATOM 2902 N N . LYS B 1 26 ? 15.633 -11.516 -26.391 1 96.38 26 LYS B N 1
ATOM 2903 C CA . LYS B 1 26 ? 16.484 -12.547 -26.969 1 96.38 26 LYS B CA 1
ATOM 2904 C C . LYS B 1 26 ? 15.992 -13.945 -26.594 1 96.38 26 LYS B C 1
ATOM 2906 O O . LYS B 1 26 ? 16 -14.859 -27.438 1 96.38 26 LYS B O 1
ATOM 2911 N N . VAL B 1 27 ? 15.57 -14.094 -25.359 1 97.75 27 VAL B N 1
ATOM 2912 C CA . VAL B 1 27 ? 15.094 -15.391 -24.891 1 97.75 27 VAL B CA 1
ATOM 2913 C C . VAL B 1 27 ? 13.828 -15.789 -25.641 1 97.75 27 VAL B C 1
ATOM 2915 O O . VAL B 1 27 ? 13.703 -16.922 -26.109 1 97.75 27 VAL B O 1
ATOM 2918 N N . VAL B 1 28 ? 12.914 -14.875 -25.797 1 96.75 28 VAL B N 1
ATOM 2919 C CA . VAL B 1 28 ? 11.664 -15.141 -26.5 1 96.75 28 VAL B CA 1
ATOM 2920 C C . VAL B 1 28 ? 11.953 -15.484 -27.953 1 96.75 28 VAL B C 1
ATOM 2922 O O . VAL B 1 28 ? 11.336 -16.391 -28.516 1 96.75 28 VAL B O 1
ATOM 2925 N N . ALA B 1 29 ? 12.883 -14.766 -28.531 1 95.94 29 ALA B N 1
ATOM 2926 C CA . ALA B 1 29 ? 13.25 -15.016 -29.922 1 95.94 29 ALA B CA 1
ATOM 2927 C C . ALA B 1 29 ? 13.844 -16.422 -30.094 1 95.94 29 ALA B C 1
ATOM 2929 O O . ALA B 1 29 ? 13.727 -17.016 -31.156 1 95.94 29 ALA B O 1
ATOM 2930 N N . ALA B 1 30 ? 14.438 -16.938 -29.062 1 97.12 30 ALA B N 1
ATOM 2931 C CA . ALA B 1 30 ? 15.117 -18.234 -29.125 1 97.12 30 ALA B CA 1
ATOM 2932 C C . ALA B 1 30 ? 14.141 -19.375 -28.859 1 97.12 30 ALA B C 1
ATOM 2934 O O . ALA B 1 30 ? 14.477 -20.547 -29.078 1 97.12 30 ALA B O 1
ATOM 2935 N N . LEU B 1 31 ? 12.922 -19.094 -28.438 1 97.25 31 LEU B N 1
ATOM 2936 C CA . LEU B 1 31 ? 11.922 -20.125 -28.188 1 97.25 31 LEU B CA 1
ATOM 2937 C C . LEU B 1 31 ? 11.484 -20.781 -29.484 1 97.25 31 LEU B C 1
ATOM 2939 O O . LEU B 1 31 ? 11.328 -20.109 -30.516 1 97.25 31 LEU B O 1
ATOM 2943 N N . PRO B 1 32 ? 11.281 -22.078 -29.469 1 95.56 32 PRO B N 1
ATOM 2944 C CA . PRO B 1 32 ? 10.609 -22.688 -30.609 1 95.56 32 PRO B CA 1
ATOM 2945 C C . PRO B 1 32 ? 9.234 -22.062 -30.891 1 95.56 32 PRO B C 1
ATOM 2947 O O . PRO B 1 32 ? 8.578 -21.594 -29.969 1 95.56 32 PRO B O 1
ATOM 2950 N N . GLU B 1 33 ? 8.781 -22.141 -32.062 1 94.06 33 GLU B N 1
ATOM 2951 C CA . GLU B 1 33 ? 7.598 -21.438 -32.531 1 94.06 33 GLU B CA 1
ATOM 2952 C C . GLU B 1 33 ? 6.383 -21.766 -31.656 1 94.06 33 GLU B C 1
ATOM 2954 O O . GLU B 1 33 ? 5.656 -20.859 -31.234 1 94.06 33 GLU B O 1
ATOM 2959 N N . PRO B 1 34 ? 6.133 -23.031 -31.422 1 93.44 34 PRO B N 1
ATOM 2960 C CA . PRO B 1 34 ? 4.961 -23.328 -30.609 1 93.44 34 PRO B CA 1
ATOM 2961 C C . PRO B 1 34 ? 5.031 -22.703 -29.219 1 93.44 34 PRO B C 1
ATOM 2963 O O . PRO B 1 34 ? 4.004 -22.312 -28.656 1 93.44 34 PRO B O 1
ATOM 2966 N N . MET B 1 35 ? 6.191 -22.625 -28.656 1 95 35 MET B N 1
ATOM 2967 C CA . MET B 1 35 ? 6.367 -22.047 -27.328 1 95 35 MET B CA 1
ATOM 2968 C C . MET B 1 35 ? 6.359 -20.531 -27.391 1 95 35 MET B C 1
ATOM 2970 O O . MET B 1 35 ? 5.922 -19.859 -26.453 1 95 35 MET B O 1
ATOM 2974 N N . ARG B 1 36 ? 6.848 -19.984 -28.422 1 96 36 ARG B N 1
ATOM 2975 C CA . ARG B 1 36 ? 6.828 -18.531 -28.578 1 96 36 ARG B CA 1
ATOM 2976 C C . ARG B 1 36 ? 5.398 -18 -28.562 1 96 36 ARG B C 1
ATOM 2978 O O . ARG B 1 36 ? 5.137 -16.922 -28.031 1 96 36 ARG B O 1
ATOM 2985 N N . ARG B 1 37 ? 4.484 -18.781 -29.078 1 94.5 37 ARG B N 1
ATOM 2986 C CA . ARG B 1 37 ? 3.076 -18.391 -29.094 1 94.5 37 ARG B CA 1
ATOM 2987 C C . ARG B 1 37 ? 2.494 -18.359 -27.688 1 94.5 37 ARG B C 1
ATOM 2989 O O . ARG B 1 37 ? 1.486 -17.703 -27.438 1 94.5 37 ARG B O 1
ATOM 2996 N N . ARG B 1 38 ? 3.123 -19.047 -26.781 1 96.12 38 ARG B N 1
ATOM 2997 C CA . ARG B 1 38 ? 2.672 -19.109 -25.391 1 96.12 38 ARG B CA 1
ATOM 2998 C C . ARG B 1 38 ? 3.453 -18.125 -24.531 1 96.12 38 ARG B C 1
ATOM 3000 O O . ARG B 1 38 ? 3.396 -18.188 -23.297 1 96.12 38 ARG B O 1
ATOM 3007 N N . SER B 1 39 ? 4.23 -17.344 -25.125 1 96.5 39 SER B N 1
ATOM 3008 C CA . SER B 1 39 ? 4.984 -16.328 -24.406 1 96.5 39 SER B CA 1
ATOM 3009 C C . SER B 1 39 ? 4.32 -14.961 -24.516 1 96.5 39 SER B C 1
ATOM 3011 O O . SER B 1 39 ? 3.621 -14.68 -25.484 1 96.5 39 SER B O 1
ATOM 3013 N N . ARG B 1 40 ? 4.43 -14.172 -23.438 1 90.88 40 ARG B N 1
ATOM 3014 C CA . ARG B 1 40 ? 3.939 -12.797 -23.406 1 90.88 40 ARG B CA 1
ATOM 3015 C C . ARG B 1 40 ? 5.031 -11.836 -22.953 1 90.88 40 ARG B C 1
ATOM 3017 O O . ARG B 1 40 ? 5.848 -12.172 -22.094 1 90.88 40 ARG B O 1
ATOM 3024 N N . ARG B 1 41 ? 4.969 -10.695 -23.531 1 87.12 41 ARG B N 1
ATOM 3025 C CA . ARG B 1 41 ? 5.879 -9.641 -23.109 1 87.12 41 ARG B CA 1
ATOM 3026 C C . ARG B 1 41 ? 5.512 -9.117 -21.719 1 87.12 41 ARG B C 1
ATOM 3028 O O . ARG B 1 41 ? 4.328 -8.945 -21.406 1 87.12 41 ARG B O 1
ATOM 3035 N N . GLU B 1 42 ? 6.477 -8.883 -20.938 1 90.38 42 GLU B N 1
ATOM 3036 C CA . GLU B 1 42 ? 6.277 -8.383 -19.578 1 90.38 42 GLU B CA 1
ATOM 3037 C C . GLU B 1 42 ? 6.82 -6.965 -19.438 1 90.38 42 GLU B C 1
ATOM 3039 O O . GLU B 1 42 ? 7.461 -6.441 -20.344 1 90.38 42 GLU B O 1
ATOM 3044 N N . PHE B 1 43 ? 6.582 -6.391 -18.344 1 89.06 43 PHE B N 1
ATOM 3045 C CA . PHE B 1 43 ? 6.84 -4.992 -18.031 1 89.06 43 PHE B CA 1
ATOM 3046 C C . PHE B 1 43 ? 8.336 -4.703 -18.031 1 89.06 43 PHE B C 1
ATOM 3048 O O . PHE B 1 43 ? 8.766 -3.629 -18.469 1 89.06 43 PHE B O 1
ATOM 3055 N N . ARG B 1 44 ? 9.164 -5.672 -17.609 1 93.44 44 ARG B N 1
ATOM 3056 C CA . ARG B 1 44 ? 10.609 -5.512 -17.516 1 93.44 44 ARG B CA 1
ATOM 3057 C C . ARG B 1 44 ? 11.328 -6.402 -18.531 1 93.44 44 ARG B C 1
ATOM 3059 O O . ARG B 1 44 ? 10.914 -7.543 -18.75 1 93.44 44 ARG B O 1
ATOM 3066 N N . PRO B 1 45 ? 12.422 -5.887 -19.031 1 94.31 45 PRO B N 1
ATOM 3067 C CA . PRO B 1 45 ? 13.18 -6.707 -19.984 1 94.31 45 PRO B CA 1
ATOM 3068 C C . PRO B 1 45 ? 13.859 -7.906 -19.328 1 94.31 45 PRO B C 1
ATOM 3070 O O . PRO B 1 45 ? 14.383 -8.781 -20.016 1 94.31 45 PRO B O 1
ATOM 3073 N N . SER B 1 46 ? 13.852 -7.973 -18.047 1 96.69 46 SER B N 1
ATOM 3074 C CA . SER B 1 46 ? 14.414 -9.102 -17.312 1 96.69 46 SER B CA 1
ATOM 3075 C C . SER B 1 46 ? 13.344 -10.141 -16.984 1 96.69 46 SER B C 1
ATOM 3077 O O . SER B 1 46 ? 13.625 -11.125 -16.312 1 96.69 46 SER B O 1
ATOM 3079 N N . MET B 1 47 ? 12.156 -9.922 -17.453 1 97.12 47 MET B N 1
ATOM 3080 C CA . MET B 1 47 ? 11.031 -10.805 -17.156 1 97.12 47 MET B CA 1
ATOM 3081 C C . MET B 1 47 ? 10.516 -11.492 -18.422 1 97.12 47 MET B C 1
ATOM 3083 O O . MET B 1 47 ? 10.578 -10.922 -19.5 1 97.12 47 MET B O 1
ATOM 3087 N N . MET B 1 48 ? 9.977 -12.617 -18.25 1 97.12 48 MET B N 1
ATOM 3088 C CA . MET B 1 48 ? 9.211 -13.266 -19.312 1 97.12 48 MET B CA 1
ATOM 3089 C C . MET B 1 48 ? 7.996 -13.984 -18.734 1 97.12 48 MET B C 1
ATOM 3091 O O . MET B 1 48 ? 7.969 -14.328 -17.547 1 97.12 48 MET B O 1
ATOM 3095 N N . GLU B 1 49 ? 7.055 -14.164 -19.5 1 98.19 49 GLU B N 1
ATOM 3096 C CA . GLU B 1 49 ? 5.812 -14.828 -19.094 1 98.19 49 GLU B CA 1
ATOM 3097 C C . GLU B 1 49 ? 5.477 -15.977 -20.047 1 98.19 49 GLU B C 1
ATOM 3099 O O . GLU B 1 49 ? 5.598 -15.836 -21.266 1 98.19 49 GLU B O 1
ATOM 3104 N N . MET B 1 50 ? 5.18 -17.094 -19.5 1 98.62 50 MET B N 1
ATOM 3105 C CA . MET B 1 50 ? 4.648 -18.234 -20.234 1 98.62 50 MET B CA 1
ATOM 3106 C C . MET B 1 50 ? 3.215 -18.531 -19.812 1 98.62 50 MET B C 1
ATOM 3108 O O . MET B 1 50 ? 2.885 -18.453 -18.641 1 98.62 50 MET B O 1
ATOM 3112 N N . VAL B 1 51 ? 2.365 -18.891 -20.766 1 98.31 51 VAL B N 1
ATOM 3113 C CA . VAL B 1 51 ? 0.959 -19.156 -20.484 1 98.31 51 VAL B CA 1
ATOM 3114 C C . VAL B 1 51 ? 0.597 -20.562 -21 1 98.31 51 VAL B C 1
ATOM 3116 O O . VAL B 1 51 ? 1.224 -21.078 -21.922 1 98.31 51 VAL B O 1
ATOM 3119 N N . THR B 1 52 ? -0.309 -21.219 -20.391 1 98.25 52 THR B N 1
ATOM 3120 C CA . THR B 1 52 ? -0.833 -22.484 -20.875 1 98.25 52 THR B CA 1
ATOM 3121 C C . THR B 1 52 ? -2.068 -22.266 -21.75 1 98.25 52 THR B C 1
ATOM 3123 O O . THR B 1 52 ? -2.695 -21.203 -21.688 1 98.25 52 THR B O 1
ATOM 3126 N N . ASP B 1 53 ? -2.33 -23.266 -22.578 1 97.19 53 ASP B N 1
ATOM 3127 C CA . ASP B 1 53 ? -3.664 -23.344 -23.156 1 97.19 53 ASP B CA 1
ATOM 3128 C C . ASP B 1 53 ? -4.699 -23.75 -22.109 1 97.19 53 ASP B C 1
ATOM 3130 O O . ASP B 1 53 ? -4.359 -23.969 -20.938 1 97.19 53 ASP B O 1
ATOM 3134 N N . VAL B 1 54 ? -5.992 -23.703 -22.5 1 98.06 54 VAL B N 1
ATOM 3135 C CA . VAL B 1 54 ? -7.062 -24.156 -21.609 1 98.06 54 VAL B CA 1
ATOM 3136 C C . VAL B 1 54 ? -6.891 -25.641 -21.312 1 98.06 54 VAL B C 1
ATOM 3138 O O . VAL B 1 54 ? -6.684 -26.453 -22.219 1 98.06 54 VAL B O 1
ATOM 3141 N N . CYS B 1 55 ? -6.891 -25.984 -20.062 1 98.38 55 CYS B N 1
ATOM 3142 C CA . CYS B 1 55 ? -6.766 -27.359 -19.609 1 98.38 55 CYS B CA 1
ATOM 3143 C C . CYS B 1 55 ? -8.047 -27.844 -18.938 1 98.38 55 CYS B C 1
ATOM 3145 O O . CYS B 1 55 ? -8.797 -27.031 -18.375 1 98.38 55 CYS B O 1
ATOM 3147 N N . VAL B 1 56 ? -8.258 -29.188 -18.922 1 96.94 56 VAL B N 1
ATOM 3148 C CA . VAL B 1 56 ? -9.445 -29.75 -18.297 1 96.94 56 VAL B CA 1
ATOM 3149 C C . VAL B 1 56 ? -9.039 -30.672 -17.141 1 96.94 56 VAL B C 1
ATOM 3151 O O . VAL B 1 56 ? -9.875 -31.047 -16.328 1 96.94 56 VAL B O 1
ATOM 3154 N N . ASP B 1 57 ? -7.766 -31.047 -17.078 1 96.12 57 ASP B N 1
ATOM 3155 C CA . ASP B 1 57 ? -7.297 -31.844 -15.953 1 96.12 57 ASP B CA 1
ATOM 3156 C C . ASP B 1 57 ? -5.875 -31.438 -15.555 1 96.12 57 ASP B C 1
ATOM 3158 O O . ASP B 1 57 ? -5.156 -30.828 -16.344 1 96.12 57 ASP B O 1
ATOM 3162 N N . SER B 1 58 ? -5.488 -31.859 -14.383 1 97.62 58 SER B N 1
ATOM 3163 C CA . SER B 1 58 ? -4.234 -31.422 -13.773 1 97.62 58 SER B CA 1
ATOM 3164 C C . SER B 1 58 ? -3.035 -32.062 -14.453 1 97.62 58 SER B C 1
ATOM 3166 O O . SER B 1 58 ? -1.937 -31.516 -14.445 1 97.62 58 SER B O 1
ATOM 3168 N N . GLY B 1 59 ? -3.215 -33.281 -15.016 1 97.75 59 GLY B N 1
ATOM 3169 C CA . GLY B 1 59 ? -2.135 -33.875 -15.781 1 97.75 59 GLY B CA 1
ATOM 3170 C C . GLY B 1 59 ? -1.741 -33.094 -17 1 97.75 59 GLY B C 1
ATOM 3171 O O . GLY B 1 59 ? -0.553 -32.906 -17.281 1 97.75 59 GLY B O 1
ATOM 3172 N N . GLU B 1 60 ? -2.785 -32.656 -17.719 1 97.81 60 GLU B N 1
ATOM 3173 C CA . GLU B 1 60 ? -2.561 -31.797 -18.875 1 97.81 60 GLU B CA 1
ATOM 3174 C C . GLU B 1 60 ? -1.866 -30.5 -18.484 1 97.81 60 GLU B C 1
ATOM 3176 O O . GLU B 1 60 ? -0.931 -30.062 -19.156 1 97.81 60 GLU B O 1
ATOM 3181 N N . LEU B 1 61 ? -2.297 -29.875 -17.453 1 98.56 61 LEU B N 1
ATOM 3182 C CA . LEU B 1 61 ? -1.676 -28.656 -16.969 1 98.56 61 LEU B CA 1
ATOM 3183 C C . LEU B 1 61 ? -0.214 -28.891 -16.609 1 98.56 61 LEU B C 1
ATOM 3185 O O . LEU B 1 61 ? 0.66 -28.109 -16.984 1 98.56 61 LEU B O 1
ATOM 3189 N N . ALA B 1 62 ? 0.034 -29.984 -15.875 1 98.56 62 ALA B N 1
ATOM 3190 C CA . ALA B 1 62 ? 1.394 -30.312 -15.453 1 98.56 62 ALA B CA 1
ATOM 3191 C C . ALA B 1 62 ? 2.322 -30.438 -16.656 1 98.56 62 ALA B C 1
ATOM 3193 O O . ALA B 1 62 ? 3.439 -29.906 -16.656 1 98.56 62 ALA B O 1
ATOM 3194 N N . ALA B 1 63 ? 1.858 -31.109 -17.641 1 98.31 63 ALA B N 1
ATOM 3195 C CA . ALA B 1 63 ? 2.658 -31.328 -18.844 1 98.31 63 ALA B CA 1
ATOM 3196 C C . ALA B 1 63 ? 2.959 -30.016 -19.547 1 98.31 63 ALA B C 1
ATOM 3198 O O . ALA B 1 63 ? 4.09 -29.781 -19.984 1 98.31 63 ALA B O 1
ATOM 3199 N N . GLN B 1 64 ? 1.977 -29.172 -19.672 1 98.38 64 GLN B N 1
ATOM 3200 C CA . GLN B 1 64 ? 2.158 -27.891 -20.375 1 98.38 64 GLN B CA 1
ATOM 3201 C C . GLN B 1 64 ? 3.094 -26.969 -19.594 1 98.38 64 GLN B C 1
ATOM 3203 O O . GLN B 1 64 ? 3.969 -26.328 -20.188 1 98.38 64 GLN B O 1
ATOM 3208 N N . VAL B 1 65 ? 2.906 -26.906 -18.281 1 98.62 65 VAL B N 1
ATOM 3209 C CA . VAL B 1 65 ? 3.742 -26.047 -17.438 1 98.62 65 VAL B CA 1
ATOM 3210 C C . VAL B 1 65 ? 5.195 -26.516 -17.531 1 98.62 65 VAL B C 1
ATOM 3212 O O . VAL B 1 65 ? 6.094 -25.688 -17.75 1 98.62 65 VAL B O 1
ATOM 3215 N N . LEU B 1 66 ? 5.402 -27.828 -17.391 1 98.38 66 LEU B N 1
ATOM 3216 C CA . LEU B 1 66 ? 6.758 -28.359 -17.406 1 98.38 66 LEU B CA 1
ATOM 3217 C C . LEU B 1 66 ? 7.426 -28.141 -18.75 1 98.38 66 LEU B C 1
ATOM 3219 O O . LEU B 1 66 ? 8.594 -27.75 -18.828 1 98.38 66 LEU B O 1
ATOM 3223 N N . SER B 1 67 ? 6.695 -28.375 -19.828 1 97.94 67 SER B N 1
ATOM 3224 C CA . SER B 1 67 ? 7.238 -28.172 -21.172 1 97.94 67 SER B CA 1
ATOM 3225 C C . SER B 1 67 ? 7.598 -26.719 -21.422 1 97.94 67 SER B C 1
ATOM 3227 O O . SER B 1 67 ? 8.641 -26.422 -22 1 97.94 67 SER B O 1
ATOM 3229 N N . ALA B 1 68 ? 6.746 -25.828 -21.031 1 98.31 68 ALA B N 1
ATOM 3230 C CA . ALA B 1 68 ? 6.988 -24.406 -21.203 1 98.31 68 ALA B CA 1
ATOM 3231 C C . ALA B 1 68 ? 8.211 -23.953 -20.406 1 98.31 68 ALA B C 1
ATOM 3233 O O . ALA B 1 68 ? 9.055 -23.203 -20.922 1 98.31 68 ALA B O 1
ATOM 3234 N N . ARG B 1 69 ? 8.312 -24.391 -19.156 1 98.56 69 ARG B N 1
ATOM 3235 C CA . ARG B 1 69 ? 9.438 -24.016 -18.297 1 98.56 69 ARG B CA 1
ATOM 3236 C C . ARG B 1 69 ? 10.758 -24.516 -18.891 1 98.56 69 ARG B C 1
ATOM 3238 O O . ARG B 1 69 ? 11.75 -23.797 -18.906 1 98.56 69 ARG B O 1
ATOM 3245 N N . ARG B 1 70 ? 10.766 -25.75 -19.328 1 98.5 70 ARG B N 1
ATOM 3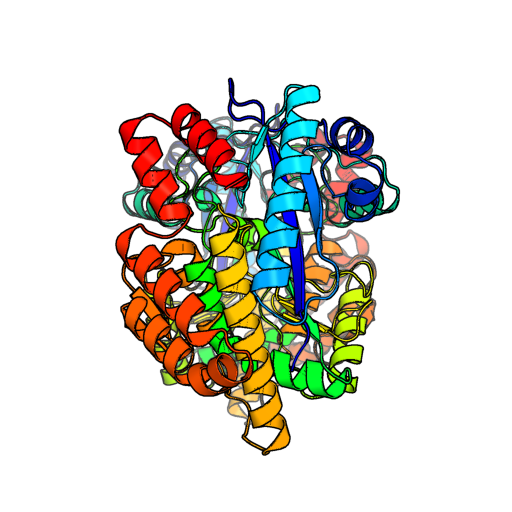246 C CA . ARG B 1 70 ? 11.984 -26.328 -19.891 1 98.5 70 ARG B CA 1
ATOM 3247 C C . ARG B 1 70 ? 12.406 -25.594 -21.156 1 98.5 70 ARG B C 1
ATOM 3249 O O . ARG B 1 70 ? 13.586 -25.281 -21.344 1 98.5 70 ARG B O 1
ATOM 3256 N N . ALA B 1 71 ? 11.438 -25.297 -22.016 1 98.38 71 ALA B N 1
ATOM 3257 C CA . ALA B 1 71 ? 11.734 -24.562 -23.25 1 98.38 71 ALA B CA 1
ATOM 3258 C C . ALA B 1 71 ? 12.273 -23.172 -22.922 1 98.38 71 ALA B C 1
ATOM 3260 O O . ALA B 1 71 ? 13.258 -22.734 -23.531 1 98.38 71 ALA B O 1
ATOM 3261 N N . ALA B 1 72 ? 11.633 -22.5 -22.016 1 98.56 72 ALA B N 1
ATOM 3262 C CA . ALA B 1 72 ? 12.055 -21.156 -21.625 1 98.56 72 ALA B CA 1
ATOM 3263 C C . ALA B 1 72 ? 13.445 -21.188 -21 1 98.56 72 ALA B C 1
ATOM 3265 O O . ALA B 1 72 ? 14.266 -20.297 -21.266 1 98.56 72 ALA B O 1
ATOM 3266 N N . ALA B 1 73 ? 13.68 -22.188 -20.141 1 98.69 73 ALA B N 1
ATOM 3267 C CA . ALA B 1 73 ? 14.984 -22.297 -19.5 1 98.69 73 ALA B CA 1
ATOM 3268 C C . ALA B 1 73 ? 16.078 -22.547 -20.516 1 98.69 73 ALA B C 1
ATOM 3270 O O . ALA B 1 73 ? 17.172 -21.969 -20.422 1 98.69 73 ALA B O 1
ATOM 3271 N N . GLU B 1 74 ? 15.844 -23.406 -21.453 1 98.25 74 GLU B N 1
ATOM 3272 C CA . GLU B 1 74 ? 16.812 -23.688 -22.516 1 98.25 74 GLU B CA 1
ATOM 3273 C C . GLU B 1 74 ? 17.109 -22.422 -23.328 1 98.25 74 GLU B C 1
ATOM 3275 O O . GLU B 1 74 ? 18.266 -22.141 -23.641 1 98.25 74 GLU B O 1
ATOM 3280 N N . ALA B 1 75 ? 16.062 -21.734 -23.656 1 98.25 75 ALA B N 1
ATOM 3281 C CA . ALA B 1 75 ? 16.219 -20.484 -24.406 1 98.25 75 ALA B CA 1
ATOM 3282 C C . ALA B 1 75 ? 17.031 -19.469 -23.609 1 98.25 75 ALA B C 1
ATOM 3284 O O . ALA B 1 75 ? 17.875 -18.766 -24.156 1 98.25 75 ALA B O 1
ATOM 3285 N N . ALA B 1 76 ? 16.734 -19.344 -22.312 1 98.31 76 ALA B N 1
ATOM 3286 C CA . ALA B 1 76 ? 17.453 -18.422 -21.453 1 98.31 76 ALA B CA 1
ATOM 3287 C C . ALA B 1 76 ? 18.938 -18.781 -21.391 1 98.31 76 ALA B C 1
ATOM 3289 O O . ALA B 1 76 ? 19.797 -17.906 -21.469 1 98.31 76 ALA B O 1
ATOM 3290 N N . GLU B 1 77 ? 19.203 -20.031 -21.25 1 97.56 77 GLU B N 1
ATOM 3291 C CA . GLU B 1 77 ? 20.578 -20.5 -21.172 1 97.56 77 GLU B CA 1
ATOM 3292 C C . GLU B 1 77 ? 21.359 -20.109 -22.422 1 97.56 77 GLU B C 1
ATOM 3294 O O . GLU B 1 77 ? 22.547 -19.781 -22.344 1 97.56 77 GLU B O 1
ATOM 3299 N N . ALA B 1 78 ? 20.703 -20.125 -23.469 1 95.38 78 ALA B N 1
ATOM 3300 C CA . ALA B 1 78 ? 21.328 -19.781 -24.75 1 95.38 78 ALA B CA 1
ATOM 3301 C C . ALA B 1 78 ? 21.75 -18.312 -24.781 1 95.38 78 ALA B C 1
ATOM 3303 O O . ALA B 1 78 ? 22.641 -17.922 -25.547 1 95.38 78 ALA B O 1
ATOM 3304 N N . THR B 1 79 ? 21.172 -17.531 -23.984 1 94.38 79 THR B N 1
ATOM 3305 C CA . THR B 1 79 ? 21.469 -16.094 -23.938 1 94.38 79 THR B CA 1
ATOM 3306 C C . THR B 1 79 ? 22.375 -15.773 -22.75 1 94.38 79 THR B C 1
ATOM 3308 O O . THR B 1 79 ? 22.734 -14.609 -22.531 1 94.38 79 THR B O 1
ATOM 3311 N N . GLY B 1 80 ? 22.719 -16.766 -21.984 1 96.12 80 GLY B N 1
ATOM 3312 C CA . GLY B 1 80 ? 23.562 -16.578 -20.812 1 96.12 80 GLY B CA 1
ATOM 3313 C C . GLY B 1 80 ? 22.781 -16.297 -19.547 1 96.12 80 GLY B C 1
ATOM 3314 O O . GLY B 1 80 ? 23.375 -16.109 -18.484 1 96.12 80 GLY B O 1
ATOM 3315 N N . ALA B 1 81 ? 21.484 -16.297 -19.641 1 98 81 ALA B N 1
ATOM 3316 C CA . ALA B 1 81 ? 20.625 -16.062 -18.469 1 98 81 ALA B CA 1
ATOM 3317 C C . ALA B 1 81 ? 20.094 -17.375 -17.922 1 98 81 ALA B C 1
ATOM 3319 O O . ALA B 1 81 ? 20.219 -18.422 -18.562 1 98 81 ALA B O 1
ATOM 3320 N N . ALA B 1 82 ? 19.656 -17.344 -16.75 1 98.75 82 ALA B N 1
ATOM 3321 C CA . ALA B 1 82 ? 18.922 -18.453 -16.156 1 98.75 82 ALA B CA 1
ATOM 3322 C C . ALA B 1 82 ? 17.469 -18.094 -15.891 1 98.75 82 ALA B C 1
ATOM 3324 O O . ALA B 1 82 ? 17.172 -16.984 -15.406 1 98.75 82 ALA B O 1
ATOM 3325 N N . LEU B 1 83 ? 16.578 -18.953 -16.312 1 98.81 83 LEU B N 1
ATOM 3326 C CA . LEU B 1 83 ? 15.18 -18.812 -15.922 1 98.81 83 LEU B CA 1
ATOM 3327 C C . LEU B 1 83 ? 14.984 -19.203 -14.461 1 98.81 83 LEU B C 1
ATOM 3329 O O . LEU B 1 83 ? 15.266 -20.344 -14.078 1 98.81 83 LEU B O 1
ATOM 3333 N N . VAL B 1 84 ? 14.5 -18.312 -13.641 1 98.94 84 VAL B N 1
ATOM 3334 C CA . VAL B 1 84 ? 14.344 -18.609 -12.219 1 98.94 84 VAL B CA 1
ATOM 3335 C C . VAL B 1 84 ? 12.938 -18.234 -11.758 1 98.94 84 VAL B C 1
ATOM 3337 O O . VAL B 1 84 ? 12.508 -17.094 -11.914 1 98.94 84 VAL B O 1
ATOM 3340 N N . ALA B 1 85 ? 12.219 -19.188 -11.203 1 98.88 85 ALA B N 1
ATOM 3341 C CA . ALA B 1 85 ? 10.891 -18.969 -10.625 1 98.88 85 ALA B CA 1
ATOM 3342 C C . ALA B 1 85 ? 11 -18.422 -9.211 1 98.88 85 ALA B C 1
ATOM 3344 O O . ALA B 1 85 ? 10.969 -19.172 -8.234 1 98.88 85 ALA B O 1
ATOM 3345 N N . ILE B 1 86 ? 11.125 -17.141 -9.07 1 98.81 86 ILE B N 1
ATOM 3346 C CA . ILE B 1 86 ? 11.195 -16.438 -7.797 1 98.81 86 ILE B CA 1
ATOM 3347 C C . ILE B 1 86 ? 10.281 -15.219 -7.832 1 98.81 86 ILE B C 1
ATOM 3349 O O . ILE B 1 86 ? 10.172 -14.547 -8.859 1 98.81 86 ILE B O 1
ATOM 3353 N N . GLY B 1 87 ? 9.586 -14.977 -6.75 1 98.81 87 GLY B N 1
ATOM 3354 C CA . GLY B 1 87 ? 8.477 -14.039 -6.758 1 98.81 87 GLY B CA 1
ATOM 3355 C C . GLY B 1 87 ? 8.922 -12.586 -6.711 1 98.81 87 GLY B C 1
ATOM 3356 O O . GLY B 1 87 ? 8.125 -11.68 -6.957 1 98.81 87 GLY B O 1
ATOM 3357 N N . ALA B 1 88 ? 10.195 -12.312 -6.355 1 98.75 88 ALA B N 1
ATOM 3358 C CA . ALA B 1 88 ? 10.711 -10.945 -6.309 1 98.75 88 ALA B CA 1
ATOM 3359 C C . ALA B 1 88 ? 12.195 -10.906 -6.668 1 98.75 88 ALA B C 1
ATOM 3361 O O . ALA B 1 88 ? 12.914 -11.891 -6.473 1 98.75 88 ALA B O 1
ATOM 3362 N N . THR B 1 89 ? 12.688 -9.758 -7.234 1 98.69 89 THR B N 1
ATOM 3363 C CA . THR B 1 89 ? 14.109 -9.539 -7.492 1 98.69 89 THR B CA 1
ATOM 3364 C C . THR B 1 89 ? 14.93 -9.781 -6.23 1 98.69 89 THR B C 1
ATOM 3366 O O . THR B 1 89 ? 14.758 -9.078 -5.23 1 98.69 89 THR B O 1
ATOM 3369 N N . PRO B 1 90 ? 15.836 -10.742 -6.27 1 98.69 90 PRO B N 1
ATOM 3370 C CA . PRO B 1 90 ? 16.516 -11.102 -5.027 1 98.69 90 PRO B CA 1
ATOM 3371 C C . PRO B 1 90 ? 17.688 -10.172 -4.695 1 98.69 90 PRO B C 1
ATOM 3373 O O . PRO B 1 90 ? 17.938 -9.891 -3.523 1 98.69 90 PRO B O 1
ATOM 3376 N N . VAL B 1 91 ? 18.375 -9.633 -5.719 1 98.19 91 VAL B N 1
ATOM 3377 C CA . VAL B 1 91 ? 19.594 -8.875 -5.453 1 98.19 91 VAL B CA 1
ATOM 3378 C C . VAL B 1 91 ? 19.438 -7.453 -5.988 1 98.19 91 VAL B C 1
ATOM 3380 O O . VAL B 1 91 ? 19.297 -6.504 -5.215 1 98.19 91 VAL B O 1
ATOM 3383 N N . ALA B 1 92 ? 19.359 -7.332 -7.355 1 96.81 92 ALA B N 1
ATOM 3384 C CA . ALA B 1 92 ? 19.266 -5.996 -7.938 1 96.81 92 ALA B CA 1
ATOM 3385 C C . ALA B 1 92 ? 18.75 -6.062 -9.375 1 96.81 92 ALA B C 1
ATOM 3387 O O . ALA B 1 92 ? 18.938 -7.074 -10.062 1 96.81 92 ALA B O 1
ATOM 3388 N N . GLU B 1 93 ? 18.078 -5.105 -9.719 1 95.38 93 GLU B N 1
ATOM 3389 C CA . GLU B 1 93 ? 17.672 -4.844 -11.094 1 95.38 93 GLU B CA 1
ATOM 339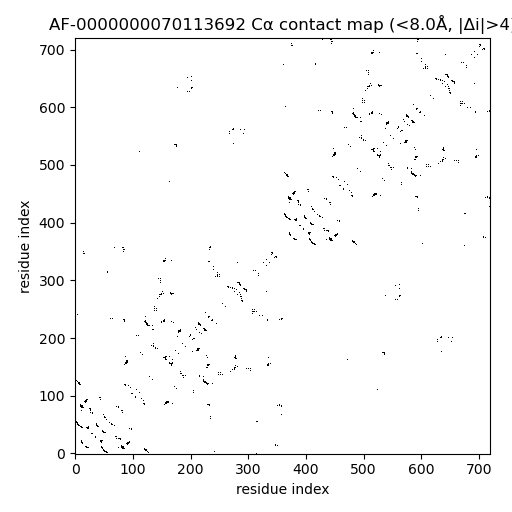0 C C . GLU B 1 93 ? 18.234 -3.52 -11.594 1 95.38 93 GLU B C 1
ATOM 3392 O O . GLU B 1 93 ? 17.625 -2.467 -11.414 1 95.38 93 GLU B O 1
ATOM 3397 N N . ARG B 1 94 ? 19.312 -3.574 -12.273 1 89.12 94 ARG B N 1
ATOM 3398 C CA . ARG B 1 94 ? 20.016 -2.369 -12.711 1 89.12 94 ARG B CA 1
ATOM 3399 C C . ARG B 1 94 ? 19.281 -1.698 -13.859 1 89.12 94 ARG B C 1
ATOM 3401 O O . ARG B 1 94 ? 19.375 -0.483 -14.047 1 89.12 94 ARG B O 1
ATOM 3408 N N . PHE B 1 95 ? 18.594 -2.49 -14.578 1 85.06 95 PHE B N 1
ATOM 3409 C CA . PHE B 1 95 ? 17.828 -1.972 -15.711 1 85.06 95 PHE B CA 1
ATOM 3410 C C . PHE B 1 95 ? 16.344 -1.894 -15.375 1 85.06 95 PHE B C 1
ATOM 3412 O O . PHE B 1 95 ? 15.602 -2.848 -15.609 1 85.06 95 PHE B O 1
ATOM 3419 N N . ARG B 1 96 ? 15.891 -0.684 -14.969 1 81.31 96 ARG B N 1
ATOM 3420 C CA . ARG B 1 96 ? 14.531 -0.572 -14.453 1 81.31 96 ARG B CA 1
ATOM 3421 C C . ARG B 1 96 ? 13.609 0.085 -15.469 1 81.31 96 ARG B C 1
ATOM 3423 O O . ARG B 1 96 ? 12.414 0.231 -15.227 1 81.31 96 ARG B O 1
ATOM 3430 N N . GLU B 1 97 ? 14.227 0.424 -16.594 1 81.44 97 GLU B N 1
ATOM 3431 C CA . GLU B 1 97 ? 13.367 0.974 -17.641 1 81.44 97 GLU B CA 1
ATOM 3432 C C . GLU B 1 97 ? 12.508 -0.116 -18.281 1 81.44 97 GLU B C 1
ATOM 3434 O O . GLU B 1 97 ? 12.992 -1.228 -18.516 1 81.44 97 GLU B O 1
ATOM 3439 N N . PRO B 1 98 ? 11.305 0.239 -18.438 1 83.81 98 PRO B N 1
ATOM 3440 C CA . PRO B 1 98 ? 10.414 -0.772 -19.016 1 83.81 98 PRO B CA 1
ATOM 3441 C C . PRO B 1 98 ? 10.828 -1.188 -20.422 1 83.81 98 PRO B C 1
ATOM 3443 O O . PRO B 1 98 ? 11.641 -0.51 -21.062 1 83.81 98 PRO B O 1
ATOM 3446 N N . ALA B 1 99 ? 10.297 -2.287 -20.844 1 79.12 99 ALA B N 1
ATOM 3447 C CA . ALA B 1 99 ? 10.453 -2.709 -22.234 1 79.12 99 ALA B CA 1
ATOM 3448 C C . ALA B 1 99 ? 9.93 -1.642 -23.188 1 79.12 99 ALA B C 1
ATOM 3450 O O . ALA B 1 99 ? 9.125 -0.793 -22.797 1 79.12 99 ALA B O 1
ATOM 3451 N N . ASP B 1 100 ? 10.492 -1.551 -24.375 1 79.94 100 ASP B N 1
ATOM 3452 C CA . ASP B 1 100 ? 10.141 -0.537 -25.359 1 79.94 100 ASP B CA 1
ATOM 3453 C C . ASP B 1 100 ? 8.719 -0.759 -25.891 1 79.94 100 ASP B C 1
ATOM 3455 O O . ASP B 1 100 ? 8.531 -1.399 -26.922 1 79.94 100 ASP B O 1
ATOM 3459 N N . ASP B 1 101 ? 7.824 -0.38 -25.156 1 85 101 ASP B N 1
ATOM 3460 C CA . ASP B 1 101 ? 6.387 -0.489 -25.375 1 85 101 ASP B CA 1
ATOM 3461 C C . ASP B 1 101 ? 5.668 0.785 -24.953 1 85 101 ASP B C 1
ATOM 3463 O O . ASP B 1 101 ? 5.945 1.326 -23.875 1 85 101 ASP B O 1
ATOM 3467 N N . GLU B 1 102 ? 4.84 1.329 -25.844 1 85.75 102 GLU B N 1
ATOM 3468 C CA . GLU B 1 102 ? 4.121 2.576 -25.594 1 85.75 102 GLU B CA 1
ATOM 3469 C C . GLU B 1 102 ? 3.289 2.49 -24.328 1 85.75 102 GLU B C 1
ATOM 3471 O O . GLU B 1 102 ? 3.248 3.439 -23.547 1 85.75 102 GLU B O 1
ATOM 3476 N N . ARG B 1 103 ? 2.686 1.353 -24.156 1 85.5 103 ARG B N 1
ATOM 3477 C CA . ARG B 1 103 ? 1.853 1.174 -22.969 1 85.5 103 ARG B CA 1
ATOM 3478 C C . ARG B 1 103 ? 2.697 1.199 -21.703 1 85.5 103 ARG B C 1
ATOM 3480 O O . ARG B 1 103 ? 2.316 1.824 -20.703 1 85.5 103 ARG B O 1
ATOM 3487 N N . PHE B 1 104 ? 3.789 0.584 -21.75 1 85.69 104 PHE B N 1
ATOM 3488 C CA . PHE B 1 104 ? 4.652 0.518 -20.578 1 85.69 104 PHE B CA 1
ATOM 3489 C C . PHE B 1 104 ? 5.242 1.887 -20.25 1 85.69 104 PHE B C 1
ATOM 3491 O O . PHE B 1 104 ? 5.352 2.266 -19.094 1 85.69 104 PHE B O 1
ATOM 3498 N N . ARG B 1 105 ? 5.531 2.627 -21.234 1 88.81 105 ARG B N 1
ATOM 3499 C CA . ARG B 1 105 ? 6.008 3.99 -21.031 1 88.81 105 ARG B CA 1
ATOM 3500 C C . ARG B 1 105 ? 4.926 4.859 -20.391 1 88.81 105 ARG B C 1
ATOM 3502 O O . ARG B 1 105 ? 5.215 5.676 -19.516 1 88.81 105 ARG B O 1
ATOM 3509 N N . ALA B 1 106 ? 3.734 4.633 -20.859 1 91.25 106 ALA B N 1
ATOM 3510 C CA . ALA B 1 106 ? 2.609 5.375 -20.297 1 91.25 106 ALA B CA 1
ATOM 3511 C C . ALA B 1 106 ? 2.404 5.031 -18.828 1 91.25 106 ALA B C 1
ATOM 3513 O O . ALA B 1 106 ? 2.088 5.902 -18.016 1 91.25 106 ALA B O 1
ATOM 3514 N N . ILE B 1 107 ? 2.607 3.799 -18.5 1 90.62 107 ILE B N 1
ATOM 3515 C CA . ILE B 1 107 ? 2.459 3.336 -17.125 1 90.62 107 ILE B CA 1
ATOM 3516 C C . ILE B 1 107 ? 3.516 3.998 -16.25 1 90.62 107 ILE B C 1
ATOM 3518 O O . ILE B 1 107 ? 3.207 4.488 -15.156 1 90.62 107 ILE B O 1
ATOM 3522 N N . VAL B 1 108 ? 4.746 4.082 -16.734 1 90.81 108 VAL B N 1
ATOM 3523 C CA . VAL B 1 108 ? 5.836 4.691 -15.992 1 90.81 108 VAL B CA 1
ATOM 3524 C C . VAL B 1 108 ? 5.574 6.188 -15.82 1 90.81 108 VAL B C 1
ATOM 3526 O O . VAL B 1 108 ? 5.773 6.742 -14.734 1 90.81 108 VAL B O 1
ATOM 3529 N N . ALA B 1 109 ? 5.109 6.773 -16.891 1 91.38 109 ALA B N 1
ATOM 3530 C CA . ALA B 1 109 ? 4.809 8.203 -16.828 1 91.38 109 ALA B CA 1
ATOM 3531 C C . ALA B 1 109 ? 3.691 8.492 -15.836 1 91.38 109 ALA B C 1
ATOM 3533 O O . ALA B 1 109 ? 3.719 9.516 -15.141 1 91.38 109 ALA B O 1
ATOM 3534 N N . HIS B 1 110 ? 2.803 7.574 -15.766 1 92.31 110 HIS B N 1
ATOM 3535 C CA . HIS B 1 110 ? 1.599 7.793 -14.969 1 92.31 110 HIS B CA 1
ATOM 3536 C C . HIS B 1 110 ? 1.855 7.508 -13.492 1 92.31 110 HIS B C 1
ATOM 3538 O O . HIS B 1 110 ? 1.375 8.234 -12.617 1 92.31 110 HIS B O 1
ATOM 3544 N N . TYR B 1 111 ? 2.639 6.52 -13.125 1 93.94 111 TYR B N 1
ATOM 3545 C CA . TYR B 1 111 ? 2.742 6.066 -11.742 1 93.94 111 TYR B CA 1
ATOM 3546 C C . TYR B 1 111 ? 4.102 6.422 -11.156 1 93.94 111 TYR B C 1
ATOM 3548 O O . TYR B 1 111 ? 4.336 6.238 -9.961 1 93.94 111 TYR B O 1
ATOM 3556 N N . GLY B 1 112 ? 5.039 6.898 -12.016 1 92.88 112 GLY B N 1
ATOM 3557 C CA . GLY B 1 112 ? 6.305 7.43 -11.539 1 92.88 112 GLY B CA 1
ATOM 3558 C C . GLY B 1 112 ? 7.145 6.398 -10.805 1 92.88 112 GLY B C 1
ATOM 3559 O O . GLY B 1 112 ? 7.402 5.316 -11.328 1 92.88 112 GLY B O 1
ATOM 3560 N N . PRO B 1 113 ? 7.582 6.746 -9.555 1 93.31 113 PRO B N 1
ATOM 3561 C CA . PRO B 1 113 ? 8.516 5.887 -8.82 1 93.31 113 PRO B CA 1
ATOM 3562 C C . PRO B 1 113 ? 7.941 4.504 -8.531 1 93.31 113 PRO B C 1
ATOM 3564 O O . PRO B 1 113 ? 8.688 3.527 -8.445 1 93.31 113 PRO B O 1
ATOM 3567 N N . VAL B 1 114 ? 6.637 4.395 -8.391 1 94.06 114 VAL B N 1
ATOM 3568 C CA . VAL B 1 114 ? 5.996 3.115 -8.117 1 94.06 114 VAL B CA 1
ATOM 3569 C C . VAL B 1 114 ? 6.328 2.119 -9.227 1 94.06 114 VAL B C 1
ATOM 3571 O O . VAL B 1 114 ? 6.656 0.962 -8.953 1 94.06 114 VAL B O 1
ATOM 3574 N N . ALA B 1 115 ? 6.348 2.59 -10.477 1 92.94 115 ALA B N 1
ATOM 3575 C CA . ALA B 1 115 ? 6.582 1.743 -11.648 1 92.94 115 ALA B CA 1
ATOM 3576 C C . ALA B 1 115 ? 8.055 1.378 -11.773 1 92.94 115 ALA B C 1
ATOM 3578 O O . ALA B 1 115 ? 8.43 0.557 -12.617 1 92.94 115 ALA B O 1
ATOM 3579 N N . ARG B 1 116 ? 8.922 1.924 -10.945 1 92.25 116 ARG B N 1
ATOM 3580 C CA . ARG B 1 116 ? 10.352 1.707 -11.078 1 92.25 116 ARG B CA 1
ATOM 3581 C C . ARG B 1 116 ? 10.875 0.787 -9.984 1 92.25 116 ARG B C 1
ATOM 3583 O O . ARG B 1 116 ? 12.078 0.524 -9.898 1 92.25 116 ARG B O 1
ATOM 3590 N N . ASP B 1 117 ? 9.969 0.306 -9.125 1 93.38 117 ASP B N 1
ATOM 3591 C CA . ASP B 1 117 ? 10.375 -0.722 -8.172 1 93.38 117 ASP B CA 1
ATOM 3592 C C . ASP B 1 117 ? 10.867 -1.976 -8.883 1 93.38 117 ASP B C 1
ATOM 3594 O O . ASP B 1 117 ? 10.477 -2.24 -10.023 1 93.38 117 ASP B O 1
ATOM 3598 N N . PRO B 1 118 ? 11.758 -2.746 -8.195 1 95 118 PRO B N 1
ATOM 3599 C CA . PRO B 1 118 ? 12.281 -3.953 -8.844 1 95 118 PRO B CA 1
ATOM 3600 C C . PRO B 1 118 ? 11.18 -4.93 -9.242 1 95 118 PRO B C 1
ATOM 3602 O O . PRO B 1 118 ? 10.109 -4.949 -8.633 1 95 118 PRO B O 1
ATOM 3605 N N . ALA B 1 119 ? 11.461 -5.738 -10.18 1 96.62 119 ALA B N 1
ATOM 3606 C CA . ALA B 1 119 ? 10.492 -6.652 -10.781 1 96.62 119 ALA B CA 1
ATOM 3607 C C . ALA B 1 119 ? 10.023 -7.695 -9.773 1 96.62 119 ALA B C 1
ATOM 3609 O O . ALA B 1 119 ? 10.797 -8.148 -8.93 1 96.62 119 ALA B O 1
ATOM 3610 N N . VAL B 1 120 ? 8.766 -8.039 -9.852 1 97.38 120 VAL B N 1
ATOM 3611 C CA . VAL B 1 120 ? 8.164 -9.141 -9.109 1 97.38 120 VAL B CA 1
ATOM 3612 C C . VAL B 1 120 ? 7.41 -10.062 -10.07 1 97.38 120 VAL B C 1
ATOM 3614 O O . VAL B 1 120 ? 7.016 -9.648 -11.156 1 97.38 120 VAL B O 1
ATOM 3617 N N . CYS B 1 121 ? 7.238 -11.32 -9.711 1 98.69 121 CYS B N 1
ATOM 3618 C CA . CYS B 1 121 ? 6.664 -12.328 -10.586 1 98.69 121 CYS B CA 1
ATOM 3619 C C . CYS B 1 121 ? 5.559 -13.102 -9.883 1 98.69 121 CYS B C 1
ATOM 3621 O O . CYS B 1 121 ? 5.746 -13.586 -8.766 1 98.69 121 CYS B O 1
ATOM 3623 N N . GLY B 1 122 ? 4.434 -13.227 -10.539 1 98.5 122 GLY B N 1
ATOM 3624 C CA . GLY B 1 122 ? 3.299 -13.969 -10.008 1 98.5 122 GLY B CA 1
ATOM 3625 C C . GLY B 1 122 ? 2.922 -15.172 -10.852 1 98.5 122 GLY B C 1
ATOM 3626 O O . GLY B 1 122 ? 3.516 -15.406 -11.906 1 98.5 122 GLY B O 1
ATOM 3627 N N . CYS B 1 123 ? 2.129 -16.016 -10.289 1 98.81 123 CYS B N 1
ATOM 3628 C CA . CYS B 1 123 ? 1.395 -17.078 -10.969 1 98.81 123 CYS B CA 1
ATOM 3629 C C . CYS B 1 123 ? -0.103 -16.781 -10.969 1 98.81 123 CYS B C 1
ATOM 3631 O O . CYS B 1 123 ? -0.716 -16.672 -9.906 1 98.81 123 CYS B O 1
ATOM 3633 N N . HIS B 1 124 ? -0.649 -16.609 -12.125 1 98.56 124 HIS B N 1
ATOM 3634 C CA . HIS B 1 124 ? -2.074 -16.312 -12.25 1 98.56 124 HIS B CA 1
ATOM 3635 C C . HIS B 1 124 ? -2.846 -17.547 -12.711 1 98.56 124 HIS B C 1
ATOM 3637 O O . HIS B 1 124 ? -2.438 -18.219 -13.656 1 98.56 124 HIS B O 1
ATOM 3643 N N . VAL B 1 125 ? -3.906 -17.812 -12.031 1 98.88 125 VAL B N 1
ATOM 3644 C CA . VAL B 1 125 ? -4.75 -18.953 -12.383 1 98.88 125 VAL B CA 1
ATOM 3645 C C . VAL B 1 125 ? -6.082 -18.453 -12.945 1 98.88 125 VAL B C 1
ATOM 3647 O O . VAL B 1 125 ? -6.77 -17.656 -12.305 1 98.88 125 VAL B O 1
ATOM 3650 N N . HIS B 1 126 ? -6.367 -18.875 -14.133 1 98.75 126 HIS B N 1
ATOM 3651 C CA . HIS B 1 126 ? -7.656 -18.625 -14.766 1 98.75 126 HIS B CA 1
ATOM 3652 C C . HIS B 1 126 ? -8.578 -19.828 -14.641 1 98.75 126 HIS B C 1
ATOM 3654 O O . HIS B 1 126 ? -8.195 -20.953 -14.992 1 98.75 126 HIS B O 1
ATOM 3660 N N . VAL B 1 127 ? -9.766 -19.625 -14.133 1 98.88 127 VAL B N 1
ATOM 3661 C CA . VAL B 1 127 ? -10.766 -20.688 -14.031 1 98.88 127 VAL B CA 1
ATOM 3662 C C . VAL B 1 127 ? -12.031 -20.281 -14.781 1 98.88 127 VAL B C 1
ATOM 3664 O O . VAL B 1 127 ? -12.57 -19.203 -14.547 1 98.88 127 VAL B O 1
ATOM 3667 N N . GLY B 1 128 ? -12.492 -21.156 -15.641 1 98.56 128 GLY B N 1
ATOM 3668 C CA . GLY B 1 128 ? -13.641 -20.859 -16.484 1 98.56 128 GLY B CA 1
ATOM 3669 C C . GLY B 1 128 ? -14.93 -20.719 -15.695 1 98.56 128 GLY B C 1
ATOM 3670 O O . GLY B 1 128 ? -15.227 -21.516 -14.812 1 98.56 128 GLY B O 1
ATOM 3671 N N . VAL B 1 129 ? -15.641 -19.688 -15.922 1 97.88 129 VAL B N 1
ATOM 3672 C CA . VAL B 1 129 ? -17 -19.469 -15.438 1 97.88 129 VAL B CA 1
ATOM 3673 C C . VAL B 1 129 ? -17.891 -19.016 -16.594 1 97.88 129 VAL B C 1
ATOM 3675 O O . VAL B 1 129 ? -17.422 -18.438 -17.562 1 97.88 129 VAL B O 1
ATOM 3678 N N . PRO B 1 130 ? -19.172 -19.234 -16.531 1 95.56 130 PRO B N 1
ATOM 3679 C CA . PRO B 1 130 ? -20.047 -19.031 -17.688 1 95.56 130 PRO B CA 1
ATOM 3680 C C . PRO B 1 130 ? -20.312 -17.547 -17.969 1 95.56 130 PRO B C 1
ATOM 3682 O O . PRO B 1 130 ? -20.625 -17.172 -19.109 1 95.56 130 PRO B O 1
ATOM 3685 N N . ASP B 1 131 ? -20.312 -16.672 -16.969 1 95.12 131 ASP B N 1
ATOM 3686 C CA . ASP B 1 131 ? -20.625 -15.266 -17.203 1 95.12 131 ASP B CA 1
ATOM 3687 C C . ASP B 1 131 ? -20.031 -14.383 -16.094 1 95.12 131 ASP B C 1
ATOM 3689 O O . ASP B 1 131 ? -19.516 -14.891 -15.102 1 95.12 131 ASP B O 1
ATOM 3693 N N . ARG B 1 132 ? -20.078 -13.102 -16.375 1 95.19 132 ARG B N 1
ATOM 3694 C CA . ARG B 1 132 ? -19.469 -12.117 -15.484 1 95.19 132 ARG B CA 1
ATOM 3695 C C . ARG B 1 132 ? -20.203 -12.062 -14.156 1 95.19 132 ARG B C 1
ATOM 3697 O O . ARG B 1 132 ? -19.6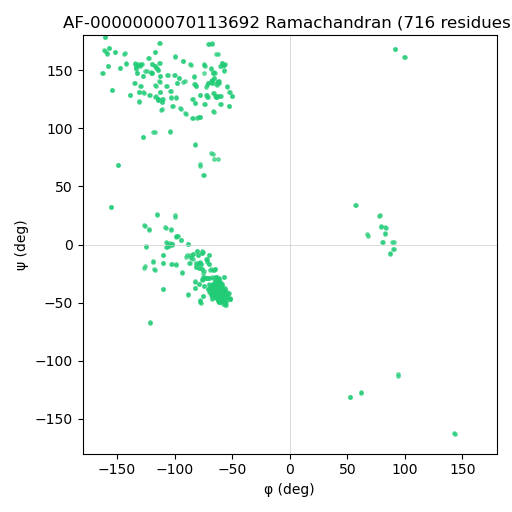09 -11.797 -13.109 1 95.19 132 ARG B O 1
ATOM 3704 N N . ALA B 1 133 ? -21.531 -12.266 -14.18 1 96.56 133 ALA B N 1
ATOM 3705 C CA . ALA B 1 133 ? -22.312 -12.242 -12.945 1 96.56 133 ALA B CA 1
ATOM 3706 C C . ALA B 1 133 ? -21.812 -13.281 -11.953 1 96.56 133 ALA B C 1
ATOM 3708 O O . ALA B 1 133 ? -21.609 -12.977 -10.773 1 96.56 133 ALA B O 1
ATOM 3709 N N . LEU B 1 134 ? -21.609 -14.477 -12.469 1 97.19 134 LEU B N 1
ATOM 3710 C CA . LEU B 1 134 ? -21.078 -15.523 -11.602 1 97.19 134 LEU B CA 1
ATOM 3711 C C . LEU B 1 134 ? -19.641 -15.195 -11.18 1 97.19 134 LEU B C 1
ATOM 3713 O O . LEU B 1 134 ? -19.25 -15.5 -10.047 1 97.19 134 LEU B O 1
ATOM 3717 N N . ALA B 1 135 ? -18.844 -14.602 -12.086 1 97.56 135 ALA B N 1
ATOM 3718 C CA . ALA B 1 135 ? -17.469 -14.227 -11.734 1 97.56 135 ALA B CA 1
ATOM 3719 C C . ALA B 1 135 ? -17.453 -13.289 -10.531 1 97.56 135 ALA B C 1
ATOM 3721 O O . ALA B 1 135 ? -16.641 -13.445 -9.625 1 97.56 135 ALA B O 1
ATOM 3722 N N . VAL B 1 136 ? -18.391 -12.359 -10.469 1 96.94 136 VAL B N 1
ATOM 3723 C CA . VAL B 1 136 ? -18.484 -11.406 -9.367 1 96.94 136 VAL B CA 1
ATOM 3724 C C . VAL B 1 136 ? -18.828 -12.141 -8.078 1 96.94 136 VAL B C 1
ATOM 3726 O O . VAL B 1 136 ? -18.219 -11.906 -7.035 1 96.94 136 VAL B O 1
ATOM 3729 N N . GLU B 1 137 ? -19.781 -13.086 -8.172 1 97.31 137 GLU B N 1
ATOM 3730 C CA . GLU B 1 137 ? -20.172 -13.891 -7.016 1 97.31 137 GLU B CA 1
ATOM 3731 C C . GLU B 1 137 ? -19 -14.703 -6.484 1 97.31 137 GLU B C 1
ATOM 3733 O O . GLU B 1 137 ? -18.781 -14.781 -5.273 1 97.31 137 GLU B O 1
ATOM 3738 N N . VAL B 1 138 ? -18.281 -15.242 -7.402 1 98.19 138 VAL B N 1
ATOM 3739 C CA . VAL B 1 138 ? -17.156 -16.109 -7.051 1 98.19 138 VAL B CA 1
ATOM 3740 C C . VAL B 1 138 ? -16.062 -15.273 -6.383 1 98.19 138 VAL B C 1
ATOM 3742 O O . VAL B 1 138 ? -15.555 -15.648 -5.328 1 98.19 138 VAL B O 1
ATOM 3745 N N . CYS B 1 139 ? -15.727 -14.133 -6.953 1 97.75 139 CYS B N 1
ATOM 3746 C CA . CYS B 1 139 ? -14.68 -13.281 -6.391 1 97.75 139 CYS B CA 1
ATOM 3747 C C . CYS B 1 139 ? -15.016 -12.898 -4.953 1 97.75 139 CYS B C 1
ATOM 3749 O O . CYS B 1 139 ? -14.133 -12.898 -4.09 1 97.75 139 CYS B O 1
ATOM 3751 N N . THR B 1 140 ? -16.266 -12.633 -4.703 1 97.06 140 THR B N 1
ATOM 3752 C CA . THR B 1 140 ? -16.719 -12.266 -3.365 1 97.06 140 THR B CA 1
ATOM 3753 C C . THR B 1 140 ? -16.484 -13.406 -2.383 1 97.06 140 THR B C 1
ATOM 3755 O O . THR B 1 140 ? -16.031 -13.18 -1.255 1 97.06 140 THR B O 1
ATOM 3758 N N . ARG B 1 141 ? -16.672 -14.594 -2.826 1 97.5 141 ARG B N 1
ATOM 3759 C CA . ARG B 1 141 ? -16.656 -15.766 -1.955 1 97.5 141 ARG B CA 1
ATOM 3760 C C . ARG B 1 141 ? -15.227 -16.281 -1.773 1 97.5 141 ARG B C 1
ATOM 3762 O O . ARG B 1 141 ? -14.969 -17.094 -0.884 1 97.5 141 ARG B O 1
ATOM 3769 N N . LEU B 1 142 ? -14.273 -15.797 -2.564 1 97.88 142 LEU B N 1
ATOM 3770 C CA . LEU B 1 142 ? -12.883 -16.234 -2.475 1 97.88 142 LEU B CA 1
ATOM 3771 C C . LEU B 1 142 ? -12.125 -15.406 -1.44 1 97.88 142 LEU B C 1
ATOM 3773 O O . LEU B 1 142 ? -11.039 -15.805 -0.998 1 97.88 142 LEU B O 1
ATOM 3777 N N . ARG B 1 143 ? -12.656 -14.25 -1.016 1 96.94 143 ARG B N 1
ATOM 3778 C CA . ARG B 1 143 ? -11.945 -13.242 -0.237 1 96.94 143 ARG B CA 1
ATOM 3779 C C . ARG B 1 143 ? -11.281 -13.859 0.989 1 96.94 143 ARG B C 1
ATOM 3781 O O . ARG B 1 143 ? -10.078 -13.711 1.188 1 96.94 143 ARG B O 1
ATOM 3788 N N . GLY B 1 144 ? -12.008 -14.68 1.712 1 96.94 144 GLY B N 1
ATOM 3789 C CA . GLY B 1 144 ? -11.562 -15.148 3.016 1 96.94 144 GLY B CA 1
ATOM 3790 C C . GLY B 1 144 ? -10.555 -16.281 2.93 1 96.94 144 GLY B C 1
ATOM 3791 O O . GLY B 1 144 ? -9.891 -16.609 3.918 1 96.94 144 GLY B O 1
ATOM 3792 N N . TRP B 1 145 ? -10.344 -16.828 1.715 1 98.31 145 TRP B N 1
ATOM 3793 C CA . TRP B 1 145 ? -9.508 -18.016 1.585 1 98.31 145 TRP B CA 1
ATOM 3794 C C . TRP B 1 145 ? -8.188 -17.688 0.892 1 98.31 145 TRP B C 1
ATOM 3796 O O . TRP B 1 145 ? -7.227 -18.453 0.959 1 98.31 145 TRP B O 1
ATOM 3806 N N . LEU B 1 146 ? -8.109 -16.547 0.235 1 98.38 146 LEU B N 1
ATOM 3807 C CA . LEU B 1 146 ? -6.953 -16.234 -0.591 1 98.38 146 LEU B CA 1
ATOM 3808 C C . LEU B 1 146 ? -5.711 -16.031 0.271 1 98.38 146 LEU B C 1
ATOM 3810 O O . LEU B 1 146 ? -4.59 -16.297 -0.175 1 98.38 146 LEU B O 1
ATOM 3814 N N . PRO B 1 147 ? -5.832 -15.578 1.576 1 98.5 147 PRO B N 1
ATOM 3815 C CA . PRO B 1 147 ? -4.629 -15.523 2.408 1 98.5 147 PRO B CA 1
ATOM 3816 C C . PRO B 1 147 ? -3.973 -16.891 2.592 1 98.5 147 PRO B C 1
ATOM 3818 O O . PRO B 1 147 ? -2.746 -16.984 2.664 1 98.5 147 PRO B O 1
ATOM 3821 N N . VAL B 1 148 ? -4.758 -17.922 2.678 1 98.81 148 VAL B N 1
ATOM 3822 C CA . VAL B 1 148 ? -4.207 -19.266 2.834 1 98.81 148 VAL B CA 1
ATOM 3823 C C . VAL B 1 148 ? -3.475 -19.672 1.558 1 98.81 148 VAL B C 1
ATOM 3825 O O . VAL B 1 148 ? -2.361 -20.203 1.616 1 98.81 148 VAL B O 1
ATOM 3828 N N . VAL B 1 149 ? -4.098 -19.375 0.412 1 98.88 149 VAL B N 1
ATOM 3829 C CA . VAL B 1 149 ? -3.465 -19.672 -0.87 1 98.88 149 VAL B CA 1
ATOM 3830 C C . VAL B 1 149 ? -2.174 -18.859 -1.001 1 98.88 149 VAL B C 1
ATOM 3832 O O . VAL B 1 149 ? -1.152 -19.391 -1.454 1 98.88 149 VAL B O 1
ATOM 3835 N N . GLN B 1 150 ? -2.252 -17.609 -0.573 1 98.75 150 GLN B N 1
ATOM 3836 C CA . GLN B 1 150 ? -1.095 -16.719 -0.581 1 98.75 150 GLN B CA 1
ATOM 3837 C C . GLN B 1 150 ? 0.052 -17.297 0.24 1 98.75 150 GLN B C 1
ATOM 3839 O O . GLN B 1 150 ? 1.194 -17.344 -0.222 1 98.75 150 GLN B O 1
ATOM 3844 N N . ALA B 1 151 ? -0.259 -17.734 1.422 1 98.88 151 ALA B N 1
ATOM 3845 C CA . ALA B 1 151 ? 0.75 -18.297 2.316 1 98.88 151 ALA B CA 1
ATOM 3846 C C . ALA B 1 151 ? 1.385 -19.547 1.713 1 98.88 151 ALA B C 1
ATOM 3848 O O . ALA B 1 151 ? 2.604 -19.734 1.777 1 98.88 151 ALA B O 1
ATOM 3849 N N . LEU B 1 152 ? 0.554 -20.344 1.118 1 98.81 152 LEU B N 1
ATOM 3850 C CA . LEU B 1 152 ? 0.997 -21.594 0.503 1 98.81 152 LEU B CA 1
ATOM 3851 C C . LEU B 1 152 ? 1.943 -21.328 -0.661 1 98.81 152 LEU B C 1
ATOM 3853 O O . LEU B 1 152 ? 2.91 -22.062 -0.867 1 98.81 152 LEU B O 1
ATOM 3857 N N . ALA B 1 153 ? 1.728 -20.219 -1.372 1 98.81 153 ALA B N 1
ATOM 3858 C CA . ALA B 1 153 ? 2.451 -19.938 -2.607 1 98.81 153 ALA B CA 1
ATOM 3859 C C . ALA B 1 153 ? 3.619 -18.984 -2.354 1 98.81 153 ALA B C 1
ATOM 3861 O O . ALA B 1 153 ? 4.266 -18.531 -3.295 1 98.81 153 ALA B O 1
ATOM 3862 N N . ALA B 1 154 ? 3.91 -18.656 -1.094 1 98.81 154 ALA B N 1
ATOM 3863 C CA . ALA B 1 154 ? 4.961 -17.688 -0.782 1 98.81 154 ALA B CA 1
ATOM 3864 C C . ALA B 1 154 ? 6.312 -18.156 -1.311 1 98.81 154 ALA B C 1
ATOM 3866 O O . ALA B 1 154 ? 6.742 -19.281 -1.025 1 98.81 154 ALA B O 1
ATOM 3867 N N . ASN B 1 155 ? 7.004 -17.297 -2.082 1 98.94 155 ASN B N 1
ATOM 3868 C CA . ASN B 1 155 ? 8.219 -17.688 -2.785 1 98.94 155 ASN B CA 1
ATOM 3869 C C . ASN B 1 155 ? 9.117 -16.484 -3.066 1 98.94 155 ASN B C 1
ATOM 3871 O O . ASN B 1 155 ? 9.797 -16.438 -4.09 1 98.94 155 ASN B O 1
ATOM 3875 N N . SER B 1 156 ? 9.141 -15.438 -2.199 1 98.88 156 SER B N 1
ATOM 3876 C CA . SER B 1 156 ? 9.914 -14.234 -2.482 1 98.88 156 SER B CA 1
ATOM 3877 C C . SER B 1 156 ? 10.414 -13.586 -1.196 1 98.88 156 SER B C 1
ATOM 3879 O O . SER B 1 156 ? 10.086 -12.43 -0.91 1 98.88 156 SER B O 1
ATOM 3881 N N . PRO B 1 157 ? 11.352 -14.25 -0.486 1 98.69 157 PRO B N 1
ATOM 3882 C CA . PRO B 1 157 ? 11.781 -13.734 0.817 1 98.69 157 PRO B CA 1
ATOM 3883 C C . PRO B 1 157 ? 12.93 -12.742 0.711 1 98.69 157 PRO B C 1
ATOM 3885 O O . PRO B 1 157 ? 13.359 -12.172 1.721 1 98.69 157 PRO B O 1
ATOM 3888 N N . TRP B 1 158 ? 13.422 -12.43 -0.489 1 98.56 158 TRP B N 1
ATOM 3889 C CA . TRP B 1 158 ? 14.648 -11.664 -0.627 1 98.56 158 TRP B CA 1
ATOM 3890 C C . TRP B 1 158 ? 14.375 -10.305 -1.258 1 98.56 158 TRP B C 1
ATOM 3892 O O . TRP B 1 158 ? 13.445 -10.156 -2.049 1 98.56 158 TRP B O 1
ATOM 3902 N N . SER B 1 159 ? 15.133 -9.352 -0.949 1 97.69 159 SER B N 1
ATOM 3903 C CA . SER B 1 159 ? 15.25 -8.055 -1.603 1 97.69 159 SER B CA 1
ATOM 3904 C C . SER B 1 159 ? 16.625 -7.438 -1.368 1 97.69 159 SER B C 1
ATOM 3906 O O . SER B 1 159 ? 17.156 -7.512 -0.261 1 97.69 159 SER B O 1
ATOM 3908 N N . ALA B 1 160 ? 17.234 -6.945 -2.406 1 96.5 160 ALA B N 1
ATOM 3909 C CA . ALA B 1 160 ? 18.516 -6.262 -2.338 1 96.5 160 ALA B CA 1
ATOM 3910 C C . ALA B 1 160 ? 19.578 -7.156 -1.7 1 96.5 160 ALA B C 1
ATOM 3912 O O . ALA B 1 160 ? 20.406 -6.684 -0.913 1 96.5 160 ALA B O 1
ATOM 3913 N N . GLY B 1 161 ? 19.516 -8.438 -1.926 1 97.62 161 GLY B N 1
ATOM 3914 C CA . GLY B 1 161 ? 20.531 -9.383 -1.498 1 97.62 161 GLY B CA 1
ATOM 3915 C C . GLY B 1 161 ? 20.359 -9.82 -0.055 1 97.62 161 GLY B C 1
ATOM 3916 O O . GLY B 1 161 ? 21.25 -10.484 0.501 1 97.62 161 GLY B O 1
ATOM 3917 N N . ALA B 1 162 ? 19.234 -9.445 0.563 1 97.06 162 ALA B N 1
ATOM 3918 C CA . ALA B 1 162 ? 19.047 -9.75 1.982 1 97.06 162 ALA B CA 1
ATOM 3919 C C . ALA B 1 162 ? 17.672 -10.328 2.256 1 97.06 162 ALA B C 1
ATOM 3921 O O . ALA B 1 162 ? 16.719 -10.078 1.502 1 97.06 162 ALA B O 1
ATOM 3922 N N . ASP B 1 163 ? 17.609 -11.164 3.312 1 97.75 163 ASP B N 1
ATOM 3923 C CA . ASP B 1 163 ? 16.328 -11.641 3.828 1 97.75 163 ASP B CA 1
ATOM 3924 C C . ASP B 1 163 ? 15.453 -10.477 4.281 1 97.75 163 ASP B C 1
ATOM 3926 O O . ASP B 1 163 ? 15.852 -9.688 5.137 1 97.75 163 ASP B O 1
ATOM 3930 N N . THR B 1 164 ? 14.289 -10.367 3.691 1 97.44 164 THR B N 1
ATOM 3931 C CA . THR B 1 164 ? 13.414 -9.234 3.982 1 97.44 164 THR B CA 1
ATOM 3932 C C . THR B 1 164 ? 12.688 -9.445 5.309 1 97.44 164 THR B C 1
ATOM 3934 O O . THR B 1 164 ? 12.148 -8.492 5.879 1 97.44 164 THR B O 1
ATOM 3937 N N . GLY B 1 165 ? 12.602 -10.672 5.762 1 96.25 165 GLY B N 1
ATOM 3938 C CA . GLY B 1 165 ? 11.75 -11.023 6.883 1 96.25 165 GLY B CA 1
ATOM 3939 C C . GLY B 1 165 ? 10.344 -11.422 6.465 1 96.25 165 GLY B C 1
ATOM 3940 O O . GLY B 1 165 ? 9.523 -11.812 7.301 1 96.25 165 GLY B O 1
ATOM 3941 N N . TYR B 1 166 ? 10.031 -11.328 5.199 1 97.75 166 TYR B N 1
ATOM 3942 C CA . TYR B 1 166 ? 8.758 -11.75 4.633 1 97.75 166 TYR B CA 1
ATOM 3943 C C . TYR B 1 166 ? 8.914 -13.047 3.84 1 97.75 166 TYR B C 1
ATOM 3945 O O . TYR B 1 166 ? 9.945 -13.266 3.195 1 97.75 166 TYR B O 1
ATOM 3953 N N . ALA B 1 167 ? 7.863 -13.867 3.893 1 98.56 167 ALA B N 1
ATOM 3954 C CA . ALA B 1 167 ? 7.812 -15.031 3.008 1 98.56 167 ALA B CA 1
ATOM 3955 C C . ALA B 1 167 ? 7.484 -14.617 1.576 1 98.56 167 ALA B C 1
ATOM 3957 O O . ALA B 1 167 ? 7.996 -15.211 0.621 1 98.56 167 ALA B O 1
ATOM 3958 N N . SER B 1 168 ? 6.672 -13.641 1.426 1 98.62 168 SER B N 1
ATOM 3959 C CA . SER B 1 168 ? 6.305 -13.07 0.134 1 98.62 168 SER B CA 1
ATOM 3960 C C . SER B 1 168 ? 6.508 -11.562 0.119 1 98.62 168 SER B C 1
ATOM 3962 O O . SER B 1 168 ? 5.594 -10.805 0.437 1 98.62 168 SER B O 1
ATOM 3964 N N . TRP B 1 169 ? 7.656 -11.125 -0.305 1 98.44 169 TRP B N 1
ATOM 3965 C CA . TRP B 1 169 ? 7.973 -9.711 -0.455 1 98.44 169 TRP B CA 1
ATOM 3966 C C . TRP B 1 169 ? 7.199 -9.102 -1.618 1 98.44 169 TRP B C 1
ATOM 3968 O O . TRP B 1 169 ? 6.812 -7.926 -1.568 1 98.44 169 TRP B O 1
ATOM 3978 N N . ARG B 1 170 ? 6.891 -9.891 -2.594 1 98.38 170 ARG B N 1
ATOM 3979 C CA . ARG B 1 170 ? 6.113 -9.438 -3.742 1 98.38 170 ARG B CA 1
ATOM 3980 C C . ARG B 1 170 ? 4.832 -8.742 -3.295 1 98.38 170 ARG B C 1
ATOM 3982 O O . ARG B 1 170 ? 4.504 -7.66 -3.781 1 98.38 170 ARG B O 1
ATOM 3989 N N . CYS B 1 171 ? 4.148 -9.367 -2.389 1 96.44 171 CYS B N 1
ATOM 3990 C CA . CYS B 1 171 ? 2.859 -8.852 -1.938 1 96.44 171 CYS B CA 1
ATOM 3991 C C . CYS B 1 171 ? 3.02 -7.484 -1.283 1 96.44 171 CYS B C 1
ATOM 3993 O O . CYS B 1 171 ? 2.215 -6.582 -1.52 1 96.44 171 CYS B O 1
ATOM 3995 N N . VAL B 1 172 ? 4.09 -7.297 -0.529 1 96 172 VAL B N 1
ATOM 3996 C CA . VAL B 1 172 ? 4.34 -6.055 0.191 1 96 172 VAL B CA 1
ATOM 3997 C C . VAL B 1 172 ? 4.801 -4.977 -0.787 1 96 172 VAL B C 1
ATOM 3999 O O . VAL B 1 172 ? 4.328 -3.838 -0.734 1 96 172 VAL B O 1
ATOM 4002 N N . GLN B 1 173 ? 5.695 -5.352 -1.682 1 96.31 173 GLN B N 1
ATOM 4003 C CA . GLN B 1 173 ? 6.223 -4.41 -2.664 1 96.31 173 GLN B CA 1
ATOM 4004 C C . GLN B 1 173 ? 5.109 -3.844 -3.539 1 96.31 173 GLN B C 1
ATOM 4006 O O . GLN B 1 173 ? 5.121 -2.66 -3.883 1 96.31 173 GLN B O 1
ATOM 4011 N N . LEU B 1 174 ? 4.141 -4.637 -3.818 1 96 174 LEU B N 1
ATOM 4012 C CA . LEU B 1 174 ? 3.096 -4.273 -4.77 1 96 174 LEU B CA 1
ATOM 4013 C C . LEU B 1 174 ? 2.051 -3.377 -4.113 1 96 174 LEU B C 1
ATOM 4015 O O . LEU B 1 174 ? 1.184 -2.828 -4.797 1 96 174 LEU B O 1
ATOM 4019 N N . GLU B 1 175 ? 2.141 -3.148 -2.846 1 94.25 175 GLU B N 1
ATOM 4020 C CA . GLU B 1 175 ? 1.112 -2.426 -2.102 1 94.25 175 GLU B CA 1
ATOM 4021 C C . GLU B 1 175 ? 1.01 -0.976 -2.566 1 94.25 175 GLU B C 1
ATOM 4023 O O . GLU B 1 175 ? -0.025 -0.332 -2.385 1 94.25 175 GLU B O 1
ATOM 4028 N N . ARG B 1 176 ? 1.997 -0.371 -3.207 1 93.06 176 ARG B N 1
ATOM 4029 C CA . ARG B 1 176 ? 1.971 1.024 -3.635 1 93.06 176 ARG B CA 1
ATOM 4030 C C . ARG B 1 176 ? 1.197 1.182 -4.941 1 93.06 176 ARG B C 1
ATOM 4032 O O . ARG B 1 176 ? 0.855 2.299 -5.336 1 93.06 176 ARG B O 1
ATOM 4039 N N . TRP B 1 177 ? 0.981 0.041 -5.621 1 93.19 177 TRP B N 1
ATOM 4040 C CA . TRP B 1 177 ? 0.162 0.106 -6.828 1 93.19 177 TRP B CA 1
ATOM 4041 C C . TRP B 1 177 ? -1.303 0.343 -6.48 1 93.19 177 TRP B C 1
ATOM 4043 O O . TRP B 1 177 ? -1.894 -0.412 -5.703 1 93.19 177 TRP B O 1
ATOM 4053 N N . PRO B 1 178 ? -1.893 1.324 -7.062 1 89.5 178 PRO B N 1
ATOM 4054 C CA . PRO B 1 178 ? -3.301 1.571 -6.742 1 89.5 178 PRO B CA 1
ATOM 4055 C C . PRO B 1 178 ? -4.219 0.452 -7.223 1 89.5 178 PRO B C 1
ATOM 4057 O O . PRO B 1 178 ? -3.912 -0.223 -8.211 1 89.5 178 PRO B O 1
ATOM 4060 N N . SER B 1 179 ? -5.262 0.187 -6.555 1 83.62 179 SER B N 1
ATOM 4061 C CA . SER B 1 179 ? -6.309 -0.777 -6.867 1 83.62 179 SER B CA 1
ATOM 4062 C C . SER B 1 179 ? -5.785 -2.207 -6.801 1 83.62 179 SER B C 1
ATOM 4064 O O . SER B 1 179 ? -6.383 -3.121 -7.371 1 83.62 179 SER B O 1
ATOM 4066 N N . LEU B 1 180 ? -4.617 -2.404 -6.328 1 90.81 180 LEU B N 1
ATOM 4067 C CA . LEU B 1 180 ? -4.133 -3.746 -6.027 1 90.81 180 LEU B CA 1
ATOM 4068 C C . LEU B 1 180 ? -4.609 -4.199 -4.652 1 90.81 180 LEU B C 1
ATOM 4070 O O . LEU B 1 180 ? -4.637 -3.406 -3.705 1 90.81 180 LEU B O 1
ATOM 4074 N N . GLY B 1 181 ? -5.023 -5.445 -4.539 1 92.19 181 GLY B N 1
ATOM 4075 C CA . GLY B 1 181 ? -5.453 -5.957 -3.248 1 92.19 181 GLY B CA 1
ATOM 4076 C C . GLY B 1 181 ? -6.629 -6.91 -3.348 1 92.19 181 GLY B C 1
ATOM 4077 O O . GLY B 1 181 ? -6.871 -7.496 -4.406 1 92.19 181 GLY B O 1
ATOM 4078 N N . PRO B 1 182 ? -7.234 -7.078 -2.221 1 95.19 182 PRO B N 1
ATOM 4079 C CA . PRO B 1 182 ? -8.383 -7.988 -2.215 1 95.19 182 PRO B CA 1
ATOM 4080 C C . PRO B 1 182 ? -9.547 -7.469 -3.053 1 95.19 182 PRO B C 1
ATOM 4082 O O . PRO B 1 182 ? -9.734 -6.254 -3.178 1 95.19 182 PRO B O 1
ATOM 4085 N N . TRP B 1 183 ? -10.281 -8.367 -3.631 1 95.5 183 TRP B N 1
ATOM 4086 C CA . TRP B 1 183 ? -11.555 -8.031 -4.262 1 95.5 183 TRP B CA 1
ATOM 4087 C C . TRP 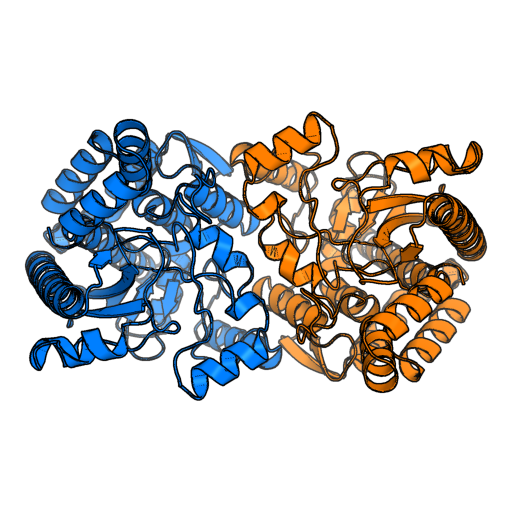B 1 183 ? -12.43 -7.215 -3.316 1 95.5 183 TRP B C 1
ATOM 4089 O O . TRP B 1 183 ? -12.625 -7.598 -2.16 1 95.5 183 TRP B O 1
ATOM 4099 N N . PRO B 1 184 ? -12.883 -6.078 -3.889 1 92.56 184 PRO B N 1
ATOM 4100 C CA . PRO B 1 184 ? -13.797 -5.305 -3.045 1 92.56 184 PRO B CA 1
ATOM 4101 C C . PRO B 1 184 ? -15.188 -5.938 -2.953 1 92.56 184 PRO B C 1
ATOM 4103 O O . PRO B 1 184 ? -15.531 -6.793 -3.771 1 92.56 184 PRO B O 1
ATOM 4106 N N . HIS B 1 185 ? -15.906 -5.867 -1.954 1 87.25 185 HIS B N 1
ATOM 4107 C CA . HIS B 1 185 ? -17.25 -6.402 -1.766 1 87.25 185 HIS B CA 1
ATOM 4108 C C . HIS B 1 185 ? -18.234 -5.77 -2.746 1 87.25 185 HIS B C 1
ATOM 4110 O O . HIS B 1 185 ? -19.062 -4.941 -2.357 1 87.25 185 HIS B O 1
ATOM 4116 N N . LEU B 1 186 ? -18.078 -6.238 -4.02 1 92.12 186 LEU B N 1
ATOM 4117 C CA . LEU B 1 186 ? -19 -5.754 -5.043 1 92.12 186 LEU B CA 1
ATOM 4118 C C . LEU B 1 186 ? -20.219 -6.668 -5.156 1 92.12 186 LEU B C 1
ATOM 4120 O O . LEU B 1 186 ? -20.094 -7.891 -5.078 1 92.12 186 LEU B O 1
ATOM 4124 N N . ARG B 1 187 ? -21.422 -6.117 -5.352 1 86.94 187 ARG B N 1
ATOM 4125 C CA . ARG B 1 187 ? -22.672 -6.84 -5.16 1 86.94 187 ARG B CA 1
ATOM 4126 C C . ARG B 1 187 ? -23.266 -7.277 -6.496 1 86.94 187 ARG B C 1
ATOM 4128 O O . ARG B 1 187 ? -24.125 -8.148 -6.539 1 86.94 187 ARG B O 1
ATOM 4135 N N . SER B 1 188 ? -22.812 -6.688 -7.539 1 94.69 188 SER B N 1
ATOM 4136 C CA . SER B 1 188 ? -23.375 -6.957 -8.859 1 94.69 188 SER B CA 1
ATOM 4137 C C . SER B 1 188 ? -22.422 -6.52 -9.961 1 94.69 188 SER B C 1
ATOM 4139 O O . SER B 1 188 ? -21.422 -5.863 -9.695 1 94.69 188 SER B O 1
ATOM 4141 N N . VAL B 1 189 ? -22.75 -6.973 -11.133 1 95.81 189 VAL B N 1
ATOM 4142 C CA . VAL B 1 189 ? -21.969 -6.57 -12.297 1 95.81 189 VAL B CA 1
ATOM 4143 C C . VAL B 1 189 ? -22.031 -5.055 -12.461 1 95.81 189 VAL B C 1
ATOM 4145 O O . VAL B 1 189 ? -21.031 -4.422 -12.82 1 95.81 189 VAL B O 1
ATOM 4148 N N . GLU B 1 190 ? -23.188 -4.48 -12.188 1 95.94 190 GLU B N 1
ATOM 4149 C CA . GLU B 1 190 ? -23.344 -3.033 -12.266 1 95.94 190 GLU B CA 1
ATOM 4150 C C . GLU B 1 190 ? -22.438 -2.32 -11.266 1 95.94 190 GLU B C 1
ATOM 4152 O O . GLU B 1 190 ? -21.797 -1.316 -11.594 1 95.94 190 GLU B O 1
ATOM 4157 N N . ASP B 1 191 ? -22.453 -2.834 -10.094 1 94.88 191 ASP B N 1
ATOM 4158 C CA . ASP B 1 191 ? -21.578 -2.291 -9.055 1 94.88 191 ASP B CA 1
ATOM 4159 C C . ASP B 1 191 ? -20.109 -2.396 -9.469 1 94.88 191 ASP B C 1
ATOM 4161 O O . ASP B 1 191 ? -19.344 -1.463 -9.258 1 94.88 191 ASP B O 1
ATOM 4165 N N . PHE B 1 192 ? -19.812 -3.535 -10.078 1 95.19 192 PHE B N 1
ATOM 4166 C CA . PHE B 1 192 ? -18.469 -3.771 -10.586 1 95.19 192 PHE B CA 1
ATOM 4167 C C . PHE B 1 192 ? -18.109 -2.736 -11.641 1 95.19 192 PHE B C 1
ATOM 4169 O O . PHE B 1 192 ? -17.078 -2.066 -11.531 1 95.19 192 PHE B O 1
ATOM 4176 N N . GLU B 1 193 ? -18.891 -2.516 -12.547 1 94.38 193 GLU B N 1
ATOM 4177 C CA . GLU B 1 193 ? -18.641 -1.599 -13.656 1 94.38 193 GLU B CA 1
ATOM 4178 C C . GLU B 1 193 ? -18.547 -0.156 -13.164 1 94.38 193 GLU B C 1
ATOM 4180 O O . GLU B 1 193 ? -17.672 0.601 -13.609 1 94.38 193 GLU B O 1
ATOM 4185 N N . ARG B 1 194 ? -19.391 0.208 -12.281 1 94 194 ARG B N 1
ATOM 4186 C CA . ARG B 1 194 ? -19.375 1.555 -11.719 1 94 194 ARG B CA 1
ATOM 4187 C C . ARG B 1 194 ? -18.094 1.811 -10.945 1 94 194 ARG B C 1
ATOM 4189 O O . ARG B 1 194 ? -17.5 2.893 -11.039 1 94 194 ARG B O 1
ATOM 4196 N N . THR B 1 195 ? -17.688 0.82 -10.164 1 95 195 THR B N 1
ATOM 4197 C CA . THR B 1 195 ? -16.469 0.951 -9.375 1 95 195 THR B CA 1
ATOM 4198 C C . THR B 1 195 ? -15.25 1.074 -10.281 1 95 195 THR B C 1
ATOM 4200 O O . THR B 1 195 ? -14.398 1.941 -10.078 1 95 195 THR B O 1
ATOM 4203 N N . VAL B 1 196 ? -15.188 0.277 -11.297 1 94.94 196 VAL B N 1
ATOM 4204 C CA . VAL B 1 196 ? -14.078 0.322 -12.242 1 94.94 196 VAL B CA 1
ATOM 4205 C C . VAL B 1 196 ? -14.039 1.687 -12.922 1 94.94 196 VAL B C 1
ATOM 4207 O O . VAL B 1 196 ? -12.969 2.287 -13.062 1 94.94 196 VAL B O 1
ATOM 4210 N N . ALA B 1 197 ? -15.172 2.191 -13.281 1 95 197 ALA B N 1
ATOM 4211 C CA . ALA B 1 197 ? -15.25 3.504 -13.922 1 95 197 ALA B CA 1
ATOM 4212 C C . ALA B 1 197 ? -14.727 4.594 -12.992 1 95 197 ALA B C 1
ATOM 4214 O O . ALA B 1 197 ? -14.008 5.5 -13.43 1 95 197 ALA B O 1
ATOM 4215 N N . ALA B 1 198 ? -15.07 4.512 -11.75 1 94.62 198 ALA B N 1
ATOM 4216 C CA . ALA B 1 198 ? -14.617 5.492 -10.766 1 94.62 198 ALA B CA 1
ATOM 4217 C C . ALA B 1 198 ? -13.102 5.41 -10.57 1 94.62 198 ALA B C 1
ATOM 4219 O O . ALA B 1 198 ? -12.438 6.438 -10.422 1 94.62 198 ALA B O 1
ATOM 4220 N N . LEU B 1 199 ? -12.609 4.207 -10.562 1 95.69 199 LEU B N 1
ATOM 4221 C CA . LEU B 1 199 ? -11.172 4.012 -10.414 1 95.69 199 LEU B CA 1
ATOM 4222 C C . LEU B 1 199 ? -10.422 4.59 -11.602 1 95.69 199 LEU B C 1
ATOM 4224 O O . LEU B 1 199 ? -9.352 5.18 -11.445 1 95.69 199 LEU B O 1
ATOM 4228 N N . VAL B 1 200 ? -10.969 4.445 -12.75 1 94.88 200 VAL B N 1
ATOM 4229 C CA . VAL B 1 200 ? -10.359 5.02 -13.945 1 94.88 200 VAL B CA 1
ATOM 4230 C C . VAL B 1 200 ? -10.438 6.543 -13.883 1 94.88 200 VAL B C 1
ATOM 4232 O O . VAL B 1 200 ? -9.445 7.234 -14.117 1 94.88 200 VAL B O 1
ATOM 4235 N N . SER B 1 201 ? -11.57 7.078 -13.469 1 92.94 201 SER B N 1
ATOM 4236 C CA . SER B 1 201 ? -11.797 8.516 -13.406 1 92.94 201 SER B CA 1
ATOM 4237 C C . SER B 1 201 ? -10.883 9.18 -12.383 1 92.94 201 SER B C 1
ATOM 4239 O O . SER B 1 201 ? -10.461 10.32 -12.562 1 92.94 201 SER B O 1
ATOM 4241 N N . SER B 1 202 ? -10.562 8.492 -11.367 1 94 202 SER B N 1
ATOM 4242 C CA . SER B 1 202 ? -9.719 9.008 -10.289 1 94 202 SER B CA 1
ATOM 4243 C C . SER B 1 202 ? -8.25 8.992 -10.68 1 94 202 SER B C 1
ATOM 4245 O O . SER B 1 202 ? -7.418 9.617 -10.008 1 94 202 SER B O 1
ATOM 4247 N N . GLY B 1 203 ? -7.922 8.211 -11.773 1 92.75 203 GLY B N 1
ATOM 4248 C CA . GLY B 1 203 ? -6.531 8.016 -12.164 1 92.75 203 GLY B CA 1
ATOM 4249 C C . GLY B 1 203 ? -5.871 6.855 -11.445 1 92.75 203 GLY B C 1
ATOM 4250 O O . GLY B 1 203 ? -4.719 6.52 -11.727 1 92.75 203 GLY B O 1
ATOM 4251 N N . ALA B 1 204 ? -6.582 6.285 -10.477 1 93.12 204 ALA B N 1
ATOM 4252 C CA . ALA B 1 204 ? -6.031 5.094 -9.836 1 93.12 204 ALA B CA 1
ATOM 4253 C C . ALA B 1 204 ? -5.738 4.004 -10.859 1 93.12 204 ALA B C 1
ATOM 4255 O O . ALA B 1 204 ? -4.754 3.271 -10.727 1 93.12 204 ALA B O 1
ATOM 4256 N N . MET B 1 205 ? -6.605 3.904 -11.828 1 93.5 205 MET B N 1
ATOM 4257 C CA . MET B 1 205 ? -6.379 3.057 -12.992 1 93.5 205 MET B CA 1
ATOM 4258 C C . MET B 1 205 ? -6.301 3.893 -14.266 1 93.5 205 MET B C 1
ATOM 4260 O O . MET B 1 205 ? -7.086 4.824 -14.453 1 93.5 205 MET B O 1
ATOM 4264 N N . MET B 1 206 ? -5.324 3.533 -15.094 1 90.44 206 MET B N 1
ATOM 4265 C CA . MET B 1 206 ? -5.227 4.23 -16.375 1 90.44 206 MET B CA 1
ATOM 4266 C C . MET B 1 206 ? -6.379 3.84 -17.297 1 90.44 206 MET B C 1
ATOM 4268 O O . MET B 1 206 ? -6.84 4.656 -18.094 1 90.44 206 MET B O 1
ATOM 4272 N N . ASP B 1 207 ? -6.754 2.605 -17.156 1 88.38 207 ASP B N 1
ATOM 4273 C CA . ASP B 1 207 ? -7.875 2.064 -17.906 1 88.38 207 ASP B CA 1
ATOM 4274 C C . ASP B 1 207 ? -8.422 0.799 -17.25 1 88.38 207 ASP B C 1
ATOM 4276 O O . ASP B 1 207 ? -7.895 0.34 -16.234 1 88.38 207 ASP B O 1
ATOM 4280 N N . ALA B 1 208 ? -9.461 0.265 -17.859 1 84.25 208 ALA B N 1
ATOM 4281 C CA . ALA B 1 208 ? -10.203 -0.831 -17.234 1 84.25 208 ALA B CA 1
ATOM 4282 C C . ALA B 1 208 ? -9.375 -2.113 -17.219 1 84.25 208 ALA B C 1
ATOM 4284 O O . ALA B 1 208 ? -9.688 -3.055 -16.5 1 84.25 208 ALA B O 1
ATOM 4285 N N . SER B 1 209 ? -8.383 -2.193 -17.969 1 81.12 209 SER B N 1
ATOM 4286 C CA . SER B 1 209 ? -7.559 -3.398 -18.016 1 81.12 209 SER B CA 1
ATOM 4287 C C . SER B 1 209 ? -6.645 -3.486 -16.797 1 81.12 209 SER B C 1
ATOM 4289 O O . SER B 1 209 ? -6.066 -4.539 -16.531 1 81.12 209 SER B O 1
ATOM 4291 N N . MET B 1 210 ? -6.617 -2.438 -16 1 84.38 210 MET B N 1
ATOM 4292 C CA . MET B 1 210 ? -5.676 -2.371 -14.891 1 84.38 210 MET B CA 1
ATOM 4293 C C . MET B 1 210 ? -6.359 -2.75 -13.586 1 84.38 210 MET B C 1
ATOM 4295 O O . MET B 1 210 ? -5.902 -2.361 -12.508 1 84.38 210 MET B O 1
ATOM 4299 N N . VAL B 1 211 ? -7.359 -3.492 -13.641 1 85.44 211 VAL B N 1
ATOM 4300 C CA . VAL B 1 211 ? -7.906 -4.059 -12.414 1 85.44 211 VAL B CA 1
ATOM 4301 C C . VAL B 1 211 ? -6.91 -5.051 -11.812 1 85.44 211 VAL B C 1
ATOM 4303 O O . VAL B 1 211 ? -6.625 -6.09 -12.414 1 85.44 211 VAL B O 1
ATOM 4306 N N . LEU B 1 212 ? -6.352 -4.75 -10.609 1 90.56 212 LEU B N 1
ATOM 4307 C CA . LEU B 1 212 ? -5.25 -5.531 -10.055 1 90.56 212 LEU B CA 1
ATOM 4308 C C . LEU B 1 212 ? -5.676 -6.234 -8.773 1 90.56 212 LEU B C 1
ATOM 4310 O O . LEU B 1 212 ? -4.852 -6.48 -7.891 1 90.56 212 LEU B O 1
ATOM 4314 N N . TRP B 1 213 ? -6.961 -6.492 -8.641 1 95.75 213 TRP B N 1
ATOM 4315 C CA . TRP B 1 213 ? -7.418 -7.234 -7.473 1 95.75 213 TRP B CA 1
ATOM 4316 C C . TRP B 1 213 ? -6.93 -8.68 -7.52 1 95.75 213 TRP B C 1
ATOM 4318 O O . TRP B 1 213 ? -6.719 -9.234 -8.602 1 95.75 213 TRP B O 1
ATOM 4328 N N . TRP B 1 214 ? -6.742 -9.297 -6.375 1 97 214 TRP B N 1
ATOM 4329 C CA . TRP B 1 214 ? -6.156 -10.625 -6.246 1 97 214 TRP B CA 1
ATOM 4330 C C . TRP B 1 214 ? -7.035 -11.68 -6.918 1 97 214 TRP B C 1
ATOM 4332 O O . TRP B 1 214 ? -6.555 -12.75 -7.289 1 97 214 TRP B O 1
ATOM 4342 N N . ALA B 1 215 ? -8.297 -11.438 -6.949 1 97.25 215 ALA B N 1
ATOM 4343 C CA . ALA B 1 215 ? -9.281 -12.148 -7.762 1 97.25 215 ALA B CA 1
ATOM 4344 C C . ALA B 1 215 ? -10.141 -11.164 -8.555 1 97.25 215 ALA B C 1
ATOM 4346 O O . ALA B 1 215 ? -10.562 -10.133 -8.031 1 97.25 215 ALA B O 1
ATOM 4347 N N . ARG B 1 216 ? -10.344 -11.531 -9.828 1 96.5 216 ARG B N 1
ATOM 4348 C CA . ARG B 1 216 ? -11.109 -10.609 -10.672 1 96.5 216 ARG B CA 1
ATOM 4349 C C . ARG B 1 216 ? -11.719 -11.336 -11.859 1 96.5 216 ARG B C 1
ATOM 4351 O O . ARG B 1 216 ? -11.203 -12.375 -12.289 1 96.5 216 ARG B O 1
ATOM 4358 N N . PRO B 1 217 ? -12.859 -10.781 -12.383 1 95.56 217 PRO B N 1
ATOM 4359 C CA . PRO B 1 217 ? -13.25 -11.211 -13.727 1 95.56 217 PRO B CA 1
ATOM 4360 C C . PRO B 1 217 ? -12.227 -10.828 -14.789 1 95.56 217 PRO B C 1
ATOM 4362 O O . PRO B 1 217 ? -11.797 -9.672 -14.852 1 95.56 217 PRO B O 1
ATOM 4365 N N . SER B 1 218 ? -11.805 -11.758 -15.547 1 93.44 218 SER B N 1
ATOM 4366 C CA . SER B 1 218 ? -10.875 -11.453 -16.625 1 93.44 218 SER B CA 1
ATOM 4367 C C . SER B 1 218 ? -11.5 -10.516 -17.656 1 93.44 218 SER B C 1
ATOM 4369 O O . SER B 1 218 ? -12.68 -10.625 -17.969 1 93.44 218 SER B O 1
ATOM 4371 N N . ALA B 1 219 ? -10.734 -9.602 -18.109 1 86.94 219 ALA B N 1
ATOM 4372 C CA . ALA B 1 219 ? -11.188 -8.656 -19.125 1 86.94 219 ALA B CA 1
ATOM 4373 C C . ALA B 1 219 ? -11.234 -9.312 -20.5 1 86.94 219 ALA B C 1
ATOM 4375 O O . ALA B 1 219 ? -11.953 -8.852 -21.391 1 86.94 219 ALA B O 1
ATOM 4376 N N . THR B 1 220 ? -10.516 -10.375 -20.656 1 87.06 220 THR B N 1
ATOM 4377 C CA . THR B 1 220 ? -10.297 -10.953 -21.969 1 87.06 220 THR B CA 1
ATOM 4378 C C . THR B 1 220 ? -11.023 -12.289 -22.109 1 87.06 220 THR B C 1
ATOM 4380 O O . THR B 1 220 ? -11.578 -12.594 -23.172 1 87.06 220 THR B O 1
ATOM 4383 N N . PHE B 1 221 ? -11.016 -13.086 -21 1 91.5 221 PHE B N 1
ATOM 4384 C CA . PHE B 1 221 ? -11.539 -14.445 -21.047 1 91.5 221 PHE B CA 1
ATOM 4385 C C . PHE B 1 221 ? -12.742 -14.602 -20.125 1 91.5 221 PHE B C 1
ATOM 4387 O O . PHE B 1 221 ? -12.906 -13.812 -19.188 1 91.5 221 PHE B O 1
ATOM 4394 N N . PRO B 1 222 ? -13.594 -15.523 -20.453 1 95.19 222 PRO B N 1
ATOM 4395 C CA . PRO B 1 222 ? -14.688 -15.82 -19.531 1 95.19 222 PRO B CA 1
ATOM 4396 C C . PRO B 1 222 ? -14.227 -16.609 -18.297 1 95.19 222 PRO B C 1
ATOM 4398 O O . PRO B 1 222 ? -14.664 -17.75 -18.109 1 95.19 222 PRO B O 1
ATOM 4401 N N . THR B 1 223 ? -13.312 -16.031 -17.531 1 97.88 223 THR B N 1
ATOM 4402 C CA . THR B 1 223 ? -12.703 -16.703 -16.391 1 97.88 223 THR B CA 1
ATOM 4403 C C . THR B 1 223 ? -12.656 -15.773 -15.18 1 97.88 223 THR B C 1
ATOM 4405 O O . THR B 1 223 ? -12.805 -14.555 -15.32 1 97.88 223 THR B O 1
ATOM 4408 N N . VAL B 1 224 ? -12.617 -16.359 -14.008 1 98.31 224 VAL B N 1
ATOM 4409 C CA . VAL B 1 224 ? -12.07 -15.703 -12.828 1 98.31 224 VAL B CA 1
ATOM 4410 C C . VAL B 1 224 ? -10.555 -15.867 -12.797 1 98.31 224 VAL B C 1
ATOM 4412 O O . VAL B 1 224 ? -10.039 -16.984 -12.93 1 98.31 224 VAL B O 1
ATOM 4415 N N . GLU B 1 225 ? -9.891 -14.789 -12.711 1 98.12 225 GLU B N 1
ATOM 4416 C CA . GLU B 1 225 ? -8.43 -14.789 -12.602 1 98.12 225 GLU B CA 1
ATOM 4417 C C . GLU B 1 225 ? -7.984 -14.555 -11.164 1 98.12 225 GLU B C 1
ATOM 4419 O O . GLU B 1 225 ? -8.344 -13.547 -10.555 1 98.12 225 GLU B O 1
ATOM 4424 N N . VAL B 1 226 ? -7.293 -15.477 -10.594 1 98.62 226 VAL B N 1
ATOM 4425 C CA . VAL B 1 226 ? -6.699 -15.336 -9.273 1 98.62 226 VAL B CA 1
ATOM 4426 C C . VAL B 1 226 ? -5.203 -15.07 -9.406 1 98.62 226 VAL B C 1
ATOM 4428 O O . VAL B 1 226 ? -4.473 -15.859 -10.008 1 98.62 226 VAL B O 1
ATOM 4431 N N . ARG B 1 227 ? -4.742 -13.93 -8.742 1 97.62 227 ARG B N 1
ATOM 4432 C CA . ARG B 1 227 ? -3.408 -13.414 -9.039 1 97.62 227 ARG B CA 1
ATOM 4433 C C . ARG B 1 227 ? -2.576 -13.281 -7.766 1 97.62 227 ARG B C 1
ATOM 4435 O O . ARG B 1 227 ? -1.532 -12.625 -7.77 1 97.62 227 ARG B O 1
ATOM 4442 N N . ILE B 1 228 ? -2.955 -13.891 -6.691 1 98.12 228 ILE B N 1
ATOM 4443 C CA . ILE B 1 228 ? -2.375 -13.617 -5.383 1 98.12 228 ILE B CA 1
ATOM 4444 C C . ILE B 1 228 ? -1.062 -14.383 -5.227 1 98.12 228 ILE B C 1
ATOM 4446 O O . ILE B 1 228 ? -0.179 -13.969 -4.473 1 98.12 228 ILE B O 1
ATOM 4450 N N . ALA B 1 229 ? -0.817 -15.406 -6 1 98.75 229 ALA B N 1
ATOM 4451 C CA . ALA B 1 229 ? 0.303 -16.312 -5.789 1 98.75 229 ALA B CA 1
ATOM 4452 C C . ALA B 1 229 ? 1.597 -15.742 -6.355 1 98.75 229 ALA B C 1
ATOM 4454 O O . ALA B 1 229 ? 1.604 -15.172 -7.449 1 98.75 229 ALA B O 1
ATOM 4455 N N . ASP B 1 230 ? 2.727 -15.852 -5.609 1 98.88 230 ASP B N 1
ATOM 4456 C CA . ASP B 1 230 ? 4.035 -15.766 -6.246 1 98.88 230 ASP B CA 1
ATOM 4457 C C . ASP B 1 230 ? 4.191 -16.828 -7.328 1 98.88 230 ASP B C 1
ATOM 4459 O O . ASP B 1 230 ? 3.518 -17.859 -7.293 1 98.88 230 ASP B O 1
ATOM 4463 N N . VAL B 1 231 ? 5.035 -16.562 -8.281 1 98.88 231 VAL B N 1
ATOM 4464 C CA . VAL B 1 231 ? 5.402 -17.672 -9.141 1 98.88 231 VAL B CA 1
ATOM 4465 C C . VAL B 1 231 ? 5.93 -18.828 -8.289 1 98.88 231 VAL B C 1
ATOM 4467 O O . VAL B 1 231 ? 6.68 -18.625 -7.34 1 98.88 231 VAL B O 1
ATOM 4470 N N . CYS B 1 232 ? 5.469 -20.047 -8.633 1 98.81 232 CYS B N 1
ATOM 4471 C CA . CYS B 1 232 ? 5.812 -21.219 -7.832 1 98.81 232 CYS B CA 1
ATOM 4472 C C . CYS B 1 232 ? 7.176 -21.766 -8.234 1 98.81 232 CYS B C 1
ATOM 4474 O O . CYS B 1 232 ? 7.531 -21.766 -9.414 1 98.81 232 CYS B O 1
ATOM 4476 N N . PRO B 1 233 ? 7.918 -22.25 -7.305 1 98.62 233 PRO B N 1
ATOM 4477 C CA . PRO B 1 233 ? 9.289 -22.672 -7.586 1 98.62 233 PRO B CA 1
ATOM 4478 C C . PRO B 1 233 ? 9.359 -23.891 -8.5 1 98.62 233 PRO B C 1
ATOM 4480 O O . PRO B 1 233 ? 10.281 -24.016 -9.305 1 98.62 233 PRO B O 1
ATOM 4483 N N . ARG B 1 234 ? 8.438 -24.828 -8.391 1 98.19 234 ARG B N 1
ATOM 4484 C CA . ARG B 1 234 ? 8.391 -26.047 -9.203 1 98.19 234 ARG B CA 1
ATOM 4485 C C . ARG B 1 234 ? 7.062 -26.156 -9.938 1 98.19 234 ARG B C 1
ATOM 4487 O O . ARG B 1 234 ? 6.07 -25.547 -9.539 1 98.19 234 ARG B O 1
ATOM 4494 N N . ALA B 1 235 ? 7.109 -26.984 -10.992 1 98.44 235 ALA B N 1
ATOM 4495 C CA . ALA B 1 235 ? 5.891 -27.219 -11.758 1 98.44 235 ALA B CA 1
ATOM 4496 C C . ALA B 1 235 ? 4.801 -27.828 -10.883 1 98.44 235 ALA B C 1
ATOM 4498 O O . ALA B 1 235 ? 3.629 -27.453 -10.984 1 98.44 235 ALA B O 1
ATOM 4499 N N . CYS B 1 236 ? 5.164 -28.734 -10 1 98.12 236 CYS B N 1
ATOM 4500 C CA . CYS B 1 236 ? 4.18 -29.406 -9.156 1 98.12 236 CYS B CA 1
ATOM 4501 C C . CYS B 1 236 ? 3.533 -28.406 -8.188 1 98.12 236 CYS B C 1
ATOM 4503 O O . CYS B 1 236 ? 2.361 -28.562 -7.836 1 98.12 236 CYS B O 1
ATOM 4505 N N . ASP B 1 237 ? 4.305 -27.406 -7.719 1 98.69 237 ASP B N 1
ATOM 4506 C CA . ASP B 1 237 ? 3.736 -26.375 -6.871 1 98.69 237 ASP B CA 1
ATOM 4507 C C . ASP B 1 237 ? 2.689 -25.547 -7.625 1 98.69 237 ASP B C 1
ATOM 4509 O O . ASP B 1 237 ? 1.649 -25.203 -7.066 1 98.69 237 ASP B O 1
ATOM 4513 N N . THR B 1 238 ? 3.01 -25.25 -8.883 1 98.88 238 THR B N 1
ATOM 4514 C CA . THR B 1 238 ? 2.061 -24.531 -9.719 1 98.88 238 THR B CA 1
ATOM 4515 C C . THR B 1 238 ? 0.766 -25.312 -9.875 1 98.88 238 THR B C 1
ATOM 4517 O O . THR B 1 238 ? -0.327 -24.766 -9.742 1 98.88 238 THR B O 1
ATOM 4520 N N . VAL B 1 239 ? 0.919 -26.578 -10.148 1 98.88 239 VAL B N 1
ATOM 4521 C CA . VAL B 1 239 ? -0.244 -27.438 -10.359 1 98.88 239 VAL B CA 1
ATOM 4522 C C . VAL B 1 239 ? -1.062 -27.516 -9.07 1 98.88 239 VAL B C 1
ATOM 4524 O O . VAL B 1 239 ? -2.295 -27.469 -9.109 1 98.88 239 VAL B O 1
ATOM 4527 N N . LEU B 1 240 ? -0.406 -27.641 -7.91 1 98.88 240 LEU B N 1
ATOM 4528 C CA . LEU B 1 240 ? -1.074 -27.641 -6.613 1 98.88 240 LEU B CA 1
ATOM 4529 C C . LEU B 1 240 ? -1.914 -26.375 -6.434 1 98.88 240 LEU B C 1
ATOM 4531 O O . LEU B 1 240 ? -3.107 -26.453 -6.137 1 98.88 240 LEU B O 1
ATOM 4535 N N . VAL B 1 241 ? -1.319 -25.203 -6.645 1 98.88 241 VAL B N 1
ATOM 4536 C CA . VAL B 1 241 ? -1.999 -23.922 -6.469 1 98.88 241 VAL B CA 1
ATOM 4537 C C . VAL B 1 241 ? -3.17 -23.828 -7.445 1 98.88 241 VAL B C 1
ATOM 4539 O O . VAL B 1 241 ? -4.273 -23.438 -7.059 1 98.88 241 VAL B O 1
ATOM 4542 N N . ALA B 1 242 ? -2.941 -24.219 -8.656 1 98.94 242 ALA B N 1
ATOM 4543 C CA . ALA B 1 242 ? -3.973 -24.125 -9.688 1 98.94 242 ALA B CA 1
ATOM 4544 C C . ALA B 1 242 ? -5.16 -25.031 -9.359 1 98.94 242 ALA B C 1
ATOM 4546 O O . ALA B 1 242 ? -6.316 -24.625 -9.5 1 98.94 242 ALA B O 1
ATOM 4547 N N . ALA B 1 243 ? -4.859 -26.25 -8.945 1 98.81 243 ALA B N 1
ATOM 4548 C CA . ALA B 1 243 ? -5.922 -27.188 -8.602 1 98.81 243 ALA B CA 1
ATOM 4549 C C . ALA B 1 243 ? -6.734 -26.688 -7.406 1 98.81 243 ALA B C 1
ATOM 4551 O O . ALA B 1 243 ? -7.961 -26.797 -7.391 1 98.81 243 ALA B O 1
ATOM 4552 N N . LEU B 1 244 ? -6.086 -26.156 -6.426 1 98.81 244 LEU B N 1
ATOM 4553 C CA . LEU B 1 244 ? -6.766 -25.609 -5.258 1 98.81 244 LEU B CA 1
ATOM 4554 C C . LEU B 1 244 ? -7.648 -24.422 -5.648 1 98.81 244 LEU B C 1
ATOM 4556 O O . LEU B 1 244 ? -8.797 -24.328 -5.207 1 98.81 244 LEU B O 1
ATOM 4560 N N . VAL B 1 245 ? -7.117 -23.531 -6.449 1 98.88 245 VAL B N 1
ATOM 4561 C CA . VAL B 1 245 ? -7.867 -22.359 -6.891 1 98.88 245 VAL B CA 1
ATOM 4562 C C . VAL B 1 245 ? -9.078 -22.797 -7.707 1 98.88 245 VAL B C 1
ATOM 4564 O O . VAL B 1 245 ? -10.18 -22.281 -7.52 1 98.88 245 VAL B O 1
ATOM 4567 N N . ARG B 1 246 ? -8.883 -23.75 -8.633 1 98.88 246 ARG B N 1
ATOM 4568 C CA . ARG B 1 246 ? -10 -24.281 -9.414 1 98.88 246 ARG B CA 1
ATOM 4569 C C . ARG B 1 246 ? -11.094 -24.844 -8.5 1 98.88 246 ARG B C 1
ATOM 4571 O O . ARG B 1 246 ? -12.273 -24.578 -8.711 1 98.88 246 ARG B O 1
ATOM 4578 N N . ALA B 1 247 ? -10.672 -25.594 -7.52 1 98.88 247 ALA B N 1
ATOM 4579 C CA . ALA B 1 247 ? -11.617 -26.188 -6.582 1 98.88 247 ALA B CA 1
ATOM 4580 C C . ALA B 1 247 ? -12.336 -25.109 -5.77 1 98.88 247 ALA B C 1
ATOM 4582 O O . ALA B 1 247 ? -13.531 -25.234 -5.488 1 98.88 247 ALA B O 1
ATOM 4583 N N . LEU B 1 248 ? -11.609 -24.078 -5.352 1 98.75 248 LEU B N 1
ATOM 4584 C CA . LEU B 1 248 ? -12.195 -22.969 -4.625 1 98.75 248 LEU B CA 1
ATOM 4585 C C . LEU B 1 248 ? -13.258 -22.266 -5.465 1 98.75 248 LEU B C 1
ATOM 4587 O O . LEU B 1 248 ? -14.344 -21.969 -4.973 1 98.75 248 LEU B O 1
ATOM 4591 N N . VAL B 1 249 ? -12.914 -21.969 -6.719 1 98.88 249 VAL B N 1
ATOM 4592 C CA . VAL B 1 249 ? -13.836 -21.297 -7.629 1 98.88 249 VAL B CA 1
ATOM 4593 C C . VAL B 1 249 ? -15.078 -22.156 -7.84 1 98.88 249 VAL B C 1
ATOM 4595 O O . VAL B 1 249 ? -16.203 -21.672 -7.797 1 98.88 249 VAL B O 1
ATOM 4598 N N . ASP B 1 250 ? -14.852 -23.453 -8.055 1 98.69 250 ASP B N 1
ATOM 4599 C CA . ASP B 1 250 ? -15.953 -24.391 -8.25 1 98.69 250 ASP B CA 1
ATOM 4600 C C . ASP B 1 250 ? -16.859 -24.422 -7.027 1 98.69 250 ASP B C 1
ATOM 4602 O O . ASP B 1 250 ? -18.094 -24.391 -7.156 1 98.69 250 ASP B O 1
ATOM 4606 N N . THR B 1 251 ? -16.297 -24.516 -5.871 1 98.75 251 THR B N 1
ATOM 4607 C CA . THR B 1 251 ? -17.047 -24.516 -4.625 1 98.75 251 THR B CA 1
ATOM 4608 C C . THR B 1 251 ? -17.844 -23.234 -4.453 1 98.75 251 THR B C 1
ATOM 4610 O O . THR B 1 251 ? -19.016 -23.266 -4.102 1 98.75 251 THR B O 1
ATOM 4613 N N . ALA B 1 252 ? -17.203 -22.094 -4.691 1 98.56 252 ALA B N 1
ATOM 4614 C CA . ALA B 1 252 ? -17.859 -20.797 -4.594 1 98.56 252 ALA B CA 1
ATOM 4615 C C . ALA B 1 252 ? -19.031 -20.703 -5.57 1 98.56 252 ALA B C 1
ATOM 4617 O O . ALA B 1 252 ? -20.094 -20.172 -5.227 1 98.56 252 ALA B O 1
ATOM 4618 N N . ALA B 1 253 ? -18.812 -21.172 -6.797 1 98.31 253 ALA B N 1
ATOM 4619 C CA . ALA B 1 253 ? -19.859 -21.156 -7.812 1 98.31 253 ALA B CA 1
ATOM 4620 C C . ALA B 1 253 ? -21.062 -22 -7.375 1 98.31 253 ALA B C 1
ATOM 4622 O O . ALA B 1 253 ? -22.219 -21.594 -7.555 1 98.31 253 ALA B O 1
ATOM 4623 N N . ALA B 1 254 ? -20.797 -23.156 -6.852 1 98 254 ALA B N 1
ATOM 4624 C CA . ALA B 1 254 ? -21.844 -24.031 -6.367 1 98 254 ALA B CA 1
ATOM 4625 C C . ALA B 1 254 ? -22.625 -23.391 -5.227 1 98 254 ALA B C 1
ATOM 4627 O O . ALA B 1 254 ? -23.859 -23.469 -5.18 1 98 254 ALA B O 1
ATOM 4628 N N . ASP B 1 255 ? -21.891 -22.766 -4.285 1 98.12 255 ASP B N 1
ATOM 4629 C CA . ASP B 1 255 ? -22.547 -22.047 -3.191 1 98.12 255 ASP B CA 1
ATOM 4630 C C . ASP B 1 255 ? -23.453 -20.953 -3.723 1 98.12 255 ASP B C 1
ATOM 4632 O O . ASP B 1 255 ? -24.578 -20.781 -3.236 1 98.12 255 ASP B O 1
ATOM 4636 N N . ALA B 1 256 ? -22.953 -20.234 -4.695 1 97.38 256 ALA B N 1
ATOM 4637 C CA . ALA B 1 256 ? -23.75 -19.172 -5.297 1 97.38 256 ALA B CA 1
ATOM 4638 C C . ALA B 1 256 ? -25.031 -19.734 -5.914 1 97.38 256 ALA B C 1
ATOM 4640 O O . ALA B 1 256 ? -26.109 -19.188 -5.703 1 97.38 256 ALA B O 1
ATOM 4641 N N . ALA B 1 257 ? -24.922 -20.766 -6.641 1 96.38 257 ALA B N 1
ATOM 4642 C CA . ALA B 1 257 ? -26.062 -21.391 -7.305 1 96.38 257 ALA B CA 1
ATOM 4643 C C . ALA B 1 257 ? -27.078 -21.906 -6.285 1 96.38 257 ALA B C 1
ATOM 4645 O O . ALA B 1 257 ? -28.281 -21.875 -6.535 1 96.38 257 ALA B O 1
ATOM 4646 N N . ALA B 1 258 ? -26.562 -22.312 -5.195 1 97.69 258 ALA B N 1
ATOM 4647 C CA . ALA B 1 258 ? -27.422 -22.859 -4.152 1 97.69 258 ALA B CA 1
ATOM 4648 C C . ALA B 1 258 ? -28.016 -21.75 -3.285 1 97.69 258 ALA B C 1
ATOM 4650 O O . ALA B 1 258 ? -28.797 -22.031 -2.373 1 97.69 258 ALA B O 1
ATOM 4651 N N . GLY B 1 259 ? -27.594 -20.562 -3.453 1 96.69 259 GLY B N 1
ATOM 4652 C CA . GLY B 1 259 ? -28.125 -19.438 -2.705 1 96.69 259 GLY B CA 1
ATOM 4653 C C . GLY B 1 259 ? -27.5 -19.281 -1.334 1 96.69 259 GLY B C 1
ATOM 4654 O O . GLY B 1 259 ? -28.062 -18.609 -0.463 1 96.69 259 GLY B O 1
ATOM 4655 N N . VAL B 1 260 ? -26.406 -19.953 -1.174 1 97.12 260 VAL B N 1
ATOM 4656 C CA . VAL B 1 260 ? -25.672 -19.766 0.08 1 97.12 260 VAL B CA 1
ATOM 4657 C C . VAL B 1 260 ? -25.172 -18.328 0.178 1 97.12 260 VAL B C 1
ATOM 4659 O O . VAL B 1 260 ? -24.531 -17.828 -0.747 1 97.12 260 VAL B O 1
ATOM 4662 N N . PRO B 1 261 ? -25.484 -17.641 1.277 1 95.81 261 PRO B N 1
ATOM 4663 C CA . PRO B 1 261 ? -24.984 -16.266 1.401 1 95.81 261 PRO B CA 1
ATOM 4664 C C . PRO B 1 261 ? -23.469 -16.188 1.408 1 95.81 261 PRO B C 1
ATOM 4666 O O . PRO B 1 261 ? -22.797 -17.062 1.977 1 95.81 261 PRO B O 1
ATOM 4669 N N . ALA B 1 262 ? -22.906 -15.156 0.728 1 94.81 262 ALA B N 1
ATOM 4670 C CA . ALA B 1 262 ? -21.453 -14.938 0.744 1 94.81 262 ALA B CA 1
ATOM 4671 C C . ALA B 1 262 ? -20.984 -14.516 2.133 1 94.81 262 ALA B C 1
ATOM 4673 O O . ALA B 1 262 ? -21.656 -13.734 2.812 1 94.81 262 ALA B O 1
ATOM 4674 N N . PRO B 1 263 ? -19.844 -15.031 2.588 1 92.38 263 PRO B N 1
ATOM 4675 C CA . PRO B 1 263 ? -19.312 -14.602 3.883 1 92.38 263 PRO B CA 1
ATOM 4676 C C . PRO B 1 263 ? -18.953 -13.125 3.906 1 92.38 263 PRO B C 1
ATOM 4678 O O . PRO B 1 263 ? -18.438 -12.594 2.914 1 92.38 263 PRO B O 1
ATOM 4681 N N . GLU B 1 264 ? -19.297 -12.484 4.984 1 89.19 264 GLU B N 1
ATOM 4682 C CA . GLU B 1 264 ? -18.859 -11.102 5.195 1 89.19 264 GLU B CA 1
ATOM 4683 C C . GLU B 1 264 ? -17.531 -11.047 5.945 1 89.19 264 GLU B C 1
ATOM 4685 O O . GLU B 1 264 ? -17.438 -11.516 7.082 1 89.19 264 GLU B O 1
ATOM 4690 N N . VAL B 1 265 ? -16.547 -10.602 5.305 1 91.38 265 VAL B N 1
ATOM 4691 C CA . VAL B 1 265 ? -15.227 -10.477 5.902 1 91.38 265 VAL B CA 1
ATOM 4692 C C . VAL B 1 265 ? -14.836 -9 5.988 1 91.38 265 VAL B C 1
ATOM 4694 O O . VAL B 1 265 ? -14.875 -8.289 4.984 1 91.38 265 VAL B O 1
ATOM 4697 N N . SER B 1 266 ? -14.516 -8.586 7.215 1 91.25 266 SER B N 1
ATOM 4698 C CA . SER B 1 266 ? -14.102 -7.203 7.43 1 91.25 266 SER B CA 1
ATOM 4699 C C . SER B 1 266 ? -12.836 -6.875 6.641 1 91.25 266 SER B C 1
ATOM 4701 O O . SER B 1 266 ? -11.906 -7.68 6.594 1 91.25 266 SER B O 1
ATOM 4703 N N . ASP B 1 267 ? -12.797 -5.672 6.043 1 92.75 267 ASP B N 1
ATOM 4704 C CA . ASP B 1 267 ? -11.664 -5.29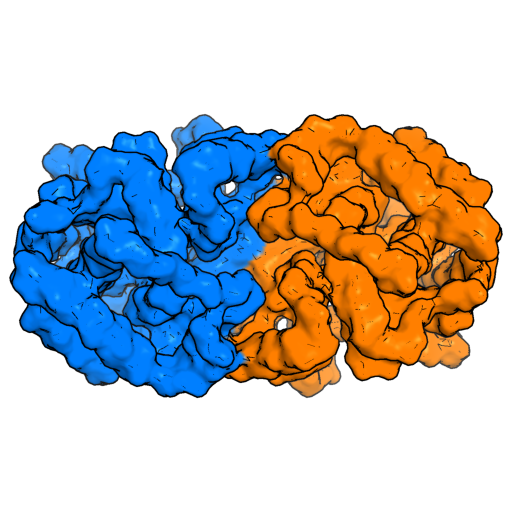7 5.203 1 92.75 267 ASP B CA 1
ATOM 4705 C C . ASP B 1 267 ? -10.383 -5.176 6.027 1 92.75 267 ASP B C 1
ATOM 4707 O O . ASP B 1 267 ? -9.336 -5.684 5.629 1 92.75 267 ASP B O 1
ATOM 4711 N N . PRO B 1 268 ? -10.43 -4.562 7.23 1 92.94 268 PRO B N 1
ATOM 4712 C CA . PRO B 1 268 ? -9.188 -4.484 8 1 92.94 268 PRO B CA 1
ATOM 4713 C C . PRO B 1 268 ? -8.68 -5.855 8.438 1 92.94 268 PRO B C 1
ATOM 4715 O O . PRO B 1 268 ? -7.465 -6.082 8.477 1 92.94 268 PRO B O 1
ATOM 4718 N N . LEU B 1 269 ? -9.578 -6.77 8.727 1 94.94 269 LEU B N 1
ATOM 4719 C CA . LEU B 1 269 ? -9.156 -8.117 9.109 1 94.94 269 LEU B CA 1
ATOM 4720 C C . LEU B 1 269 ? -8.594 -8.875 7.91 1 94.94 269 LEU B C 1
ATOM 4722 O O . LEU B 1 269 ? -7.625 -9.617 8.039 1 94.94 269 LEU B O 1
ATOM 4726 N N . LEU B 1 270 ? -9.219 -8.656 6.781 1 96.38 270 LEU B N 1
ATOM 4727 C CA . LEU B 1 270 ? -8.734 -9.297 5.566 1 96.38 270 LEU B CA 1
ATOM 4728 C C . LEU B 1 270 ? -7.344 -8.789 5.199 1 96.38 270 LEU B C 1
ATOM 4730 O O . LEU B 1 270 ? -6.457 -9.57 4.859 1 96.38 270 LEU B O 1
ATOM 4734 N N . ALA B 1 271 ? -7.191 -7.473 5.273 1 94.81 271 ALA B N 1
ATOM 4735 C CA . ALA B 1 271 ? -5.875 -6.898 5.012 1 94.81 271 ALA B CA 1
ATOM 4736 C C . ALA B 1 271 ? -4.832 -7.457 5.977 1 94.81 271 ALA B C 1
ATOM 4738 O O . ALA B 1 271 ? -3.715 -7.785 5.566 1 94.81 271 ALA B O 1
ATOM 4739 N N . ALA B 1 272 ? -5.203 -7.586 7.191 1 95.88 272 ALA B N 1
ATOM 4740 C CA . ALA B 1 272 ? -4.312 -8.141 8.211 1 95.88 272 ALA B CA 1
ATOM 4741 C C . ALA B 1 272 ? -3.979 -9.602 7.906 1 95.88 272 ALA B C 1
ATOM 4743 O O . ALA B 1 272 ? -2.848 -10.039 8.117 1 95.88 272 ALA B O 1
ATOM 4744 N N . ALA B 1 273 ? -4.945 -10.297 7.457 1 97.75 273 ALA B N 1
ATOM 4745 C CA . ALA B 1 273 ? -4.73 -11.695 7.109 1 97.75 273 ALA B CA 1
ATOM 4746 C C . ALA B 1 273 ? -3.748 -11.828 5.949 1 97.75 273 ALA B C 1
ATOM 4748 O O . ALA B 1 273 ? -2.873 -12.695 5.965 1 97.75 273 ALA B O 1
ATOM 4749 N N . HIS B 1 274 ? -3.926 -11 4.945 1 97.62 274 HIS B N 1
ATOM 4750 C CA . HIS B 1 274 ? -2.992 -11.008 3.826 1 97.62 274 HIS B CA 1
ATOM 4751 C C . HIS B 1 274 ? -1.587 -10.625 4.277 1 97.62 274 HIS B C 1
ATOM 4753 O O . HIS B 1 274 ? -0.601 -11.203 3.818 1 97.62 274 HIS B O 1
ATOM 4759 N N . PHE B 1 275 ? -1.472 -9.672 5.164 1 96.94 275 PHE B N 1
ATOM 4760 C CA . PHE B 1 275 ? -0.17 -9.289 5.699 1 96.94 275 PHE B CA 1
ATOM 4761 C C . PHE B 1 275 ? 0.477 -10.461 6.43 1 96.94 275 PHE B C 1
ATOM 4763 O O . PHE B 1 275 ? 1.656 -10.75 6.223 1 96.94 275 PHE B O 1
ATOM 4770 N N . ASN B 1 276 ? -0.312 -11.023 7.281 1 97.81 276 ASN B N 1
ATOM 4771 C CA . ASN B 1 276 ? 0.172 -12.18 8.031 1 97.81 276 ASN B CA 1
ATOM 4772 C C . ASN B 1 276 ? 0.666 -13.281 7.105 1 97.81 276 ASN B C 1
ATOM 4774 O O . ASN B 1 276 ? 1.73 -13.859 7.336 1 97.81 276 ASN B O 1
ATOM 4778 N N . ALA B 1 277 ? -0.115 -13.539 6.098 1 98.44 277 ALA B N 1
ATOM 4779 C CA . ALA B 1 277 ? 0.247 -14.562 5.125 1 98.44 277 ALA B CA 1
ATOM 4780 C C . ALA B 1 277 ? 1.557 -14.219 4.426 1 98.44 277 ALA B C 1
ATOM 4782 O O . ALA B 1 277 ? 2.416 -15.086 4.238 1 98.44 277 ALA B O 1
ATOM 4783 N N . ALA B 1 278 ? 1.713 -12.984 4.02 1 97.81 278 ALA B N 1
ATOM 4784 C CA . ALA B 1 278 ? 2.93 -12.531 3.35 1 97.81 278 ALA B CA 1
ATOM 4785 C C . ALA B 1 278 ? 4.137 -12.648 4.277 1 97.81 278 ALA B C 1
ATOM 4787 O O . ALA B 1 278 ? 5.246 -12.945 3.826 1 97.81 278 ALA B O 1
ATOM 4788 N N . ARG B 1 279 ? 3.939 -12.406 5.48 1 96.31 279 ARG B N 1
ATOM 4789 C CA . ARG B 1 279 ? 5.027 -12.375 6.453 1 96.31 279 ARG B CA 1
ATOM 4790 C C . ARG B 1 279 ? 5.449 -13.789 6.844 1 96.31 279 ARG B C 1
ATOM 4792 O O . ARG B 1 279 ? 6.625 -14.141 6.754 1 96.31 279 ARG B O 1
ATOM 4799 N N . SER B 1 280 ? 4.48 -14.578 7.188 1 95.56 280 SER B N 1
ATOM 4800 C CA . SER B 1 280 ? 4.785 -15.828 7.871 1 95.56 280 SER B CA 1
ATOM 4801 C C . SER B 1 280 ? 4.777 -17 6.898 1 95.56 280 SER B C 1
ATOM 4803 O O . SER B 1 280 ? 5.305 -18.078 7.207 1 95.56 280 SER B O 1
ATOM 4805 N N . GLY B 1 281 ? 4.188 -16.812 5.754 1 97.25 281 GLY B N 1
ATOM 4806 C CA . GLY B 1 281 ? 3.889 -18.016 5 1 97.25 281 GLY B CA 1
ATOM 4807 C C . GLY B 1 281 ? 3.117 -19.047 5.805 1 97.25 281 GLY B C 1
ATOM 4808 O O . GLY B 1 281 ? 2.092 -18.719 6.414 1 97.25 281 GLY B O 1
ATOM 4809 N N . LEU B 1 282 ? 3.633 -20.234 5.719 1 98 282 LEU B N 1
ATOM 4810 C CA . LEU B 1 282 ? 2.938 -21.281 6.453 1 98 282 LEU B CA 1
ATOM 4811 C C . LEU B 1 282 ? 3.68 -21.625 7.738 1 98 282 LEU B C 1
ATOM 4813 O O . LEU B 1 282 ? 3.375 -22.625 8.383 1 98 282 LEU B O 1
ATOM 4817 N N . ALA B 1 283 ? 4.633 -20.688 8.031 1 92.5 283 ALA B N 1
ATOM 4818 C CA . ALA B 1 283 ? 5.391 -20.906 9.266 1 92.5 283 ALA B CA 1
ATOM 4819 C C . ALA B 1 283 ? 4.641 -20.344 10.469 1 92.5 283 ALA B C 1
ATOM 4821 O O . ALA B 1 283 ? 4.23 -19.188 10.477 1 92.5 283 ALA B O 1
ATOM 4822 N N . GLY B 1 284 ? 4.148 -21.156 11.273 1 91.62 284 GLY B N 1
ATOM 4823 C CA . GLY B 1 284 ? 3.531 -20.703 12.508 1 91.62 284 GLY B CA 1
ATOM 4824 C C . GLY B 1 284 ? 2.031 -20.5 12.383 1 91.62 284 GLY B C 1
ATOM 4825 O O . GLY B 1 284 ? 1.294 -21.453 12.141 1 91.62 284 GLY B O 1
ATOM 4826 N N . THR B 1 285 ? 1.608 -19.094 12.469 1 97.06 285 THR B N 1
ATOM 4827 C CA . THR B 1 285 ? 0.173 -18.844 12.508 1 97.06 285 THR B CA 1
ATOM 4828 C C . THR B 1 285 ? -0.258 -17.984 11.328 1 97.06 285 THR B C 1
ATOM 4830 O O . THR B 1 285 ? 0.568 -17.297 10.711 1 97.06 285 THR B O 1
ATOM 4833 N N . LEU B 1 286 ? -1.514 -18.094 10.969 1 98.31 286 LEU B N 1
ATOM 4834 C CA . LEU B 1 286 ? -2.23 -17.203 10.07 1 98.31 286 LEU B CA 1
ATOM 4835 C C . LEU B 1 286 ? -3.436 -16.578 10.766 1 98.31 286 LEU B C 1
ATOM 4837 O O . LEU B 1 286 ? -4 -17.172 11.688 1 98.31 286 LEU B O 1
ATOM 4841 N N . LEU B 1 287 ? -3.754 -15.406 10.383 1 98 287 LEU B N 1
ATOM 4842 C CA . LEU B 1 287 ? -4.969 -14.773 10.883 1 98 287 LEU B CA 1
ATOM 4843 C C . LEU B 1 287 ? -6.188 -15.234 10.094 1 98 287 LEU B C 1
ATOM 4845 O O . LEU B 1 287 ? -6.211 -15.141 8.859 1 98 287 LEU B O 1
ATOM 4849 N N . ASP B 1 288 ? -7.137 -15.812 10.828 1 97.62 288 ASP B N 1
ATOM 4850 C CA . ASP B 1 288 ? -8.43 -16.125 10.234 1 97.62 288 ASP B CA 1
ATOM 4851 C C . ASP B 1 288 ? -9.305 -14.883 10.117 1 97.62 288 ASP B C 1
ATOM 4853 O O . ASP B 1 288 ? -9.797 -14.367 11.125 1 97.62 288 ASP B O 1
ATOM 4857 N N . PRO B 1 289 ? -9.523 -14.422 8.844 1 95.38 289 PRO B N 1
ATOM 4858 C CA . PRO B 1 289 ? -10.227 -13.141 8.734 1 95.38 289 PRO B CA 1
ATOM 4859 C C . PRO B 1 289 ? -11.711 -13.258 9.078 1 95.38 289 PRO B C 1
ATOM 4861 O O . PRO B 1 289 ? -12.391 -12.242 9.25 1 95.38 289 PRO B O 1
ATOM 4864 N N . ALA B 1 290 ? -12.258 -14.422 9.188 1 94.06 290 ALA B N 1
ATOM 4865 C CA . ALA B 1 290 ? -13.664 -14.602 9.562 1 94.06 290 ALA B CA 1
ATOM 4866 C C . ALA B 1 290 ? -13.867 -14.375 11.055 1 94.06 290 ALA B C 1
ATOM 4868 O O . ALA B 1 290 ? -14.898 -13.852 11.477 1 94.06 290 ALA B O 1
ATOM 4869 N N . THR B 1 291 ? -12.812 -14.672 11.82 1 93.19 291 THR B N 1
ATOM 4870 C CA . THR B 1 291 ? -12.992 -14.617 13.266 1 93.19 291 THR B CA 1
ATOM 4871 C C . THR B 1 291 ? -12.078 -13.555 13.883 1 93.19 291 THR B C 1
ATOM 4873 O O . THR B 1 291 ? -12.281 -13.141 15.023 1 93.19 291 THR B O 1
ATOM 4876 N N . GLY B 1 292 ? -11.031 -13.219 13.148 1 93.88 292 GLY B N 1
ATOM 4877 C CA . GLY B 1 292 ? -10.047 -12.297 13.695 1 93.88 292 GLY B CA 1
ATOM 4878 C C . GLY B 1 292 ? -9.078 -12.961 14.648 1 93.88 292 GLY B C 1
ATOM 4879 O O . GLY B 1 292 ? -8.383 -12.281 15.414 1 93.88 292 GLY B O 1
ATOM 4880 N N . ARG B 1 293 ? -9.039 -14.289 14.617 1 95.12 293 ARG B N 1
ATOM 4881 C CA . ARG B 1 293 ? -8.18 -15.023 15.539 1 95.12 293 ARG B CA 1
ATOM 4882 C C . ARG B 1 293 ? -6.977 -15.617 14.805 1 95.12 293 ARG B C 1
ATOM 4884 O O . ARG B 1 293 ? -7.109 -16.109 13.688 1 95.12 293 ARG B O 1
ATOM 4891 N N . SER B 1 294 ? -5.859 -15.484 15.398 1 96.38 294 SER B N 1
ATOM 4892 C CA . SER B 1 294 ? -4.664 -16.156 14.914 1 96.38 294 SER B CA 1
ATOM 4893 C C . SER B 1 294 ? -4.727 -17.656 15.195 1 96.38 294 SER B C 1
ATOM 4895 O O . SER B 1 294 ? -5.035 -18.078 16.312 1 96.38 294 SER B O 1
ATOM 4897 N N . ARG B 1 295 ? -4.508 -18.438 14.234 1 97.31 295 ARG B N 1
ATOM 4898 C CA . ARG B 1 295 ? -4.582 -19.891 14.312 1 97.31 295 ARG B CA 1
ATOM 4899 C C . ARG B 1 295 ? -3.369 -20.547 13.656 1 97.31 295 ARG B C 1
ATOM 4901 O O . ARG B 1 295 ? -2.738 -19.938 12.781 1 97.31 295 ARG B O 1
ATOM 4908 N N . PRO B 1 296 ? -3.018 -21.766 14.109 1 97.75 296 PRO B N 1
ATOM 4909 C CA . PRO B 1 296 ? -1.949 -22.453 13.375 1 97.75 296 PRO B CA 1
ATOM 4910 C C . PRO B 1 296 ? -2.213 -22.531 11.875 1 97.75 296 PRO B C 1
ATOM 4912 O O . PRO B 1 296 ? -3.318 -22.875 11.453 1 97.75 296 PRO B O 1
ATOM 4915 N N . ALA B 1 297 ? -1.263 -22.172 11.078 1 98.5 297 ALA B N 1
ATOM 4916 C CA . ALA B 1 297 ? -1.424 -22.047 9.633 1 98.5 297 ALA B CA 1
ATOM 4917 C C . ALA B 1 297 ? -2.002 -23.328 9.031 1 98.5 297 ALA B C 1
ATOM 4919 O O . ALA B 1 297 ? -2.936 -23.281 8.227 1 98.5 297 ALA B O 1
ATOM 4920 N N . TRP B 1 298 ? -1.538 -24.453 9.477 1 98.62 298 TRP B N 1
ATOM 4921 C CA . TRP B 1 298 ? -1.903 -25.719 8.859 1 98.62 298 TRP B CA 1
ATOM 4922 C C . TRP B 1 298 ? -3.305 -26.156 9.281 1 98.62 298 TRP B C 1
ATOM 4924 O O . TRP B 1 298 ? -3.908 -27.031 8.648 1 98.62 298 TRP B O 1
ATOM 4934 N N . GLU B 1 299 ? -3.84 -25.578 10.352 1 98.56 299 GLU B N 1
ATOM 4935 C CA . GLU B 1 299 ? -5.258 -25.766 10.633 1 98.56 299 GLU B CA 1
ATOM 4936 C C . GLU B 1 299 ? -6.125 -25.109 9.562 1 98.56 299 GLU B C 1
ATOM 4938 O O . GLU B 1 299 ? -7.125 -25.688 9.125 1 98.56 299 GLU B O 1
ATOM 4943 N N . LEU B 1 300 ? -5.746 -23.938 9.172 1 98.5 300 LEU B N 1
ATOM 4944 C CA . LEU B 1 300 ? -6.488 -23.234 8.133 1 98.5 300 LEU B CA 1
ATOM 4945 C C . LEU B 1 300 ? -6.332 -23.922 6.781 1 98.5 300 LEU B C 1
ATOM 4947 O O . LEU B 1 300 ? -7.281 -24 6 1 98.5 300 LEU B O 1
ATOM 4951 N N . VAL B 1 301 ? -5.145 -24.453 6.496 1 98.81 301 VAL B N 1
ATOM 4952 C CA . VAL B 1 301 ? -4.938 -25.234 5.281 1 98.81 301 VAL B CA 1
ATOM 4953 C C . VAL B 1 301 ? -5.859 -26.453 5.293 1 98.81 301 VAL B C 1
ATOM 4955 O O . VAL B 1 301 ? -6.484 -26.781 4.281 1 98.81 301 VAL B O 1
ATOM 4958 N N . GLY B 1 302 ? -5.898 -27.109 6.465 1 98.75 302 GLY B N 1
ATOM 4959 C CA . GLY B 1 302 ? -6.797 -28.25 6.598 1 98.75 302 GLY B CA 1
ATOM 4960 C C . GLY B 1 302 ? -8.25 -27.906 6.359 1 98.75 302 GLY B C 1
ATOM 4961 O O . GLY B 1 302 ? -8.977 -28.641 5.684 1 98.75 302 GLY B O 1
ATOM 4962 N N . GLU B 1 303 ? -8.703 -26.812 6.875 1 98.56 303 GLU B N 1
ATOM 4963 C CA . GLU B 1 303 ? -10.078 -26.375 6.695 1 98.56 303 GLU B CA 1
ATOM 4964 C C . GLU B 1 303 ? -10.359 -26.031 5.234 1 98.56 303 GLU B C 1
ATOM 4966 O O . GLU B 1 303 ? -11.445 -26.312 4.723 1 98.56 303 GLU B O 1
ATOM 4971 N N . LEU B 1 304 ? -9.406 -25.406 4.613 1 98.56 304 LEU B N 1
ATOM 4972 C CA . LEU B 1 304 ? -9.539 -25.125 3.186 1 98.56 304 LEU B CA 1
ATOM 4973 C C . LEU B 1 304 ? -9.695 -26.422 2.396 1 98.56 304 LEU B C 1
ATOM 4975 O O . LEU B 1 304 ? -10.578 -26.531 1.547 1 98.56 304 LEU B O 1
ATOM 4979 N N . LEU B 1 305 ? -8.82 -27.375 2.684 1 98.75 305 LEU B N 1
ATOM 4980 C CA . LEU B 1 305 ? -8.883 -28.656 2.008 1 98.75 305 LEU B CA 1
ATOM 4981 C C . LEU B 1 305 ? -10.242 -29.312 2.219 1 98.75 305 LEU B C 1
ATOM 4983 O O . LEU B 1 305 ? -10.859 -29.797 1.264 1 98.75 305 LEU B O 1
ATOM 4987 N N . ASP B 1 306 ? -10.719 -29.297 3.463 1 98.69 306 ASP B N 1
ATOM 4988 C CA . ASP B 1 306 ? -12.031 -29.875 3.762 1 98.69 306 ASP B CA 1
ATOM 4989 C C . ASP B 1 306 ? -13.125 -29.203 2.938 1 98.69 306 ASP B C 1
ATOM 4991 O O . ASP B 1 306 ? -13.984 -29.875 2.365 1 98.69 306 ASP B O 1
ATOM 4995 N N . ARG B 1 307 ? -13.062 -27.953 2.852 1 98.31 307 ARG B N 1
ATOM 4996 C CA . ARG B 1 307 ? -14.078 -27.172 2.17 1 98.31 307 ARG B CA 1
ATOM 4997 C C . ARG B 1 307 ? -14.125 -27.5 0.683 1 98.31 307 ARG B C 1
ATOM 4999 O O . ARG B 1 307 ? -15.211 -27.578 0.093 1 98.31 307 ARG B O 1
ATOM 5006 N N . VAL B 1 308 ? -12.969 -27.75 0.087 1 98.69 308 VAL B N 1
ATOM 5007 C CA . VAL B 1 308 ? -12.953 -27.859 -1.368 1 98.69 308 VAL B CA 1
ATOM 5008 C C . VAL B 1 308 ? -12.859 -29.328 -1.774 1 98.69 308 VAL B C 1
ATOM 5010 O O . VAL B 1 308 ? -12.812 -29.641 -2.965 1 98.69 308 VAL B O 1
ATOM 5013 N N . THR B 1 309 ? -12.828 -30.25 -0.886 1 98.75 309 THR B N 1
ATOM 5014 C CA . THR B 1 309 ? -12.68 -31.672 -1.137 1 98.75 309 THR B CA 1
ATOM 5015 C C . THR B 1 309 ? -13.734 -32.156 -2.127 1 98.75 309 THR B C 1
ATOM 5017 O O . THR B 1 309 ? -13.414 -32.875 -3.08 1 98.75 309 THR B O 1
ATOM 5020 N N . PRO B 1 310 ? -15.078 -31.828 -2.008 1 98.5 310 PRO B N 1
ATOM 5021 C CA . PRO B 1 310 ? -16.047 -32.281 -3.002 1 98.5 310 PRO B CA 1
ATOM 5022 C C . PRO B 1 310 ? -15.688 -31.875 -4.426 1 98.5 310 PRO B C 1
ATOM 5024 O O . PRO B 1 310 ? -15.797 -32.688 -5.355 1 98.5 310 PRO B O 1
ATOM 5027 N N . ALA B 1 311 ? -15.242 -30.656 -4.594 1 98.62 311 ALA B N 1
ATOM 5028 C CA . ALA B 1 311 ? -14.844 -30.172 -5.914 1 98.62 311 ALA B CA 1
ATOM 5029 C C . ALA B 1 311 ? -13.594 -30.891 -6.41 1 98.62 311 ALA B C 1
ATOM 5031 O O . ALA B 1 311 ? -13.5 -31.234 -7.59 1 98.62 311 ALA B O 1
ATOM 5032 N N . LEU B 1 312 ? -12.602 -31.109 -5.508 1 98.62 312 LEU B N 1
ATOM 5033 C CA . LEU B 1 312 ? -11.383 -31.828 -5.875 1 98.62 312 LEU B CA 1
ATOM 5034 C C . LEU B 1 312 ? -11.711 -33.25 -6.355 1 98.62 312 LEU B C 1
ATOM 5036 O O . LEU B 1 312 ? -11.094 -33.75 -7.301 1 98.62 312 LEU B O 1
ATOM 5040 N N . ARG B 1 313 ? -12.672 -33.875 -5.715 1 98.25 313 ARG B N 1
ATOM 5041 C CA . ARG B 1 313 ? -13.102 -35.188 -6.133 1 98.25 313 ARG B CA 1
ATOM 5042 C C . ARG B 1 313 ? -13.727 -35.156 -7.523 1 98.25 313 ARG B C 1
ATOM 5044 O O . ARG B 1 313 ? -13.414 -36 -8.375 1 98.25 313 ARG B O 1
ATOM 5051 N N . ARG B 1 314 ? -14.547 -34.188 -7.73 1 97.44 314 ARG B N 1
ATOM 5052 C CA . ARG B 1 314 ? -15.219 -34.062 -9.016 1 97.44 314 ARG B CA 1
ATOM 5053 C C . ARG B 1 314 ? -14.211 -33.844 -10.141 1 97.44 314 ARG B C 1
ATOM 5055 O O . ARG B 1 314 ? -14.391 -34.375 -11.25 1 97.44 314 ARG B O 1
ATOM 5062 N N . HIS B 1 315 ? -13.133 -33.156 -9.836 1 97.88 315 HIS B N 1
ATOM 5063 C CA . HIS B 1 315 ? -12.148 -32.812 -10.859 1 97.88 315 HIS B CA 1
ATOM 5064 C C . HIS B 1 315 ? -11.07 -33.906 -10.961 1 97.88 315 HIS B C 1
ATOM 5066 O O . HIS B 1 315 ? -10.227 -33.844 -11.852 1 97.88 315 HIS B O 1
ATOM 5072 N N . GLY B 1 316 ? -11.039 -34.844 -10.008 1 97.56 316 GLY B N 1
ATOM 5073 C CA . GLY B 1 316 ? -10.023 -35.906 -9.984 1 97.56 316 GLY B CA 1
ATOM 5074 C C . GLY B 1 316 ? -8.688 -35.406 -9.445 1 97.56 316 GLY B C 1
ATOM 5075 O O . GLY B 1 316 ? -7.645 -35.969 -9.781 1 97.56 316 GLY B O 1
ATOM 5076 N N . ASP B 1 317 ? -8.734 -34.375 -8.633 1 98.12 317 ASP B N 1
ATOM 5077 C CA . ASP B 1 317 ? -7.496 -33.75 -8.188 1 98.12 317 ASP B CA 1
ATOM 5078 C C . ASP B 1 317 ? -7.207 -34.062 -6.723 1 98.12 317 ASP B C 1
ATOM 5080 O O . ASP B 1 317 ? -6.172 -33.656 -6.191 1 98.12 317 ASP B O 1
ATOM 5084 N N . LEU B 1 318 ? -8.055 -34.781 -6.012 1 98.56 318 LEU B N 1
ATOM 5085 C CA . LEU B 1 318 ? -7.965 -34.906 -4.562 1 98.56 318 LEU B CA 1
ATOM 5086 C C . LEU B 1 318 ? -6.648 -35.562 -4.156 1 98.56 318 LEU B C 1
ATOM 5088 O O . LEU B 1 318 ? -5.953 -35.062 -3.266 1 98.56 318 LEU B O 1
ATOM 5092 N N . ASP B 1 319 ? -6.246 -36.688 -4.773 1 98.38 319 ASP B N 1
ATOM 5093 C CA . ASP B 1 319 ? -5.016 -37.375 -4.426 1 98.38 319 ASP B CA 1
ATOM 5094 C C . ASP B 1 319 ? -3.795 -36.5 -4.668 1 98.38 319 ASP B C 1
ATOM 5096 O O . ASP B 1 319 ? -2.895 -36.438 -3.828 1 98.38 319 ASP B O 1
ATOM 5100 N N . LEU B 1 320 ? -3.791 -35.875 -5.793 1 98.31 320 LEU B N 1
ATOM 5101 C CA . LEU B 1 320 ? -2.689 -34.969 -6.148 1 98.31 320 LEU B CA 1
ATOM 5102 C C . LEU B 1 320 ? -2.531 -33.875 -5.117 1 98.31 320 LEU B C 1
ATOM 5104 O O . LEU B 1 320 ? -1.437 -33.656 -4.59 1 98.31 320 LEU B O 1
ATOM 5108 N N . VAL B 1 321 ? -3.611 -33.188 -4.777 1 98.75 321 VAL B N 1
ATOM 5109 C CA . VAL B 1 321 ? -3.578 -32.031 -3.877 1 98.75 321 VAL B CA 1
ATOM 5110 C C . VAL B 1 321 ? -3.174 -32.5 -2.475 1 98.75 321 VAL B C 1
ATOM 5112 O O . VAL B 1 321 ? -2.346 -31.844 -1.823 1 98.75 321 VAL B O 1
ATOM 5115 N N . THR B 1 322 ? -3.697 -33.562 -2.025 1 98.69 322 THR B N 1
ATOM 5116 C CA . THR B 1 322 ? -3.369 -34.094 -0.699 1 98.69 322 THR B CA 1
ATOM 5117 C C . THR B 1 322 ? -1.892 -34.469 -0.615 1 98.69 322 THR B C 1
ATOM 5119 O O . THR B 1 322 ? -1.218 -34.125 0.365 1 98.69 322 THR B O 1
ATOM 5122 N N . ALA B 1 323 ? -1.397 -35.094 -1.621 1 98.69 323 ALA B N 1
ATOM 5123 C CA . ALA B 1 323 ? 0.008 -35.5 -1.65 1 98.69 323 ALA B CA 1
ATOM 5124 C C . ALA B 1 323 ? 0.923 -34.281 -1.66 1 98.69 323 ALA B C 1
ATOM 5126 O O . ALA B 1 323 ? 1.928 -34.25 -0.945 1 98.69 323 ALA B O 1
ATOM 5127 N N . GLU B 1 324 ? 0.582 -33.344 -2.455 1 98.62 324 GLU B N 1
ATOM 5128 C CA . GLU B 1 324 ? 1.425 -32.156 -2.568 1 98.62 324 GLU B CA 1
ATOM 5129 C C . GLU B 1 324 ? 1.366 -31.312 -1.299 1 98.62 324 GLU B C 1
ATOM 5131 O O . GLU B 1 324 ? 2.363 -30.703 -0.904 1 98.62 324 GLU B O 1
ATOM 5136 N N . LEU B 1 325 ? 0.175 -31.203 -0.674 1 98.81 325 LEU B N 1
ATOM 5137 C CA . LEU B 1 325 ? 0.093 -30.516 0.603 1 98.81 325 LEU B CA 1
ATOM 5138 C C . LEU B 1 325 ? 0.953 -31.203 1.657 1 98.81 325 LEU B C 1
ATOM 5140 O O . LEU B 1 325 ? 1.6 -30.531 2.469 1 98.81 325 LEU B O 1
ATOM 5144 N N . THR B 1 326 ? 0.974 -32.5 1.656 1 98.62 326 THR B N 1
ATOM 5145 C CA . THR B 1 326 ? 1.832 -33.25 2.562 1 98.62 326 THR B CA 1
ATOM 5146 C C . THR B 1 326 ? 3.303 -32.938 2.303 1 98.62 326 THR B C 1
ATOM 5148 O O . THR B 1 326 ? 4.074 -32.719 3.242 1 98.62 326 THR B O 1
ATOM 5151 N N . ARG B 1 327 ? 3.654 -32.906 1.098 1 98.31 327 ARG B N 1
ATOM 5152 C CA . ARG B 1 327 ? 5.027 -32.562 0.728 1 98.31 327 ARG B CA 1
ATOM 5153 C C . ARG B 1 327 ? 5.402 -31.172 1.195 1 98.31 327 ARG B C 1
ATOM 5155 O O . ARG B 1 327 ? 6.477 -30.969 1.765 1 98.31 327 ARG B O 1
ATOM 5162 N N . VAL B 1 328 ? 4.555 -30.203 0.938 1 98.56 328 VAL B N 1
ATOM 5163 C CA . VAL B 1 328 ? 4.828 -28.828 1.331 1 98.56 328 VAL B CA 1
ATOM 5164 C C . VAL B 1 328 ? 4.965 -28.734 2.85 1 98.56 328 VAL B C 1
ATOM 5166 O O . VAL B 1 328 ? 5.812 -28 3.361 1 98.56 328 VAL B O 1
ATOM 5169 N N . ARG B 1 329 ? 4.094 -29.453 3.502 1 98.31 329 ARG B N 1
ATOM 5170 C CA . ARG B 1 329 ? 4.164 -29.438 4.961 1 98.31 329 ARG B CA 1
ATOM 5171 C C . ARG B 1 329 ? 5.508 -29.984 5.445 1 98.31 329 ARG B C 1
ATOM 5173 O O . ARG B 1 329 ? 6.074 -29.469 6.41 1 98.31 329 ARG B O 1
ATOM 5180 N N . ARG B 1 330 ? 6 -30.938 4.777 1 97.75 330 ARG B N 1
ATOM 5181 C CA . ARG B 1 330 ? 7.254 -31.578 5.148 1 97.75 330 ARG B CA 1
ATOM 5182 C C . ARG B 1 330 ? 8.453 -30.719 4.727 1 97.75 330 ARG B C 1
ATOM 5184 O O . ARG B 1 330 ? 9.359 -30.484 5.52 1 97.75 330 ARG B O 1
ATOM 5191 N N . ASP B 1 331 ? 8.43 -30.266 3.475 1 97.06 331 ASP B N 1
ATOM 5192 C CA . ASP B 1 331 ? 9.617 -29.672 2.863 1 97.06 331 ASP B CA 1
ATOM 5193 C C . ASP B 1 331 ? 9.625 -28.156 3.029 1 97.06 331 ASP B C 1
ATOM 5195 O O . ASP B 1 331 ? 10.664 -27.516 2.893 1 97.06 331 ASP B O 1
ATOM 5199 N N . GLY B 1 332 ? 8.43 -27.531 3.225 1 97.62 332 GLY B N 1
ATOM 5200 C CA . GLY B 1 332 ? 8.312 -26.094 3.32 1 97.62 332 GLY B CA 1
ATOM 5201 C C . GLY B 1 332 ? 7.859 -25.438 2.025 1 97.62 332 GLY B C 1
ATOM 5202 O O . GLY B 1 332 ? 7.91 -26.062 0.962 1 97.62 332 GLY B O 1
ATOM 5203 N N . THR B 1 333 ? 7.359 -24.203 2.148 1 98.44 333 THR B N 1
ATOM 5204 C CA . THR B 1 333 ? 7.023 -23.391 0.981 1 98.44 333 THR B CA 1
ATOM 5205 C C . THR B 1 333 ? 8.281 -23 0.214 1 98.44 333 THR B C 1
ATOM 5207 O O . THR B 1 333 ? 9.398 -23.281 0.661 1 98.44 333 THR B O 1
ATOM 5210 N N . GLY B 1 334 ? 8.055 -22.359 -0.993 1 98.62 334 GLY B N 1
ATOM 5211 C CA . GLY B 1 334 ? 9.195 -21.844 -1.74 1 98.62 334 GLY B CA 1
ATOM 5212 C C . GLY B 1 334 ? 10.078 -20.922 -0.925 1 98.62 334 GLY B C 1
ATOM 5213 O O . GLY B 1 334 ? 11.305 -21.031 -0.956 1 98.62 334 GLY B O 1
ATOM 5214 N N . ALA B 1 335 ? 9.5 -20.062 -0.174 1 98.81 335 ALA B N 1
ATOM 5215 C CA . ALA B 1 335 ? 10.25 -19.094 0.642 1 98.81 335 ALA B CA 1
ATOM 5216 C C . ALA B 1 335 ? 11.047 -19.812 1.729 1 98.81 335 ALA B C 1
ATOM 5218 O O . ALA B 1 335 ? 12.227 -19.5 1.941 1 98.81 335 ALA B O 1
ATOM 5219 N N . ALA B 1 336 ? 10.414 -20.781 2.391 1 98.44 336 ALA B N 1
ATOM 5220 C CA . ALA B 1 336 ? 11.086 -21.5 3.465 1 98.44 336 ALA B CA 1
ATOM 5221 C C . ALA B 1 336 ? 12.281 -22.281 2.936 1 98.44 336 ALA B C 1
ATOM 5223 O O . ALA B 1 336 ? 13.352 -22.297 3.555 1 98.44 336 ALA B O 1
ATOM 5224 N N . ARG B 1 337 ? 12.117 -22.906 1.837 1 98.38 337 ARG B N 1
ATOM 5225 C CA . ARG B 1 337 ? 13.195 -23.688 1.246 1 98.38 337 ARG B CA 1
ATOM 5226 C C . ARG B 1 337 ? 14.336 -22.781 0.79 1 98.38 337 ARG B C 1
ATOM 5228 O O . ARG B 1 337 ? 15.508 -23.125 0.925 1 98.38 337 ARG B O 1
ATOM 5235 N N . GLN B 1 338 ? 14.016 -21.641 0.211 1 98.75 338 GLN B N 1
ATOM 5236 C CA . GLN B 1 338 ? 15.039 -20.672 -0.189 1 98.75 338 GLN B CA 1
ATOM 5237 C C . GLN B 1 338 ? 15.898 -20.25 1.003 1 98.75 338 GLN B C 1
ATOM 5239 O O . GLN B 1 338 ? 17.125 -20.234 0.915 1 98.75 338 GLN B O 1
ATOM 5244 N N . LEU B 1 339 ? 15.242 -19.922 2.07 1 98.44 339 LEU B N 1
ATOM 5245 C CA . LEU B 1 339 ? 15.953 -19.469 3.26 1 98.44 339 LEU B CA 1
ATOM 5246 C C . LEU B 1 339 ? 16.844 -20.578 3.814 1 98.44 339 LEU B C 1
ATOM 5248 O O . LEU B 1 339 ? 17.984 -20.344 4.203 1 98.44 339 LEU B O 1
ATOM 5252 N N . ALA B 1 340 ? 16.344 -21.797 3.846 1 98.19 340 ALA B N 1
ATOM 5253 C CA . ALA B 1 340 ? 17.125 -22.938 4.316 1 98.19 340 ALA B CA 1
ATOM 5254 C C . ALA B 1 340 ? 18.344 -23.156 3.432 1 98.19 340 ALA B C 1
ATOM 5256 O O . ALA B 1 340 ? 19.453 -23.359 3.934 1 98.19 340 ALA B O 1
ATOM 5257 N N . ASP B 1 341 ? 18.141 -23.141 2.146 1 98.31 341 ASP B N 1
ATOM 5258 C CA . ASP B 1 341 ? 19.219 -23.344 1.193 1 98.31 341 ASP B CA 1
ATOM 5259 C C . ASP B 1 341 ? 20.281 -22.25 1.319 1 98.31 341 ASP B C 1
ATOM 5261 O O . ASP B 1 341 ? 21.469 -22.531 1.237 1 98.31 341 ASP B O 1
ATOM 5265 N N . ALA B 1 342 ? 19.828 -21.016 1.481 1 98.56 342 ALA B N 1
ATOM 5266 C CA . ALA B 1 342 ? 20.766 -19.891 1.59 1 98.56 342 ALA B CA 1
ATOM 5267 C C . ALA B 1 342 ? 21.578 -19.984 2.873 1 98.56 342 ALA B C 1
ATOM 5269 O O . ALA B 1 342 ? 22.75 -19.562 2.906 1 98.56 342 ALA B O 1
ATOM 5270 N N . ARG B 1 343 ? 20.969 -20.438 3.934 1 97.5 343 ARG B N 1
ATOM 5271 C CA . ARG B 1 343 ? 21.688 -20.609 5.191 1 97.5 343 ARG B CA 1
ATOM 5272 C C . ARG B 1 343 ? 22.828 -21.609 5.035 1 97.5 343 ARG B C 1
ATOM 5274 O O . ARG B 1 343 ? 23.891 -21.438 5.641 1 97.5 343 ARG B O 1
ATOM 5281 N N . THR B 1 344 ? 22.656 -22.547 4.184 1 96.44 344 THR B N 1
ATOM 5282 C CA . THR B 1 344 ? 23.625 -23.609 4.004 1 96.44 344 THR B CA 1
ATOM 5283 C C . THR B 1 344 ? 24.688 -23.219 2.973 1 96.44 344 THR B C 1
ATOM 5285 O O . THR B 1 344 ? 25.875 -23.469 3.168 1 96.44 344 THR B O 1
ATOM 5288 N N . GLY B 1 345 ? 24.234 -22.625 1.879 1 97.5 345 GLY B N 1
ATOM 5289 C CA . GLY B 1 345 ? 25.172 -22.453 0.775 1 97.5 345 GLY B CA 1
ATOM 5290 C C . GLY B 1 345 ? 25.297 -21.016 0.325 1 97.5 345 GLY B C 1
ATOM 5291 O O . GLY B 1 345 ? 26.078 -20.719 -0.578 1 97.5 345 GLY B O 1
ATOM 5292 N N . GLY B 1 346 ? 24.562 -20.141 0.935 1 97.94 346 GLY B N 1
ATOM 5293 C CA . GLY B 1 346 ? 24.578 -18.75 0.501 1 97.94 346 GLY B CA 1
ATOM 5294 C C . GLY B 1 346 ? 23.516 -18.438 -0.544 1 97.94 346 GLY B C 1
ATOM 5295 O O . GLY B 1 346 ? 22.922 -19.344 -1.112 1 97.94 346 GLY B O 1
ATOM 5296 N N . LEU B 1 347 ? 23.328 -17.188 -0.788 1 98.25 347 LEU B N 1
ATOM 5297 C CA . LEU B 1 347 ? 22.266 -16.703 -1.654 1 98.25 347 LEU B CA 1
ATOM 5298 C C . LEU B 1 347 ? 22.469 -17.188 -3.084 1 98.25 347 LEU B C 1
ATOM 5300 O O . LEU B 1 347 ? 21.516 -17.672 -3.717 1 98.25 347 LEU B O 1
ATOM 5304 N N . LEU B 1 348 ? 23.703 -17.125 -3.633 1 98.38 348 LEU B N 1
ATOM 5305 C CA . LEU B 1 348 ? 23.953 -17.469 -5.027 1 98.38 348 LEU B CA 1
ATOM 5306 C C . LEU B 1 348 ? 23.781 -18.969 -5.25 1 98.38 348 LEU B C 1
ATOM 5308 O O . LEU B 1 348 ? 23.234 -19.391 -6.27 1 98.38 348 LEU B O 1
ATOM 5312 N N . SER B 1 349 ? 24.25 -19.734 -4.32 1 98.5 349 SER B N 1
ATOM 5313 C CA . SER B 1 349 ? 24.047 -21.172 -4.398 1 98.5 349 SER B CA 1
ATOM 5314 C C . SER B 1 349 ? 22.562 -21.516 -4.352 1 98.5 349 SER B C 1
ATOM 5316 O O . SER B 1 349 ? 22.094 -22.391 -5.086 1 98.5 349 SER B O 1
ATOM 5318 N N . MET B 1 350 ? 21.859 -20.828 -3.475 1 98.75 350 MET B N 1
ATOM 5319 C CA . MET B 1 350 ? 20.422 -21 -3.375 1 98.75 350 MET B CA 1
ATOM 5320 C C . MET B 1 350 ? 19.734 -20.672 -4.699 1 98.75 350 MET B C 1
ATOM 5322 O O . MET B 1 350 ? 18.859 -21.422 -5.156 1 98.75 350 MET B O 1
ATOM 5326 N N . LEU B 1 351 ? 20.125 -19.625 -5.406 1 98.81 351 LEU B N 1
ATOM 5327 C CA . LEU B 1 351 ? 19.516 -19.219 -6.68 1 98.81 351 LEU B CA 1
ATOM 5328 C C . LEU B 1 351 ? 19.797 -20.266 -7.754 1 98.81 351 LEU B C 1
ATOM 5330 O O . LEU B 1 351 ? 18.938 -20.547 -8.586 1 98.81 351 LEU B O 1
ATOM 5334 N N . ALA B 1 352 ? 20.953 -20.828 -7.75 1 98.56 352 ALA B N 1
ATOM 5335 C CA . ALA B 1 352 ? 21.297 -21.891 -8.695 1 98.56 352 ALA B CA 1
ATOM 5336 C C . ALA B 1 352 ? 20.406 -23.109 -8.484 1 98.56 352 ALA B C 1
ATOM 5338 O O . ALA B 1 352 ? 19.938 -23.703 -9.453 1 98.56 352 ALA B O 1
ATOM 5339 N N . ARG B 1 353 ? 20.234 -23.453 -7.262 1 98.44 353 ARG B N 1
ATOM 5340 C CA . ARG B 1 353 ? 19.359 -24.578 -6.949 1 98.44 353 ARG B CA 1
ATOM 5341 C C . ARG B 1 353 ? 17.922 -24.281 -7.375 1 98.44 353 ARG B C 1
ATOM 5343 O O . ARG B 1 353 ? 17.219 -25.172 -7.871 1 98.44 353 ARG B O 1
ATOM 5350 N N . LEU B 1 354 ? 17.5 -23.078 -7.125 1 98.69 354 LEU B N 1
ATOM 5351 C CA . LEU B 1 354 ? 16.156 -22.672 -7.516 1 98.69 354 LEU B CA 1
ATOM 5352 C C . LEU B 1 354 ? 15.984 -22.734 -9.031 1 98.69 354 LEU B C 1
ATOM 5354 O O . LEU B 1 354 ? 14.945 -23.172 -9.523 1 98.69 354 LEU B O 1
ATOM 5358 N N . ALA B 1 355 ? 16.969 -22.281 -9.766 1 98.75 355 ALA B N 1
ATOM 5359 C CA . ALA B 1 355 ? 16.938 -22.359 -11.219 1 98.75 355 ALA B CA 1
ATOM 5360 C C . ALA B 1 355 ? 16.766 -23.812 -11.68 1 98.75 355 ALA B C 1
ATOM 5362 O O . ALA B 1 355 ? 15.961 -24.094 -12.57 1 98.75 355 ALA B O 1
ATOM 5363 N N . ALA B 1 356 ? 17.484 -24.703 -11.031 1 98.25 356 ALA B N 1
ATOM 5364 C CA . ALA B 1 356 ? 17.391 -26.125 -11.359 1 98.25 356 ALA B CA 1
ATOM 5365 C C . ALA B 1 356 ? 16 -26.672 -11.031 1 98.25 356 ALA B C 1
ATOM 5367 O O . ALA B 1 356 ? 15.469 -27.5 -11.773 1 98.25 356 ALA B O 1
ATOM 5368 N N . SER B 1 357 ? 15.445 -26.203 -9.969 1 97.94 357 SER B N 1
ATOM 5369 C CA . SER B 1 357 ? 14.133 -26.656 -9.531 1 97.94 357 SER B CA 1
ATOM 5370 C C . SER B 1 357 ? 13.031 -26.125 -10.438 1 97.94 357 SER B C 1
ATOM 5372 O O . SER B 1 357 ? 11.953 -26.719 -10.539 1 97.94 357 SER B O 1
ATOM 5374 N N . THR B 1 358 ? 13.258 -24.938 -11.055 1 98.44 358 THR B N 1
ATOM 5375 C CA . THR B 1 358 ? 12.281 -24.25 -11.898 1 98.44 358 THR B CA 1
ATOM 5376 C C . THR B 1 358 ? 11.836 -25.156 -13.055 1 98.44 358 THR B C 1
ATOM 5378 O O . THR B 1 358 ? 10.695 -25.062 -13.5 1 98.44 358 THR B O 1
ATOM 5381 N N . VAL B 1 359 ? 12.688 -26.094 -13.5 1 98.19 359 VAL B N 1
ATOM 5382 C CA . VAL B 1 359 ? 12.375 -26.891 -14.688 1 98.19 359 VAL B CA 1
ATOM 5383 C C . VAL B 1 359 ? 12.023 -28.312 -14.281 1 98.19 359 VAL B C 1
ATOM 5385 O O . VAL B 1 359 ? 12.133 -29.234 -15.086 1 98.19 359 VAL B O 1
ATOM 5388 N N . ARG B 1 360 ? 11.773 -28.531 -13.039 1 93.62 360 ARG B N 1
ATOM 5389 C CA . ARG B 1 360 ? 11.344 -29.828 -12.523 1 93.62 360 ARG B CA 1
ATOM 5390 C C . ARG B 1 360 ? 9.93 -29.75 -11.953 1 93.62 360 ARG B C 1
ATOM 5392 O O . ARG B 1 360 ? 9.461 -28.672 -11.594 1 93.62 360 ARG B O 1
#

Nearest PDB structures (foldseek):
  1tt4-assembly1_B  TM=8.997E-01  e=2.729E-21  Salmonella enterica subsp. enterica serovar Typhimurium str. LT2
  1r8g-assembly1_B  TM=8.944E-01  e=1.845E-20  Escherichia coli
  1r8g-assembly1_A  TM=9.062E-01  e=1.604E-19  Escherichia coli
  2gwc-assembly1_B  TM=7.871E-01  e=1.771E-10  Brassica juncea
  3ig8-assembly1_A  TM=6.921E-01  e=3.289E-04  Saccharomyces cerevisiae

Foldseek 3Di:
DKKKKKKWKWFWAQLVQLEFDLCQVQLLVQFDPVLNVQKDFDFGSRMIMGIDDIDQALVNRLVRQLVSLVRSQVSSVVVNIFTFQAFFRFADYPGQHTDPDPVSVVVCVLLPPLSRPGDGIWMKMWIADDDQFLLLLLLLQCLQQVLLLLLQQQAHQHDNQDGVLWSHVNLVSNVSQAQAERDDPQDGPVSVVVVLVVCCVVSSDVHSCPNHHQWHCHPPHNTIMGTSHRRALASLSSSLSNLLVNLSSVLSSVCVVVVNDRQDFDPVLSVQQNVQSGNQRQNAWGQRRNVRDIDRSVVSVVVSLVSSVVVCVVSVNNVSNVVVVVVCVVCHGNSVNLVVQCVVPNNSRSRVVSSVRSSD/DKKKKKKWKWFWAQLVQLEFDLCQVQLLVQFDPVLNVQKDFDFGSRMIMGIDDIDQALVNRLVRQLVNLVRSQVSSVVVNTFTFQAFFRFADYPGQHTDPDPVSVVVCVLLPPLSRPGDGIWMKMWIADDDQFLLLLLLLQCLQQVLLLLLQQQAHQHDNQDGPLWSHVNLVSNVSQAQAERDDNQDGPVSVVVVLVVCCVVSSDVHSCPNHHQWHCHPPHNTIMGTSHRRALASLSSSLSNLLVNLSSVLSSVCVVVVNDRQDFDPVLSVQQNVQSGNQRQNAWGQRRNVRDIDRSVVSVVVSLVSSVVVCVVSVNNVSNVVVVVVCVVCHGNSVNLVVQCVPPNNSRSRVVSSVRSSD

Solvent-accessible surface area (backbone atoms only — not comparable to full-atom values): 34836 Å² total; per-residue (Å²): 130,67,35,33,35,43,37,38,28,30,35,26,25,32,67,93,74,43,26,51,32,76,45,30,69,62,24,50,68,55,32,56,68,79,56,38,73,31,45,46,89,46,67,36,30,26,26,42,28,46,44,53,68,87,26,75,41,67,69,59,43,42,52,47,49,38,52,51,36,41,47,50,32,54,19,18,47,73,72,68,29,37,38,28,35,35,6,26,46,39,32,44,56,87,73,55,61,51,37,100,40,72,67,47,49,49,47,35,65,69,52,24,65,67,58,51,53,72,61,63,18,36,28,32,33,35,27,52,42,96,44,66,61,58,25,46,53,24,36,46,50,42,56,78,50,46,33,58,51,30,9,60,27,13,20,8,29,35,42,70,67,34,80,36,70,25,17,20,37,35,66,47,68,47,43,52,45,56,68,47,40,74,50,68,93,51,87,41,59,65,51,43,52,52,50,49,51,27,28,31,66,24,57,45,17,92,43,81,84,52,72,42,29,30,33,36,63,43,91,86,49,65,21,34,32,36,48,62,24,26,7,41,38,27,37,66,51,42,44,42,52,44,52,51,50,44,15,46,48,50,43,32,45,51,34,52,75,70,62,50,78,69,73,83,62,51,65,72,39,41,53,22,15,41,45,12,12,26,37,36,18,65,53,62,46,28,33,38,29,81,78,48,44,67,37,53,23,66,57,55,51,48,52,50,48,63,69,24,42,69,39,20,54,75,59,69,39,44,68,62,43,53,51,51,52,51,46,36,70,73,64,41,37,46,21,53,41,46,53,56,39,23,73,74,58,32,64,49,51,26,50,50,51,42,30,61,36,28,54,71,131,69,34,32,34,44,38,38,27,30,36,24,25,32,67,93,75,42,27,52,34,78,45,30,69,63,24,51,69,57,33,57,67,80,56,39,72,31,45,46,90,46,67,36,32,26,26,41,30,44,44,51,67,87,26,76,43,66,66,59,44,42,52,48,49,38,53,50,36,41,47,49,31,53,20,19,46,74,73,68,30,38,40,28,36,35,7,26,45,39,32,44,56,87,70,55,63,52,36,101,40,74,68,47,50,50,47,34,65,69,51,24,65,67,59,50,53,70,61,63,18,37,27,32,33,35,27,53,42,95,45,66,60,56,25,45,55,25,35,45,48,42,57,79,51,46,32,59,52,29,10,60,27,14,22,9,28,33,42,68,68,35,79,36,71,26,18,20,37,36,66,48,69,46,44,52,44,56,68,48,41,74,51,66,93,51,89,43,59,66,50,44,52,52,50,50,50,28,28,31,65,26,57,45,18,93,43,83,84,53,72,44,30,30,34,36,62,42,92,84,49,66,21,34,32,37,47,63,24,27,7,41,38,27,37,66,51,41,44,41,53,44,53,50,50,45,15,46,48,50,42,31,46,50,36,53,76,70,64,49,78,69,74,83,61,51,66,72,39,42,53,20,13,41,44,11,12,26,39,36,18,64,55,61,47,28,32,39,29,81,77,47,44,67,38,54,25,64,58,53,52,48,51,50,50,62,70,24,40,69,42,20,53,74,61,70,38,44,68,61,43,53,52,50,52,52,46,36,70,72,65,40,36,47,20,53,39,46,53,55,38,23,74,74,59,31,65,52,51,27,50,49,51,42,31,60,38,28,54,71

pLDDT: mean 96.1, std 3.76, range [79.12, 98.94]

Sequence (720 aa):
MRTFGVEEEFLLLDLRTGENMPEADKVVAALPEPMRRRSRREFRPSMMEMVTDVCVDSGELAAQVLSARRAAAEAAEATGAALVAIGATPVAERFREPADDERFRAIVAHYGPVARDPAVCGCHVHVGVPDRALAVEVCTRLRGWLPVVQALAANSPWSAGADTGYASWRCVQLERWPSLGPWPHLRSVEDFERTVAALVSSGAMMDASMVLWWARPSATFPTVEVRIADVCPRACDTVLVAALVRALVDTAAADAAAGVPAPEVSDPLLAAAHFNAARSGLAGTLLDPATGRSRPAWELVGELLDRVTPALRRHGDLDLVTAELTRVRRDGTGAARQLADARTGGLLSMLARLAASTVRMRTFGVEEEFLLLDLRTGENMPEADKVVAALPEPMRRRSRREFRPSMMEMVTDVCVDSGELAAQVLSARRAAAEAAEATGAALVAIGATPVAERFREPADDERFRAIVAHYGPVARDPAVCGCHVHVGVPDRALAVEVCTRLRGWLPVVQALAANSPWSAGADTGYASWRCVQLERWPSLGPWPHLRSVEDFERTVAALVSSGAMMDASMVLWWARPSATFPTVEVRIADVCPRACDTVLVAALVRALVDTAAADAAAGVPAPEVSDPLLAAAHFNAARSGLAGTLLDPATGRSRPAWELVGELLDRVTPALRRHGDLDLVTAELTRVRRDGTGAARQLADARTGGLLSMLARLAASTVR

Secondary structure (DSSP, 8-state):
---EEEEEEEEEE-TTT--B---HHHHHHHS-HHHHTTEE--SSTTEEEEEPPPBSSHHHHHHHHHHHHHHHHHHHHHTT-EEE--SB-SS--S--SPPS-HHHHHHHHHHGGGGGSPPB-EEEEEEE-S-HHHHHHHHHHHGGGHHHHHHHT--B-EETTEE-S-SBHHHHHGGGSTTEESPP---SHHHHHHHHHHHHHTTSSSSGGG-EESEEE-SSSSEEEEEEEEPPSSHHHHHHHHHHHHHHHHHHHHHHHTTPPPP---HHHHHHHHHHHHHHTTSSEEEETTTTEEEEHHHHHHHHHHHHHHHHHHHT-HHHHHHHHHHHHHH--HHHHHHHHHHHH-HHHHHHHHHHHHT-/---EEEEEEEEEE-TTT--B---HHHHHHHS-HHHHTTEE--SSTTEEEEEPPPBSSHHHHHHHHHHHHHHHHHHHHHTT-EEE--SB-SS--S--SPPS-HHHHHHHHHHGGGGGSPPB-EEEEEEE-S-HHHHHHHHHHHGGGHHHHHHHT--B-EETTEE-S-SBHHHHHGGGSTTEESPP---SHHHHHHHHHHHHHHTSSSSGGG-EESEEE-SSSSEEEEEEEEPPSSHHHHHHHHHHHHHHHHHHHHHHHTTPPPP---HHHHHHHHHHHHHHTTSSEEEETTTTEEEEHHHHHHHHHHHHHHHHHHHT-HHHHHHHHHHHHHH--HHHHHHHHHHHH-HHHHHHHHHHHHT-

Radius of gyration: 25.9 Å; Cα contacts (8 Å, |Δi|>4): 1576; chains: 2; bounding box: 56×72×60 Å

InterPro domains:
  IPR006336 Glutamate--cysteine ligase, GCS2 [PF04107] (3-345)
  IPR011793 Putative glutamate--cysteine ligase YbdK [MF_01609] (1-360)
  IPR011793 Putative glutamate--cysteine ligase YbdK [TIGR02050] (3-286)
  IPR014746 Glutamine synthetase/guanido kinase, catalytic domain [SSF55931] (2-351)
  IPR050141 Glutamate--cysteine ligase type 2, YbdK subfamily [PTHR36510] (3-358)

Organism: Actinoplanes teichomyceticus (NCBI:txid1867)